Protein AF-W2XXT0-F1 (afdb_monomer_lite)

Foldseek 3Di:
DVVVVVVVVVLVVLLLVLPDDDPDDDDPDPPDDPDPPDPDDLVVLLVVLVVLLVVVVVVVVVVVVVVVVPDDDDDDDDDDDPDQDPVRVVVVVVVVVLVVVLVVLLVQLLVLVLVVCVVVLVVLLVVLVVLLVVLVVVLVVPQPDDDPVVNPVVSVVSNVVSLVVSLVVLLVVLLNPPPPSNSLSSSCVSQDLAQPDPLLNVLLVVLLVVVVPCDDPNVVCNLVSLLSSLCLQQAPDARDDPNDRSRPSNVRHSLNVSLVSLLVSLCSSQVVLLVQLPDPDDDPPPHDLSSLSSCSSVVSNSLVSVLSSSLSVVCSSPVVLVPDPSSSVSSSVSSSVSNCNSNVVRNVSSVCSNCVVVVVVVVVVVVCVVPDDVVVVVCDPLNDLPPPDPDDDPPDDDDDRVVVVVSVVVVVVVVD

Radius of gyration: 28.83 Å; chains: 1; bounding box: 89×53×83 Å

Structure (mmCIF, N/CA/C/O backbone):
data_AF-W2XXT0-F1
#
_entry.id   AF-W2XXT0-F1
#
loop_
_atom_site.group_PDB
_atom_site.id
_atom_site.type_symbol
_atom_site.label_atom_id
_atom_site.label_alt_id
_atom_site.label_comp_id
_atom_site.label_asym_id
_atom_site.label_entity_id
_atom_site.label_seq_id
_atom_site.pdbx_PDB_ins_code
_atom_site.Cartn_x
_atom_site.Cartn_y
_atom_site.Cartn_z
_atom_site.occupancy
_atom_site.B_iso_or_equiv
_atom_site.auth_seq_id
_atom_site.auth_comp_id
_atom_site.auth_asym_id
_atom_site.auth_atom_id
_atom_site.pdbx_PDB_model_num
ATOM 1 N N . MET A 1 1 ? -2.099 -16.844 42.425 1.00 42.94 1 MET A N 1
ATOM 2 C CA . MET A 1 1 ? -2.711 -15.685 41.752 1.00 42.94 1 MET A CA 1
ATOM 3 C C . MET A 1 1 ? -1.701 -14.577 41.453 1.00 42.94 1 MET A C 1
ATOM 5 O O . MET A 1 1 ? -1.966 -13.843 40.524 1.00 42.94 1 MET A O 1
ATOM 9 N N . ASP A 1 2 ? -0.540 -14.490 42.125 1.00 38.16 2 ASP A N 1
ATOM 10 C CA . ASP A 1 2 ? 0.468 -13.450 41.810 1.00 38.16 2 ASP A CA 1
ATOM 11 C C . ASP A 1 2 ? 1.480 -13.826 40.704 1.00 38.16 2 ASP A C 1
ATOM 13 O O . ASP A 1 2 ? 2.091 -12.941 40.118 1.00 38.16 2 ASP A O 1
ATOM 17 N N . LEU A 1 3 ? 1.636 -15.117 40.379 1.00 34.69 3 LEU A N 1
ATOM 18 C CA . LEU A 1 3 ? 2.583 -15.588 39.351 1.00 34.69 3 LEU A CA 1
ATOM 19 C C . LEU A 1 3 ? 2.128 -15.271 37.915 1.00 34.69 3 LEU A C 1
ATOM 21 O O . LEU A 1 3 ? 2.965 -14.923 37.089 1.00 34.69 3 LEU A O 1
ATOM 25 N N . ASP A 1 4 ? 0.820 -15.323 37.639 1.00 47.38 4 ASP A N 1
ATOM 26 C CA . ASP A 1 4 ? 0.278 -15.016 36.306 1.00 47.38 4 ASP A CA 1
ATOM 27 C C . ASP A 1 4 ? 0.438 -13.524 35.973 1.00 47.38 4 ASP A C 1
ATOM 29 O O . ASP A 1 4 ? 0.803 -13.170 34.859 1.00 47.38 4 ASP A O 1
ATOM 33 N N . LEU A 1 5 ? 0.266 -12.641 36.964 1.00 41.44 5 LEU A N 1
ATOM 34 C CA . LEU A 1 5 ? 0.430 -11.197 36.783 1.00 41.44 5 LEU A CA 1
ATOM 35 C C . LEU A 1 5 ? 1.900 -10.813 36.541 1.00 41.44 5 LEU A C 1
ATOM 37 O O . LEU A 1 5 ? 2.195 -9.892 35.783 1.00 41.44 5 LEU A O 1
ATOM 41 N N . GLU A 1 6 ? 2.833 -11.508 37.194 1.00 40.09 6 GLU A N 1
ATOM 42 C CA . GLU A 1 6 ? 4.270 -11.271 37.040 1.00 40.09 6 GLU A CA 1
ATOM 43 C C . GLU A 1 6 ? 4.763 -11.752 35.663 1.00 40.09 6 GLU A C 1
ATOM 45 O O . GLU A 1 6 ? 5.516 -11.039 34.997 1.00 40.09 6 GLU A O 1
ATOM 50 N N . GLU A 1 7 ? 4.265 -12.897 35.181 1.00 51.47 7 GLU A N 1
ATOM 51 C CA . GLU A 1 7 ? 4.517 -13.398 33.822 1.00 51.47 7 GLU A CA 1
ATOM 52 C C . GLU A 1 7 ? 3.890 -12.484 32.749 1.00 51.47 7 GLU A C 1
ATOM 54 O O . GLU A 1 7 ? 4.550 -12.131 31.768 1.00 51.47 7 GLU A O 1
ATOM 59 N N . GLU A 1 8 ? 2.670 -11.989 32.975 1.00 51.47 8 GLU A N 1
ATOM 60 C CA . GLU A 1 8 ? 1.986 -11.023 32.101 1.00 51.47 8 GLU A CA 1
ATOM 61 C C . GLU A 1 8 ? 2.710 -9.664 32.026 1.00 51.47 8 GLU A C 1
ATOM 63 O O . GLU A 1 8 ? 2.852 -9.078 30.945 1.00 51.47 8 GLU A O 1
ATOM 68 N N . LEU A 1 9 ? 3.228 -9.158 33.151 1.00 47.22 9 LEU A N 1
ATOM 69 C CA . LEU A 1 9 ? 4.030 -7.929 33.194 1.00 47.22 9 LEU A CA 1
ATOM 70 C C . LEU A 1 9 ? 5.396 -8.112 32.516 1.00 47.22 9 LEU A C 1
ATOM 72 O O . LEU A 1 9 ? 5.877 -7.193 31.841 1.00 47.22 9 LEU A O 1
ATOM 76 N N . MET A 1 10 ? 6.006 -9.294 32.645 1.00 52.62 10 MET A N 1
ATOM 77 C CA . MET A 1 10 ? 7.240 -9.644 31.939 1.00 52.62 10 MET A CA 1
ATOM 78 C C . MET A 1 10 ? 7.032 -9.759 30.426 1.00 52.62 10 MET A C 1
ATOM 80 O O . MET A 1 10 ? 7.900 -9.317 29.667 1.00 52.62 10 MET A O 1
ATOM 84 N N . ASP A 1 11 ? 5.883 -10.257 29.969 1.00 52.94 11 ASP A N 1
ATOM 85 C CA . ASP A 1 11 ? 5.516 -10.283 28.549 1.00 52.94 11 ASP A CA 1
ATOM 86 C C . ASP A 1 11 ? 5.326 -8.856 27.997 1.00 52.94 11 ASP A C 1
ATOM 88 O O . ASP A 1 11 ? 5.864 -8.516 26.938 1.00 52.94 11 ASP A O 1
ATOM 92 N N . LEU A 1 12 ? 4.655 -7.965 28.740 1.00 48.06 12 LEU A N 1
ATOM 93 C CA . LEU A 1 12 ? 4.500 -6.549 28.371 1.00 48.06 12 LEU A CA 1
ATOM 94 C C . LEU A 1 12 ? 5.838 -5.789 28.316 1.00 48.06 12 LEU A C 1
ATOM 96 O O . LEU A 1 12 ? 6.023 -4.940 27.437 1.00 48.06 12 LEU A O 1
ATOM 100 N N . ALA A 1 13 ? 6.775 -6.085 29.221 1.00 49.94 13 ALA A N 1
ATOM 101 C CA . ALA A 1 13 ? 8.122 -5.508 29.226 1.00 49.94 13 ALA A CA 1
ATOM 102 C C . ALA A 1 13 ? 9.028 -6.098 28.125 1.00 49.94 13 ALA A C 1
ATOM 104 O O . ALA A 1 13 ? 9.834 -5.381 27.525 1.00 49.94 13 ALA A O 1
ATOM 105 N N . SER A 1 14 ? 8.868 -7.384 27.803 1.00 49.94 14 SER A N 1
ATOM 106 C CA . SER A 1 14 ? 9.620 -8.070 26.744 1.00 49.94 14 SER A CA 1
ATOM 107 C C . SER A 1 14 ? 9.218 -7.596 25.346 1.00 49.94 14 SER A C 1
ATOM 109 O O . SER A 1 14 ? 10.095 -7.398 24.499 1.00 49.94 14 SER A O 1
ATOM 111 N N . ASN A 1 15 ? 7.929 -7.304 25.125 1.00 53.31 15 ASN A N 1
ATOM 112 C CA . ASN A 1 15 ? 7.430 -6.701 23.881 1.00 53.31 15 ASN A CA 1
ATOM 113 C C . ASN A 1 15 ? 8.151 -5.380 23.560 1.00 53.31 15 ASN A C 1
ATOM 115 O O . ASN A 1 15 ? 8.444 -5.081 22.407 1.00 53.31 15 ASN A O 1
ATOM 119 N N . GLU A 1 16 ? 8.474 -4.587 24.581 1.00 50.47 16 GLU A N 1
ATOM 120 C CA . GLU A 1 16 ? 9.133 -3.294 24.424 1.00 50.47 16 GLU A CA 1
ATOM 121 C C . GLU A 1 16 ? 10.589 -3.416 23.943 1.00 50.47 16 GLU A C 1
ATOM 123 O O . GLU A 1 16 ? 11.040 -2.601 23.133 1.00 50.47 16 GLU A O 1
ATOM 128 N N . LEU A 1 17 ? 11.316 -4.433 24.406 1.00 50.03 17 LEU A N 1
ATOM 129 C CA . LEU A 1 17 ? 12.705 -4.693 24.014 1.00 50.03 17 LEU A CA 1
ATOM 130 C C . LEU A 1 17 ? 12.814 -5.438 22.674 1.00 50.03 17 LEU A C 1
ATOM 132 O O . LEU A 1 17 ? 13.857 -5.375 22.027 1.00 50.03 17 LEU A O 1
ATOM 136 N N . ALA A 1 18 ? 11.749 -6.121 22.246 1.00 49.91 18 ALA A N 1
ATOM 137 C CA . ALA A 1 18 ? 11.693 -6.887 20.999 1.00 49.91 18 ALA A CA 1
ATOM 138 C C . ALA A 1 18 ? 11.733 -6.029 19.729 1.00 49.91 18 ALA A C 1
ATOM 140 O O . ALA A 1 18 ? 12.141 -6.502 18.671 1.00 49.91 18 ALA A O 1
ATOM 141 N N . TYR A 1 19 ? 11.270 -4.785 19.845 1.00 49.16 19 TYR A N 1
ATOM 142 C CA . TYR A 1 19 ? 11.119 -3.845 18.736 1.00 49.16 19 TYR A CA 1
ATOM 143 C C . TYR A 1 19 ? 12.135 -2.703 18.775 1.00 49.16 19 TYR A C 1
ATOM 145 O O . TYR A 1 19 ? 12.008 -1.740 18.020 1.00 49.16 19 TYR A O 1
ATOM 153 N N . LEU A 1 20 ? 13.138 -2.783 19.656 1.00 43.47 20 LEU A N 1
ATOM 154 C CA . LEU A 1 20 ? 14.269 -1.869 19.591 1.00 43.47 20 LEU A CA 1
ATOM 155 C C . LEU A 1 20 ? 15.123 -2.240 18.369 1.00 43.47 20 LEU A C 1
ATOM 157 O O . LEU A 1 20 ? 15.507 -3.408 18.244 1.00 43.47 20 LEU A O 1
ATOM 161 N N . PRO A 1 21 ? 15.460 -1.287 17.480 1.00 33.94 21 PRO A N 1
ATOM 162 C CA . PRO A 1 21 ? 16.507 -1.530 16.501 1.00 33.94 21 PRO A CA 1
ATOM 163 C C . PRO A 1 21 ? 17.775 -1.944 17.253 1.00 33.94 21 PRO A C 1
ATOM 165 O O . PRO A 1 21 ? 18.082 -1.410 18.323 1.00 33.94 21 PRO A O 1
ATOM 168 N N . SER A 1 22 ? 18.493 -2.934 16.719 1.00 33.16 22 SER A N 1
ATOM 169 C CA . SER A 1 22 ? 19.791 -3.325 17.267 1.00 33.16 22 SER A CA 1
ATOM 170 C C . SER A 1 22 ? 20.654 -2.072 17.379 1.00 33.16 22 SER A C 1
ATOM 172 O O . SER A 1 22 ? 20.795 -1.331 16.408 1.00 33.16 22 SER A O 1
ATOM 174 N N . SER A 1 23 ? 21.172 -1.803 18.577 1.00 34.31 23 SER A N 1
ATOM 175 C CA . SER A 1 23 ? 22.027 -0.650 18.844 1.00 34.31 23 SER A CA 1
ATOM 176 C C . SER A 1 23 ? 23.368 -0.851 18.131 1.00 34.31 23 SER A C 1
ATOM 178 O O . SER A 1 23 ? 24.344 -1.317 18.710 1.00 34.31 23 SER A O 1
ATOM 180 N N . THR A 1 24 ? 23.389 -0.574 16.831 1.00 33.53 24 THR A N 1
ATOM 181 C CA . THR A 1 24 ? 24.575 -0.539 15.980 1.00 33.53 24 THR A CA 1
ATOM 182 C C . THR A 1 24 ? 24.437 0.650 15.045 1.00 33.53 24 THR A C 1
ATOM 184 O O . THR A 1 24 ? 23.635 0.608 14.121 1.00 33.53 24 THR A O 1
ATOM 187 N N . ALA A 1 25 ? 25.237 1.682 15.327 1.00 30.08 25 ALA A N 1
ATOM 188 C CA . ALA A 1 25 ? 25.550 2.847 14.501 1.00 30.08 25 ALA A CA 1
ATOM 189 C C . ALA A 1 25 ? 24.358 3.659 13.954 1.00 30.08 25 ALA A C 1
ATOM 191 O O . ALA A 1 25 ? 23.595 3.218 13.099 1.00 30.08 25 ALA A O 1
ATOM 192 N N . SER A 1 26 ? 24.276 4.918 14.393 1.00 31.17 26 SER A N 1
ATOM 193 C CA . SER A 1 26 ? 23.416 5.945 13.809 1.00 31.17 26 SER A CA 1
ATOM 194 C C . SER A 1 26 ? 23.658 6.056 12.300 1.00 31.17 26 SER A C 1
ATOM 196 O O . SER A 1 26 ? 24.604 6.700 11.846 1.00 31.17 26 SER A O 1
ATOM 198 N N . SER A 1 27 ? 22.790 5.433 11.520 1.00 26.75 27 SER A N 1
ATOM 199 C CA . SER A 1 27 ? 22.566 5.783 10.127 1.00 26.75 27 SER A CA 1
ATOM 200 C C . SER A 1 27 ? 21.256 6.571 10.095 1.00 26.75 27 SER A C 1
ATOM 202 O O . SER A 1 27 ? 20.289 6.161 10.745 1.00 26.75 27 SER A O 1
ATOM 204 N N . PRO A 1 28 ? 21.205 7.744 9.437 1.00 29.50 28 PRO A N 1
ATOM 205 C CA . PRO A 1 28 ? 19.937 8.428 9.247 1.00 29.50 28 PRO A CA 1
ATOM 206 C C . PRO A 1 28 ? 18.998 7.486 8.475 1.00 29.50 28 PRO A C 1
ATOM 208 O O . PRO A 1 28 ? 19.472 6.751 7.601 1.00 29.50 28 PRO A O 1
ATOM 211 N N . PRO A 1 29 ? 17.689 7.477 8.781 1.00 33.81 29 PRO A N 1
ATOM 212 C CA . PRO A 1 29 ? 16.742 6.700 7.995 1.00 33.81 29 PRO A CA 1
ATOM 213 C C . PRO A 1 29 ? 16.852 7.135 6.525 1.00 33.81 29 PRO A C 1
ATOM 215 O O . PRO A 1 29 ? 17.145 8.311 6.268 1.00 33.81 29 PRO A O 1
ATOM 218 N N . PRO A 1 30 ? 16.638 6.231 5.551 1.00 30.58 30 PRO A N 1
ATOM 219 C CA . PRO A 1 30 ? 16.578 6.636 4.157 1.00 30.58 30 PRO A CA 1
ATOM 220 C C . PRO A 1 30 ? 15.559 7.770 4.043 1.00 30.58 30 PRO A C 1
ATOM 222 O O . PRO A 1 30 ? 14.435 7.663 4.539 1.00 30.58 30 PRO A O 1
ATOM 225 N N . ALA A 1 31 ? 15.988 8.886 3.455 1.00 27.94 31 ALA A N 1
ATOM 226 C CA . ALA A 1 31 ? 15.124 10.015 3.168 1.00 27.94 31 ALA A CA 1
ATOM 227 C C . ALA A 1 31 ? 14.065 9.542 2.168 1.00 27.94 31 ALA A C 1
ATOM 229 O O . ALA A 1 31 ? 14.278 9.561 0.957 1.00 27.94 31 ALA A O 1
ATOM 230 N N . PHE A 1 32 ? 12.939 9.053 2.683 1.00 33.66 32 PHE A N 1
ATOM 231 C CA . PHE A 1 32 ? 11.771 8.801 1.865 1.00 33.66 32 PHE A CA 1
ATOM 232 C C . PHE A 1 32 ? 11.338 10.138 1.279 1.00 33.66 32 PHE A C 1
ATOM 234 O O . PHE A 1 32 ? 11.158 11.122 2.000 1.00 33.66 32 PHE A O 1
ATOM 241 N N . LEU A 1 33 ? 11.241 10.157 -0.050 1.00 27.89 33 LEU A N 1
ATOM 242 C CA . LEU A 1 33 ? 10.739 11.274 -0.833 1.00 27.89 33 LEU A CA 1
ATOM 243 C C . LEU A 1 33 ? 9.481 11.819 -0.155 1.00 27.89 33 LEU A C 1
ATOM 245 O O . LEU A 1 33 ? 8.544 11.064 0.114 1.00 27.89 33 LEU A O 1
ATOM 249 N N . ASN A 1 34 ? 9.498 13.118 0.154 1.00 26.69 34 ASN A N 1
ATOM 250 C CA . ASN A 1 34 ? 8.347 13.833 0.686 1.00 26.69 34 ASN A CA 1
ATOM 251 C C . ASN A 1 34 ? 7.103 13.425 -0.107 1.00 26.69 34 ASN A C 1
ATOM 253 O O . ASN A 1 34 ? 7.082 13.555 -1.334 1.00 26.69 34 ASN A O 1
ATOM 257 N N . ALA A 1 35 ? 6.089 12.915 0.596 1.00 30.17 35 ALA A N 1
ATOM 258 C CA . ALA A 1 35 ? 4.802 12.626 -0.010 1.00 30.17 35 ALA A CA 1
ATOM 259 C C . ALA A 1 35 ? 4.316 13.896 -0.730 1.00 30.17 35 ALA A C 1
ATOM 261 O O . ALA A 1 35 ? 4.379 14.979 -0.136 1.00 30.17 35 ALA A O 1
ATOM 262 N N . PRO A 1 36 ? 3.863 13.809 -1.992 1.00 29.16 36 PRO A N 1
ATOM 263 C CA . PRO A 1 36 ? 3.314 14.969 -2.666 1.00 29.16 36 PRO A CA 1
ATOM 264 C C . PRO A 1 36 ? 2.124 15.481 -1.853 1.00 29.16 36 PRO A C 1
ATOM 266 O O . PRO A 1 36 ? 1.183 14.744 -1.550 1.00 29.16 36 PRO A O 1
ATOM 269 N N . SER A 1 37 ? 2.180 16.760 -1.492 1.00 32.00 37 SER A N 1
ATOM 270 C CA . SER A 1 37 ? 1.090 17.530 -0.905 1.00 32.00 37 SER A CA 1
ATOM 271 C C . SER A 1 37 ? -0.018 17.723 -1.947 1.00 32.00 37 SER A C 1
ATOM 273 O O . SER A 1 37 ? -0.200 18.795 -2.512 1.00 32.00 37 SER A O 1
ATOM 275 N N . SER A 1 38 ? -0.757 16.652 -2.233 1.00 31.48 38 SER A N 1
ATOM 276 C CA . SER A 1 38 ? -1.943 16.675 -3.088 1.00 31.48 38 SER A CA 1
ATOM 277 C C . SER A 1 38 ? -3.196 16.717 -2.218 1.00 31.48 38 SER A C 1
ATOM 279 O O . SER A 1 38 ? -3.691 15.698 -1.734 1.00 31.48 38 SER A O 1
ATOM 281 N N . SER A 1 39 ? -3.721 17.921 -2.008 1.00 40.00 39 SER A N 1
ATOM 282 C CA . SER A 1 39 ? -5.017 18.160 -1.376 1.00 40.00 39 SER A CA 1
ATOM 283 C C . SER A 1 39 ? -6.169 17.813 -2.334 1.00 40.00 39 SER A C 1
ATOM 285 O O . SER A 1 39 ? -6.608 18.686 -3.076 1.00 40.00 39 SER A O 1
ATOM 287 N N . ALA A 1 40 ? -6.618 16.549 -2.315 1.00 44.25 40 ALA A N 1
ATOM 288 C CA . ALA A 1 40 ? -7.930 15.994 -2.739 1.00 44.25 40 ALA A CA 1
ATOM 289 C C . ALA A 1 40 ? -7.701 14.583 -3.319 1.00 44.25 40 ALA A C 1
ATOM 291 O O . ALA A 1 40 ? -7.030 14.482 -4.345 1.00 44.25 40 ALA A O 1
ATOM 292 N N . PRO A 1 41 ? -8.137 13.489 -2.648 1.00 49.78 41 PRO A N 1
ATOM 293 C CA . PRO A 1 41 ? -9.529 13.170 -2.271 1.00 49.78 41 PRO A CA 1
ATOM 294 C C . PRO A 1 41 ? -9.698 12.686 -0.809 1.00 49.78 41 PRO A C 1
ATOM 296 O O . PRO A 1 41 ? -10.764 12.209 -0.409 1.00 49.78 41 PRO A O 1
ATOM 299 N N . THR A 1 42 ? -8.656 12.829 0.011 1.00 51.75 42 THR A N 1
ATOM 300 C CA . THR A 1 42 ? -8.581 12.340 1.398 1.00 51.75 42 THR A CA 1
ATOM 301 C C . THR A 1 42 ? -9.662 12.901 2.317 1.00 51.75 42 THR A C 1
ATOM 303 O O . THR A 1 42 ? -10.074 12.204 3.236 1.00 51.75 42 THR A O 1
ATOM 306 N N . SER A 1 43 ? -10.182 14.107 2.063 1.00 55.81 43 SER A N 1
ATOM 307 C CA . SER A 1 43 ? -11.258 14.703 2.869 1.00 55.81 43 SER A CA 1
ATOM 308 C C . SER A 1 43 ? -12.579 13.933 2.762 1.00 55.81 43 SER A C 1
ATOM 310 O O . SER A 1 43 ? -13.242 13.722 3.774 1.00 55.81 43 SER A O 1
ATOM 312 N N . THR A 1 44 ? -12.942 13.461 1.565 1.00 67.00 44 THR A N 1
ATOM 313 C CA . THR A 1 44 ? -14.178 12.686 1.346 1.00 67.00 44 THR A CA 1
ATOM 314 C C . THR A 1 44 ? -14.087 11.292 1.963 1.00 67.00 44 THR A C 1
ATOM 316 O O . THR A 1 44 ? -15.013 10.852 2.642 1.00 67.00 44 THR A O 1
ATOM 319 N N . LEU A 1 45 ? -12.935 10.634 1.813 1.00 69.12 45 LEU A N 1
ATOM 320 C CA . LEU A 1 45 ? -12.642 9.348 2.441 1.00 69.12 45 LEU A CA 1
ATOM 321 C C . LEU A 1 45 ? -12.614 9.472 3.972 1.00 69.12 45 LEU A C 1
ATOM 323 O O . LEU A 1 45 ? -13.229 8.669 4.666 1.00 69.12 45 LEU A O 1
ATOM 327 N N . ALA A 1 46 ? -11.956 10.502 4.510 1.00 70.38 46 ALA A N 1
ATOM 328 C CA . ALA A 1 46 ? -11.908 10.753 5.947 1.00 70.38 46 ALA A CA 1
ATOM 329 C C . ALA A 1 46 ? -13.307 11.004 6.527 1.00 70.38 46 ALA A C 1
ATOM 331 O O . ALA A 1 46 ? -13.631 10.467 7.585 1.00 70.38 46 ALA A O 1
ATOM 332 N N . GLN A 1 47 ? -14.167 11.746 5.821 1.00 73.38 47 GLN A N 1
ATOM 333 C CA . GLN A 1 47 ? -15.566 11.941 6.213 1.00 73.38 47 GLN A CA 1
ATOM 334 C C . GLN A 1 47 ? -16.360 10.628 6.207 1.00 73.38 47 GLN A C 1
ATOM 336 O O . GLN A 1 47 ? -17.113 10.376 7.146 1.00 73.38 47 GLN A O 1
ATOM 341 N N . GLN A 1 48 ? -16.174 9.774 5.196 1.00 77.00 48 GLN A N 1
ATOM 342 C CA . GLN A 1 48 ? -16.819 8.457 5.133 1.00 77.00 48 GLN A CA 1
ATOM 343 C C . GLN A 1 48 ? -16.371 7.545 6.280 1.00 77.00 48 GLN A C 1
ATOM 345 O O . GLN A 1 48 ? -17.215 6.958 6.955 1.00 77.00 48 GLN A O 1
ATOM 350 N N . VAL A 1 49 ? -15.060 7.468 6.534 1.00 79.06 49 VAL A N 1
ATOM 351 C CA . VAL A 1 49 ? -14.490 6.687 7.643 1.00 79.06 49 VAL A CA 1
ATOM 352 C C . VAL A 1 49 ? -15.020 7.199 8.980 1.00 79.06 49 VAL A C 1
ATOM 354 O O . VAL A 1 49 ? -15.528 6.416 9.777 1.00 79.06 49 VAL A O 1
ATOM 357 N N . THR A 1 50 ? -14.983 8.515 9.199 1.00 77.88 50 THR A N 1
ATOM 358 C CA . THR A 1 50 ? -15.486 9.137 10.432 1.00 77.88 50 THR A CA 1
ATOM 359 C C . THR A 1 50 ? -16.975 8.856 10.629 1.00 77.88 50 THR A C 1
ATOM 361 O O . THR A 1 50 ? -17.385 8.467 11.720 1.00 77.88 50 THR A O 1
ATOM 364 N N . GLY A 1 51 ? -17.789 9.004 9.578 1.00 77.31 51 GLY A N 1
ATOM 365 C CA . GLY A 1 51 ? -19.224 8.722 9.633 1.00 77.31 51 GLY A CA 1
ATOM 366 C C . GLY A 1 51 ? -19.527 7.259 9.958 1.00 77.31 51 GLY A C 1
ATOM 367 O O . GLY A 1 51 ? -20.399 6.985 10.780 1.00 77.31 51 GLY A O 1
ATOM 368 N N . GLN A 1 52 ? -18.781 6.321 9.371 1.00 81.75 52 GLN A N 1
ATOM 369 C CA . GLN A 1 52 ? -18.955 4.892 9.625 1.00 81.75 52 GLN A CA 1
ATOM 370 C C . GLN A 1 52 ? -18.554 4.506 11.054 1.00 81.75 52 GLN A C 1
ATOM 372 O O . GLN A 1 52 ? -19.328 3.838 11.742 1.00 81.75 52 GLN A O 1
ATOM 377 N N . LEU A 1 53 ? -17.395 4.972 11.527 1.00 80.75 53 LEU A N 1
ATOM 378 C CA . LEU A 1 53 ? -16.932 4.714 12.894 1.00 80.75 53 LEU A CA 1
ATOM 379 C C . LEU A 1 53 ? -17.875 5.340 13.935 1.00 80.75 53 LEU A C 1
ATOM 381 O O . LEU A 1 53 ? -18.171 4.722 14.958 1.00 80.75 53 LEU A O 1
ATOM 385 N N . LEU A 1 54 ? -18.419 6.530 13.661 1.00 82.12 54 LEU A N 1
ATOM 386 C CA . LEU A 1 54 ? -19.390 7.185 14.541 1.00 82.12 54 LEU A CA 1
ATOM 387 C C . LEU A 1 54 ? -20.739 6.448 14.577 1.00 82.12 54 LEU A C 1
ATOM 389 O O . LEU A 1 54 ? -21.338 6.302 15.647 1.00 82.12 54 LEU A O 1
ATOM 393 N N . ALA A 1 55 ? -21.219 5.959 13.430 1.00 81.38 55 ALA A N 1
ATOM 394 C CA . ALA A 1 55 ? -22.440 5.157 13.360 1.00 81.38 55 ALA A CA 1
ATOM 395 C C . ALA A 1 55 ? -22.298 3.862 14.176 1.00 81.38 55 ALA A C 1
ATOM 397 O O . ALA A 1 55 ? -23.179 3.536 14.973 1.00 81.38 55 ALA A O 1
ATOM 398 N N . GLN A 1 56 ? -21.153 3.184 14.059 1.00 78.94 56 GLN A N 1
ATOM 399 C CA . GLN A 1 56 ? -20.835 2.004 14.866 1.00 78.94 56 GLN A CA 1
ATOM 400 C C . GLN A 1 56 ? -20.748 2.323 16.358 1.00 78.94 56 GLN A C 1
ATOM 402 O O . GLN A 1 56 ? -21.302 1.583 17.172 1.00 78.94 56 GLN A O 1
ATOM 407 N N . ALA A 1 57 ? -20.103 3.435 16.725 1.00 77.06 57 ALA A N 1
ATOM 408 C CA . ALA A 1 57 ? -20.047 3.903 18.108 1.00 77.06 57 ALA A CA 1
ATOM 409 C C . ALA A 1 57 ? -21.446 4.105 18.702 1.00 77.06 57 ALA A C 1
ATOM 411 O O . ALA A 1 57 ? -21.735 3.637 19.803 1.00 77.06 57 ALA A O 1
ATOM 412 N N . THR A 1 58 ? -22.341 4.724 17.935 1.00 79.12 58 THR A N 1
ATOM 413 C CA . THR A 1 58 ? -23.721 5.004 18.352 1.00 79.12 58 THR A CA 1
ATOM 414 C C . THR A 1 58 ? -24.553 3.723 18.489 1.00 79.12 58 THR A C 1
ATOM 416 O O . THR A 1 58 ? -25.285 3.548 19.468 1.00 79.12 58 THR A O 1
ATOM 419 N N . GLN A 1 59 ? -24.419 2.790 17.543 1.00 76.62 59 GLN A N 1
ATOM 420 C CA . GLN A 1 59 ? -25.107 1.497 17.587 1.00 76.62 59 GLN A CA 1
ATOM 421 C C . GLN A 1 59 ? -24.630 0.629 18.762 1.00 76.62 59 GLN A C 1
ATOM 423 O O . GLN A 1 59 ? -25.424 -0.017 19.439 1.00 76.62 59 GLN A O 1
ATOM 428 N N . ASN A 1 60 ? -23.335 0.631 19.064 1.00 69.50 60 ASN A N 1
ATOM 429 C CA . ASN A 1 60 ? -22.821 -0.131 20.198 1.00 69.50 60 ASN A CA 1
ATOM 430 C C . ASN A 1 60 ? -23.170 0.515 21.545 1.00 69.50 60 ASN A C 1
ATOM 432 O O . ASN A 1 60 ? -23.471 -0.205 22.495 1.00 69.50 60 ASN A O 1
ATOM 436 N N . ALA A 1 61 ? -23.204 1.849 21.632 1.00 72.25 61 ALA A N 1
ATOM 437 C CA . ALA A 1 61 ? -23.668 2.548 22.831 1.00 72.25 61 ALA A CA 1
ATOM 438 C C . ALA A 1 61 ? -25.134 2.209 23.159 1.00 72.25 61 ALA A C 1
ATOM 440 O O . ALA A 1 61 ? -25.464 1.952 24.318 1.00 72.25 61 ALA A O 1
ATOM 441 N N . THR A 1 62 ? -25.997 2.134 22.141 1.00 73.62 62 THR A N 1
ATOM 442 C CA . THR A 1 62 ? -27.402 1.718 22.304 1.00 73.62 62 THR A CA 1
ATOM 443 C C . THR A 1 62 ? -27.516 0.257 22.748 1.00 73.62 62 THR A C 1
ATOM 445 O O . THR A 1 62 ? -28.186 -0.017 23.742 1.00 73.62 62 THR A O 1
ATOM 448 N N . LEU A 1 63 ? -26.766 -0.665 22.133 1.00 70.50 63 LEU A N 1
ATOM 449 C CA . LEU A 1 63 ? -26.719 -2.075 22.557 1.00 70.50 63 LEU A CA 1
ATOM 450 C C . LEU A 1 63 ? -26.185 -2.262 23.990 1.00 70.50 63 LEU A C 1
ATOM 452 O O . LEU A 1 63 ? -26.672 -3.116 24.735 1.00 70.50 63 LEU A O 1
ATOM 456 N N . GLN A 1 64 ? -25.191 -1.475 24.412 1.00 66.31 64 GLN A N 1
ATOM 457 C CA . GLN A 1 64 ? -24.695 -1.498 25.792 1.00 66.31 64 GLN A CA 1
ATOM 458 C C . GLN A 1 64 ? -25.732 -0.959 26.785 1.00 66.31 64 GLN A C 1
ATOM 460 O O . GLN A 1 64 ? -25.849 -1.485 27.894 1.00 66.31 64 GLN A O 1
ATOM 465 N N . GLN A 1 65 ? -26.488 0.072 26.404 1.00 68.25 65 GLN A N 1
ATOM 466 C CA . GLN A 1 65 ? -27.560 0.624 27.228 1.00 68.25 65 GLN A CA 1
ATOM 467 C C . GLN A 1 65 ? -28.711 -0.378 27.394 1.00 68.25 65 GLN A C 1
ATOM 469 O O . GLN A 1 65 ? -29.203 -0.546 28.509 1.00 68.25 65 GLN A O 1
ATOM 474 N N . GLU A 1 66 ? -29.070 -1.109 26.337 1.00 65.50 66 GLU A N 1
ATOM 475 C CA . GLU A 1 66 ? -30.038 -2.212 26.399 1.00 65.50 66 GLU A CA 1
ATOM 476 C C . GLU A 1 66 ? -29.528 -3.372 27.267 1.00 65.50 66 GLU A C 1
ATOM 478 O O . GLU A 1 66 ? -30.245 -3.845 28.147 1.00 65.50 66 GLU A O 1
ATOM 483 N N . ARG A 1 67 ? -28.260 -3.788 27.124 1.00 60.88 67 ARG A N 1
ATOM 484 C CA . ARG A 1 67 ? -27.663 -4.831 27.985 1.00 60.88 67 ARG A CA 1
ATOM 485 C C . ARG A 1 67 ? -27.648 -4.437 29.467 1.00 60.88 67 ARG A C 1
ATOM 487 O O . ARG A 1 67 ? -27.928 -5.278 30.318 1.00 60.88 67 ARG A O 1
ATOM 494 N N . LYS A 1 68 ? -27.386 -3.165 29.789 1.00 58.50 68 LYS A N 1
ATOM 495 C CA . LYS A 1 68 ? -27.451 -2.647 31.171 1.00 58.50 68 LYS A CA 1
ATOM 496 C C . LYS A 1 68 ? -28.870 -2.634 31.748 1.00 58.50 68 LYS A C 1
ATOM 498 O O . LYS A 1 68 ? -29.008 -2.647 32.965 1.00 58.50 68 LYS A O 1
ATOM 503 N N . GLN A 1 69 ? -29.905 -2.629 30.909 1.00 55.59 69 GLN A N 1
ATOM 504 C CA . GLN A 1 69 ? -31.299 -2.743 31.353 1.00 55.59 69 GLN A CA 1
ATOM 505 C C . GLN A 1 69 ? -31.752 -4.199 31.552 1.00 55.59 69 GLN A C 1
ATOM 507 O O . GLN A 1 69 ? -32.779 -4.422 32.188 1.00 55.59 69 GLN A O 1
ATOM 512 N N . ILE A 1 70 ? -31.003 -5.184 31.036 1.00 54.09 70 ILE A N 1
ATOM 513 C CA . ILE A 1 70 ? -31.433 -6.591 30.970 1.00 54.09 70 ILE A CA 1
ATOM 514 C C . ILE A 1 70 ? -30.662 -7.512 31.941 1.00 54.09 70 ILE A C 1
ATOM 516 O O . ILE A 1 70 ? -31.154 -8.597 32.240 1.00 54.09 70 ILE A O 1
ATOM 520 N N . SER A 1 71 ? -29.503 -7.121 32.488 1.00 35.91 71 SER A N 1
ATOM 521 C CA . SER A 1 71 ? -28.739 -8.008 33.389 1.00 35.91 71 SER A CA 1
ATOM 522 C C . SER A 1 71 ? -29.113 -7.876 34.877 1.00 35.91 71 SER A C 1
ATOM 524 O O . SER A 1 71 ? -28.896 -6.811 35.461 1.00 35.91 71 SER A O 1
ATOM 526 N N . PRO A 1 72 ? -29.576 -8.961 35.535 1.00 46.62 72 PRO A N 1
ATOM 527 C CA . PRO A 1 72 ? -29.577 -9.082 36.988 1.00 46.62 72 PRO A CA 1
ATOM 528 C C . PRO A 1 72 ? -28.173 -9.450 37.511 1.00 46.62 72 PRO A C 1
ATOM 530 O O . PRO A 1 72 ? -27.334 -9.989 36.791 1.00 46.62 72 PRO A O 1
ATOM 533 N N . SER A 1 73 ? -27.920 -9.125 38.778 1.00 36.22 73 SER A N 1
ATOM 534 C CA . SER A 1 73 ? -26.684 -9.381 39.534 1.00 36.22 73 SER A CA 1
ATOM 535 C C . SER A 1 73 ? -26.294 -10.869 39.585 1.00 36.22 73 SER A C 1
ATOM 537 O O . SER A 1 73 ? -27.185 -11.692 39.804 1.00 36.22 73 SER A O 1
ATOM 539 N N . PRO A 1 74 ? -25.002 -11.238 39.467 1.00 46.62 74 PRO A N 1
ATOM 540 C CA . PRO A 1 74 ? -24.599 -12.638 39.511 1.00 46.62 74 PRO A CA 1
ATOM 541 C C . PRO A 1 74 ? -24.490 -13.146 40.957 1.00 46.62 74 PRO A C 1
ATOM 543 O O . PRO A 1 74 ? -23.796 -12.560 41.790 1.00 46.62 74 PRO A O 1
ATOM 546 N N . GLU A 1 75 ? -25.173 -14.257 41.237 1.00 40.81 75 GLU A N 1
ATOM 547 C CA . GLU A 1 75 ? -24.957 -15.084 42.424 1.00 40.81 75 GLU A CA 1
ATOM 548 C C . GLU A 1 75 ? -23.693 -15.937 42.269 1.00 40.81 75 GLU A C 1
ATOM 550 O O . GLU A 1 75 ? -23.363 -16.439 41.192 1.00 40.81 75 GLU A O 1
ATOM 555 N N . SER A 1 76 ? -22.991 -16.114 43.384 1.00 44.53 76 SER A N 1
ATOM 556 C CA . SER A 1 76 ? -21.810 -16.954 43.518 1.00 44.53 76 SER A CA 1
ATOM 557 C C . SER A 1 76 ? -22.183 -18.438 43.535 1.00 44.53 76 SER A C 1
ATOM 559 O O . SER A 1 76 ? -22.983 -18.885 44.353 1.00 44.53 76 SER A O 1
ATOM 561 N N . SER A 1 77 ? -21.540 -19.250 42.696 1.00 40.59 77 SER A N 1
ATOM 562 C CA . SER A 1 77 ? -21.471 -20.694 42.942 1.00 40.59 77 SER A CA 1
ATOM 563 C C . SER A 1 77 ? -20.171 -21.299 42.422 1.00 40.59 77 SER A C 1
ATOM 565 O O . SER A 1 77 ? -19.569 -20.843 41.454 1.00 40.59 77 SER A O 1
ATOM 567 N N . SER A 1 78 ? -19.694 -22.273 43.190 1.00 47.38 78 SER A N 1
ATOM 568 C CA . SER A 1 78 ? -18.346 -22.818 43.208 1.00 47.38 78 SER A CA 1
ATOM 569 C C . SER A 1 78 ? -18.227 -24.164 42.480 1.00 47.38 78 SER A C 1
ATOM 571 O O . SER A 1 78 ? -19.206 -24.875 42.279 1.00 47.38 78 SER A O 1
ATOM 573 N N . SER A 1 79 ? -16.963 -24.538 42.235 1.00 45.19 79 SER A N 1
ATOM 574 C CA . SER A 1 79 ? -16.422 -25.889 41.995 1.00 45.19 79 SER A CA 1
ATOM 575 C C . SER A 1 79 ? -16.366 -26.438 40.559 1.00 45.19 79 SER A C 1
ATOM 577 O O . SER A 1 79 ? -17.276 -27.106 40.079 1.00 45.19 79 SER A O 1
ATOM 579 N N . ASN A 1 80 ? -15.167 -26.296 39.979 1.00 52.56 80 ASN A N 1
ATOM 580 C CA . ASN A 1 80 ? -14.344 -27.317 39.309 1.00 52.56 80 ASN A CA 1
ATOM 581 C C . ASN A 1 80 ? -15.044 -28.463 38.557 1.00 52.56 80 ASN A C 1
ATOM 583 O O . ASN A 1 80 ? -15.231 -29.558 39.090 1.00 52.56 80 ASN A O 1
ATOM 587 N N . LYS A 1 81 ? -15.211 -28.249 37.250 1.00 42.78 81 LYS A N 1
ATOM 588 C CA . LYS A 1 81 ? -14.628 -29.083 36.183 1.00 42.78 81 LYS A CA 1
ATOM 589 C C . LYS A 1 81 ? -14.103 -28.125 35.110 1.00 42.78 81 LYS A C 1
ATOM 591 O O . LYS A 1 81 ? -14.740 -27.105 34.881 1.00 42.78 81 LYS A O 1
ATOM 596 N N . GLU A 1 82 ? -12.973 -28.437 34.476 1.00 51.22 82 GLU A N 1
ATOM 597 C CA . GLU A 1 82 ? -12.448 -27.737 33.289 1.00 51.22 82 GLU A CA 1
ATOM 598 C C . GLU A 1 82 ? -13.412 -27.902 32.101 1.00 51.22 82 GLU A C 1
ATOM 600 O O . GLU A 1 82 ? -13.185 -28.652 31.156 1.00 51.22 82 GLU A O 1
ATOM 605 N N . GLN A 1 83 ? -14.559 -27.247 32.184 1.00 56.66 83 GLN A N 1
ATOM 606 C CA . GLN A 1 83 ? -15.489 -27.044 31.094 1.00 56.66 83 GLN A CA 1
ATOM 607 C C . GLN A 1 83 ? -15.659 -25.538 31.004 1.00 56.66 83 GLN A C 1
ATOM 609 O O . GLN A 1 83 ? -15.976 -24.895 32.006 1.00 56.66 83 GLN A O 1
ATOM 614 N N . LEU A 1 84 ? -15.379 -24.988 29.820 1.00 61.28 84 LEU A N 1
ATOM 615 C CA . LEU A 1 84 ? -15.596 -23.576 29.514 1.00 61.28 84 LEU A CA 1
ATOM 616 C C . LEU A 1 84 ? -16.964 -23.165 30.059 1.00 61.28 84 LEU A C 1
ATOM 618 O O . LEU A 1 84 ? -17.962 -23.857 29.825 1.00 61.28 84 LEU A O 1
ATOM 622 N N . THR A 1 85 ? -17.006 -22.067 30.810 1.00 79.50 85 THR A N 1
ATOM 623 C CA . THR A 1 85 ? -18.267 -21.578 31.362 1.00 79.50 85 THR A CA 1
ATOM 624 C C . THR A 1 85 ? -19.249 -21.315 30.211 1.00 79.50 85 THR A C 1
ATOM 626 O O . THR A 1 85 ? -18.830 -20.990 29.095 1.00 79.50 85 THR A O 1
ATOM 629 N N . PRO A 1 86 ? -20.570 -21.437 30.424 1.00 75.00 86 PRO A N 1
ATOM 630 C CA . PRO A 1 86 ? -21.555 -21.135 29.382 1.00 75.00 86 PRO A CA 1
ATOM 631 C C . PRO A 1 86 ? -21.391 -19.716 28.805 1.00 75.00 86 PRO A C 1
ATOM 633 O O . PRO A 1 86 ? -21.687 -19.485 27.633 1.00 75.00 86 PRO A O 1
ATOM 636 N N . GLU A 1 87 ? -20.855 -18.781 29.592 1.00 71.44 87 GLU A N 1
ATOM 637 C CA . GLU A 1 87 ? -20.482 -17.438 29.142 1.00 71.44 87 GLU A CA 1
ATOM 638 C C . GLU A 1 87 ? -19.257 -17.439 28.215 1.00 71.44 87 GLU A C 1
ATOM 640 O O . GLU A 1 87 ? -19.292 -16.791 27.171 1.00 71.44 87 GLU A O 1
ATOM 645 N N . GLN A 1 88 ? -18.211 -18.210 28.534 1.00 75.12 88 GLN A N 1
ATOM 646 C CA . GLN A 1 88 ? -17.040 -18.387 27.668 1.00 75.12 88 GLN A CA 1
ATOM 647 C C . GLN A 1 88 ? -17.406 -19.069 26.344 1.00 75.12 88 GLN A C 1
ATOM 649 O O . GLN A 1 88 ? -16.945 -18.646 25.288 1.00 75.12 88 GLN A O 1
ATOM 654 N N . LEU A 1 89 ? -18.279 -20.079 26.366 1.00 75.94 89 LEU A N 1
ATOM 655 C CA . LEU A 1 89 ? -18.768 -20.735 25.147 1.00 75.94 89 LEU A CA 1
ATOM 656 C C . LEU A 1 89 ? -19.580 -19.779 24.268 1.00 75.94 89 LEU A C 1
ATOM 658 O O . LEU A 1 89 ? -19.425 -19.774 23.047 1.00 75.94 89 LEU A O 1
ATOM 662 N N . LYS A 1 90 ? -20.422 -18.942 24.882 1.00 78.44 90 LYS A N 1
ATOM 663 C CA . LYS A 1 90 ? -21.176 -17.909 24.165 1.00 78.44 90 LYS A CA 1
ATOM 664 C C . LYS A 1 90 ? -20.250 -16.852 23.561 1.00 78.44 90 LYS A C 1
ATOM 666 O O . LYS A 1 90 ? -20.489 -16.422 22.437 1.00 78.44 90 LYS A O 1
ATOM 671 N N . PHE A 1 91 ? -19.199 -16.466 24.282 1.00 75.50 91 PHE A N 1
ATOM 672 C CA . PHE A 1 91 ? -18.182 -15.539 23.792 1.00 75.50 91 PHE A CA 1
ATOM 673 C C . PHE A 1 91 ? -17.421 -16.108 22.588 1.00 75.50 91 PHE A C 1
ATOM 675 O O . PHE A 1 91 ? -17.317 -15.435 21.567 1.00 75.50 91 PHE A O 1
ATOM 682 N N . LEU A 1 92 ? -16.962 -17.361 22.668 1.00 76.50 92 LEU A N 1
ATOM 683 C CA . LEU A 1 92 ? -16.277 -18.032 21.559 1.00 76.50 92 LEU A CA 1
ATOM 684 C C . LEU A 1 92 ? -17.177 -18.147 20.322 1.00 76.50 92 LEU A C 1
ATOM 686 O O . LEU A 1 92 ? -16.751 -17.802 19.226 1.00 76.50 92 LEU A O 1
ATOM 690 N N . ALA A 1 93 ? -18.443 -18.535 20.500 1.00 80.25 93 ALA A N 1
ATOM 691 C CA . ALA A 1 93 ? -19.401 -18.601 19.398 1.00 80.25 93 ALA A CA 1
ATOM 692 C C . ALA A 1 93 ? -19.670 -17.223 18.756 1.00 80.25 93 ALA A C 1
ATOM 694 O O . ALA A 1 93 ? -19.872 -17.132 17.544 1.00 80.25 93 ALA A O 1
ATOM 695 N N . GLU A 1 94 ? -19.676 -16.144 19.548 1.00 80.69 94 GLU A N 1
ATOM 696 C CA . GLU A 1 94 ? -19.802 -14.776 19.034 1.00 80.69 94 GLU A CA 1
ATOM 697 C C . GLU A 1 94 ? -18.550 -14.346 18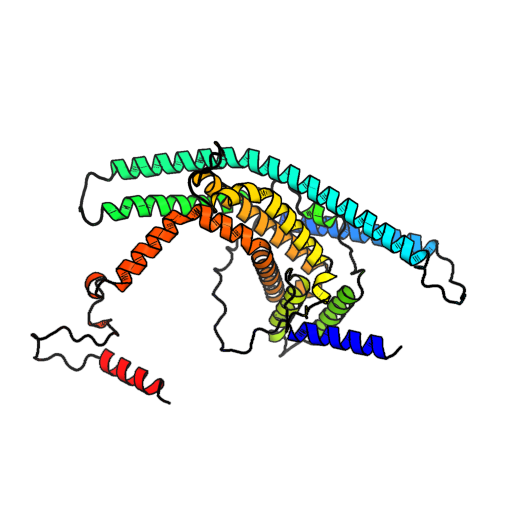.250 1.00 80.69 94 GLU A C 1
ATOM 699 O O . GLU A 1 94 ? -18.684 -13.735 17.187 1.00 80.69 94 GLU A O 1
ATOM 704 N N . GLU A 1 95 ? -17.349 -14.685 18.729 1.00 75.75 95 GLU A N 1
ATOM 705 C CA . GLU A 1 95 ? -16.093 -14.421 18.014 1.00 75.75 95 GLU A CA 1
ATOM 706 C C . GLU A 1 95 ? -15.993 -15.212 16.707 1.00 75.75 95 GLU A C 1
ATOM 708 O O . GLU A 1 95 ? -15.660 -14.629 15.675 1.00 75.75 95 GLU A O 1
ATOM 713 N N . ASP A 1 96 ? -16.368 -16.491 16.698 1.00 79.75 96 ASP A N 1
ATOM 714 C CA . ASP A 1 96 ? -16.400 -17.302 15.477 1.00 79.75 96 ASP A CA 1
ATOM 715 C C . ASP A 1 96 ? -17.388 -16.729 14.453 1.00 79.75 96 ASP A C 1
ATOM 717 O O . ASP A 1 96 ? -17.054 -16.557 13.278 1.00 79.75 96 ASP A O 1
ATOM 721 N N . ALA A 1 97 ? -18.591 -16.346 14.896 1.00 83.62 97 ALA A N 1
ATOM 722 C CA . ALA A 1 97 ? -19.574 -15.701 14.029 1.00 83.62 97 ALA A CA 1
ATOM 723 C C . ALA A 1 97 ? -19.055 -14.369 13.464 1.00 83.62 97 ALA A C 1
ATOM 725 O O . ALA A 1 97 ? -19.300 -14.047 12.300 1.00 83.62 97 ALA A O 1
ATOM 726 N N . ARG A 1 98 ? -18.316 -13.593 14.264 1.00 79.56 98 ARG A N 1
ATOM 727 C CA . ARG A 1 98 ? -17.687 -12.337 13.836 1.00 79.56 98 ARG A CA 1
ATOM 728 C C . ARG A 1 98 ? -16.584 -12.579 12.809 1.00 79.56 98 ARG A C 1
ATOM 730 O O . ARG A 1 98 ? -16.524 -11.880 11.796 1.00 79.56 98 ARG A O 1
ATOM 737 N N . LEU A 1 99 ? -15.725 -13.569 13.048 1.00 80.06 99 LEU A N 1
ATOM 738 C CA . LEU A 1 99 ? -14.680 -13.978 12.111 1.00 80.06 99 LEU A CA 1
ATOM 739 C C . LEU A 1 99 ? -15.285 -14.419 10.778 1.00 80.06 99 LEU A C 1
ATOM 741 O O . LEU A 1 99 ? -14.782 -14.013 9.730 1.00 80.06 99 LEU A O 1
ATOM 745 N N . GLU A 1 100 ? -16.386 -15.170 10.806 1.00 84.38 100 GLU A N 1
ATOM 746 C CA . GLU A 1 100 ? -17.087 -15.588 9.593 1.00 84.38 100 GLU A CA 1
ATOM 747 C C . GLU A 1 100 ? -17.674 -14.391 8.837 1.00 84.38 100 GLU A C 1
ATOM 749 O O . GLU A 1 100 ? -17.423 -14.247 7.639 1.00 84.38 100 GLU A O 1
ATOM 754 N N . ARG A 1 101 ? -18.356 -13.460 9.525 1.00 85.00 101 ARG A N 1
ATOM 755 C CA . ARG A 1 101 ? -18.848 -12.216 8.900 1.00 85.00 101 ARG A CA 1
ATOM 756 C C . ARG A 1 101 ? -17.713 -11.415 8.259 1.00 85.00 101 ARG A C 1
ATOM 758 O O . ARG A 1 101 ? -17.827 -10.991 7.110 1.00 85.00 101 ARG A O 1
ATOM 765 N N . ARG A 1 102 ? -16.575 -11.282 8.945 1.00 84.25 102 ARG A N 1
ATOM 766 C CA . ARG A 1 102 ? -15.381 -10.625 8.393 1.00 84.25 102 ARG A CA 1
ATOM 767 C C . ARG A 1 102 ? -14.846 -11.357 7.159 1.00 84.25 102 ARG A C 1
ATOM 769 O O . ARG A 1 102 ? -14.476 -10.709 6.183 1.00 84.25 102 ARG A O 1
ATOM 776 N N . ASN A 1 103 ? -14.802 -12.688 7.176 1.00 86.88 103 ASN A N 1
ATOM 777 C CA . ASN A 1 103 ? -14.345 -13.484 6.036 1.00 86.88 103 ASN A CA 1
ATOM 778 C C . ASN A 1 103 ? -15.270 -13.326 4.821 1.00 86.88 103 ASN A C 1
ATOM 780 O O . ASN A 1 103 ? -14.782 -13.297 3.690 1.00 86.88 103 ASN A O 1
ATOM 784 N N . VAL A 1 104 ? -16.582 -13.186 5.037 1.00 89.38 104 VAL A N 1
ATOM 785 C CA . VAL A 1 104 ? -17.548 -12.864 3.975 1.00 89.38 104 VAL A CA 1
ATOM 786 C C . VAL A 1 104 ? -17.231 -11.502 3.361 1.00 89.38 104 VAL A C 1
ATOM 788 O O . VAL A 1 104 ? -17.051 -11.422 2.147 1.00 89.38 104 VAL A O 1
ATOM 791 N N . VAL A 1 105 ? -17.047 -10.461 4.181 1.00 88.62 105 VAL A N 1
ATOM 792 C CA . VAL A 1 105 ? -16.664 -9.119 3.700 1.00 88.62 105 VAL A CA 1
ATOM 793 C C . VAL A 1 105 ? -15.350 -9.164 2.914 1.00 88.62 105 VAL A C 1
ATOM 795 O O . VAL A 1 105 ? -15.249 -8.575 1.840 1.00 88.62 105 VAL A O 1
ATOM 798 N N . VAL A 1 106 ? -14.351 -9.907 3.400 1.00 89.38 106 VAL A N 1
ATOM 799 C CA . VAL A 1 106 ? -13.065 -10.097 2.708 1.00 89.38 106 VAL A CA 1
ATOM 800 C C . VAL A 1 106 ? -13.256 -10.746 1.335 1.00 89.38 106 VAL A C 1
ATOM 802 O O . VAL A 1 106 ? -12.682 -10.269 0.355 1.00 89.38 106 VAL A O 1
ATOM 805 N N . LYS A 1 107 ? -14.074 -11.800 1.232 1.00 89.31 107 LYS A N 1
ATOM 806 C CA . LYS A 1 107 ? -14.373 -12.469 -0.045 1.00 89.31 107 LYS A CA 1
ATOM 807 C C . LYS A 1 107 ? -15.111 -11.542 -1.013 1.00 89.31 107 LYS A C 1
ATOM 809 O O . LYS A 1 107 ? -14.712 -11.448 -2.171 1.00 89.31 107 LYS A O 1
ATOM 814 N N . GLU A 1 108 ? -16.135 -10.830 -0.541 1.00 90.19 108 GLU A N 1
ATOM 815 C CA . GLU A 1 108 ? -16.897 -9.871 -1.351 1.00 90.19 108 GLU A CA 1
ATOM 816 C C . GLU A 1 108 ? -16.011 -8.744 -1.892 1.00 90.19 108 GLU A C 1
ATOM 818 O O . GLU A 1 108 ? -16.059 -8.434 -3.084 1.00 90.19 108 GLU A O 1
ATOM 823 N N . LEU A 1 109 ? -15.179 -8.146 -1.033 1.00 89.94 109 LEU A N 1
ATOM 824 C CA . LEU A 1 109 ? -14.252 -7.087 -1.429 1.00 89.94 109 LEU A CA 1
ATOM 825 C C . LEU A 1 109 ? -13.198 -7.598 -2.408 1.00 89.94 109 LEU A C 1
ATOM 827 O O . LEU A 1 109 ? -12.883 -6.896 -3.365 1.00 89.94 109 LEU A O 1
ATOM 831 N N . THR A 1 110 ? -12.694 -8.819 -2.206 1.00 90.81 110 THR A N 1
ATOM 832 C CA . THR A 1 110 ? -11.744 -9.446 -3.136 1.00 90.81 110 THR A CA 1
ATOM 833 C C . THR A 1 110 ? -12.366 -9.600 -4.520 1.00 90.81 110 THR A C 1
ATOM 835 O O . THR A 1 110 ? -11.791 -9.119 -5.491 1.00 90.81 110 THR A O 1
ATOM 838 N N . ALA A 1 111 ? -13.564 -10.187 -4.614 1.00 88.69 111 ALA A N 1
ATOM 839 C CA . ALA A 1 111 ? -14.253 -10.378 -5.891 1.00 88.69 111 ALA A CA 1
ATOM 840 C C . ALA A 1 111 ? -14.573 -9.038 -6.575 1.00 88.69 111 ALA A C 1
ATOM 842 O O . ALA A 1 111 ? -14.219 -8.817 -7.731 1.00 88.69 111 ALA A O 1
ATOM 843 N N . THR A 1 112 ? -15.152 -8.093 -5.826 1.00 89.94 112 THR A N 1
ATOM 844 C CA . THR A 1 112 ? -15.492 -6.756 -6.339 1.00 89.94 112 THR A CA 1
ATOM 845 C C . THR A 1 112 ? -14.254 -6.028 -6.860 1.00 89.94 112 THR A C 1
ATOM 847 O O . THR A 1 112 ? -14.303 -5.374 -7.905 1.00 89.94 112 THR A O 1
ATOM 850 N N . ARG A 1 113 ? -13.125 -6.139 -6.144 1.00 89.81 113 ARG A N 1
ATOM 851 C CA . ARG A 1 113 ? -11.878 -5.495 -6.551 1.00 89.81 113 ARG A CA 1
ATOM 852 C C . ARG A 1 113 ? -11.253 -6.180 -7.760 1.00 89.81 113 ARG A C 1
ATOM 854 O O . ARG A 1 113 ? -10.806 -5.470 -8.653 1.00 89.81 113 ARG A O 1
ATOM 861 N N . GLN A 1 114 ? -11.257 -7.509 -7.831 1.00 89.50 114 GLN A N 1
ATOM 862 C CA . GLN A 1 114 ? -10.793 -8.244 -9.013 1.00 89.50 114 GLN A CA 1
ATOM 863 C C . GLN A 1 114 ? -11.570 -7.822 -10.271 1.00 89.50 114 GLN A C 1
ATOM 865 O O . GLN A 1 114 ? -10.954 -7.507 -11.290 1.00 89.50 114 GLN A O 1
ATOM 870 N N . ASP A 1 115 ? -12.895 -7.689 -10.179 1.00 87.06 115 ASP A N 1
ATOM 871 C CA . ASP A 1 115 ? -13.737 -7.222 -11.289 1.00 87.06 115 ASP A CA 1
ATOM 872 C C . ASP A 1 115 ? -13.463 -5.760 -11.677 1.00 87.06 115 ASP A C 1
ATOM 874 O O . ASP A 1 115 ? -13.537 -5.383 -12.851 1.00 87.06 115 ASP A O 1
ATOM 878 N N . ALA A 1 116 ? -13.179 -4.897 -10.698 1.00 87.44 116 ALA A N 1
ATOM 879 C CA . ALA A 1 116 ? -12.802 -3.506 -10.946 1.00 87.44 116 ALA A CA 1
ATOM 880 C C . ALA A 1 116 ? -11.428 -3.405 -11.628 1.00 87.44 116 ALA A C 1
ATOM 882 O O . ALA A 1 116 ? -11.286 -2.678 -12.614 1.00 87.44 116 ALA A O 1
ATOM 883 N N . ILE A 1 117 ? -10.444 -4.178 -11.153 1.00 88.50 117 ILE A N 1
ATOM 884 C CA . ILE A 1 117 ? -9.114 -4.279 -11.762 1.00 88.50 117 ILE A CA 1
ATOM 885 C C . ILE A 1 117 ? -9.253 -4.751 -13.206 1.00 88.50 117 ILE A C 1
ATOM 887 O O . ILE A 1 117 ? -8.737 -4.082 -14.092 1.00 88.50 117 ILE A O 1
ATOM 891 N N . ALA A 1 118 ? -9.991 -5.833 -13.468 1.00 85.94 118 ALA A N 1
ATOM 892 C CA . ALA A 1 118 ? -10.172 -6.359 -14.820 1.00 85.94 118 ALA A CA 1
ATOM 893 C C . ALA A 1 118 ? -10.735 -5.299 -15.784 1.00 85.94 118 ALA A C 1
ATOM 895 O O . ALA A 1 118 ? -10.162 -5.062 -16.845 1.00 85.94 118 ALA A O 1
ATOM 896 N N . ARG A 1 119 ? -11.798 -4.586 -15.379 1.00 85.56 119 ARG A N 1
ATOM 897 C CA . ARG A 1 119 ? -12.420 -3.525 -16.193 1.00 85.56 119 ARG A CA 1
ATOM 898 C C . ARG A 1 119 ? -11.493 -2.342 -16.464 1.00 85.56 119 ARG A C 1
ATOM 900 O O . ARG A 1 119 ? -11.566 -1.742 -17.537 1.00 85.56 119 ARG A O 1
ATOM 907 N N . ARG A 1 120 ? -10.662 -1.960 -15.490 1.00 88.75 120 ARG A N 1
ATOM 908 C CA . ARG A 1 120 ? -9.773 -0.797 -15.616 1.00 88.75 120 ARG A CA 1
ATOM 909 C C . ARG A 1 120 ? -8.469 -1.133 -16.336 1.00 88.75 120 ARG A C 1
ATOM 911 O O . ARG A 1 120 ? -7.959 -0.301 -17.084 1.00 88.75 120 ARG A O 1
ATOM 918 N N . LEU A 1 121 ? -7.961 -2.346 -16.145 1.00 88.50 121 LEU A N 1
ATOM 919 C CA . LEU A 1 121 ? -6.675 -2.795 -16.661 1.00 88.50 121 LEU A CA 1
ATOM 920 C C . LEU A 1 121 ? -6.629 -2.784 -18.188 1.00 88.50 121 LEU A C 1
ATOM 922 O O . LEU A 1 121 ? -5.656 -2.291 -18.744 1.00 88.50 121 LEU A O 1
ATOM 926 N N . ASP A 1 122 ? -7.682 -3.247 -18.864 1.00 86.25 122 ASP A N 1
ATOM 927 C CA . ASP A 1 122 ? -7.717 -3.260 -20.334 1.00 86.25 122 ASP A CA 1
ATOM 928 C C . ASP A 1 122 ? -7.617 -1.839 -20.924 1.00 86.25 122 ASP A C 1
ATOM 930 O O . ASP A 1 122 ? -6.972 -1.621 -21.950 1.00 86.25 122 ASP A O 1
ATOM 934 N N . ASN A 1 123 ? -8.192 -0.843 -20.241 1.00 90.44 123 ASN A N 1
ATOM 935 C CA . ASN A 1 123 ? -8.069 0.560 -20.634 1.00 90.44 123 ASN A CA 1
ATOM 936 C C . ASN A 1 123 ? -6.635 1.076 -20.433 1.00 90.44 123 ASN A C 1
ATOM 938 O O . ASN A 1 123 ? -6.080 1.703 -21.333 1.00 90.44 123 ASN A O 1
ATOM 942 N N . LEU A 1 124 ? -6.020 0.778 -19.284 1.00 91.12 124 LEU A N 1
ATOM 943 C CA . LEU A 1 124 ? -4.636 1.169 -19.001 1.00 91.12 124 LEU A CA 1
ATOM 944 C C . LEU A 1 124 ? -3.653 0.538 -19.993 1.00 91.12 124 LEU A C 1
ATOM 946 O O . LEU A 1 124 ? -2.768 1.233 -20.483 1.00 91.12 124 LEU A O 1
ATOM 950 N N . VAL A 1 125 ? -3.851 -0.734 -20.347 1.00 89.56 125 VAL A N 1
ATOM 951 C CA . VAL A 1 125 ? -3.049 -1.424 -21.368 1.00 89.56 125 VAL A CA 1
ATOM 952 C C . VAL A 1 125 ? -3.163 -0.711 -22.712 1.00 89.56 125 VAL A C 1
ATOM 954 O O . VAL A 1 125 ? -2.144 -0.377 -23.307 1.00 89.56 125 VAL A O 1
ATOM 957 N N . LEU A 1 126 ? -4.378 -0.381 -23.154 1.00 90.25 126 LEU A N 1
ATOM 958 C CA . LEU A 1 126 ? -4.583 0.332 -24.416 1.00 90.25 126 LEU A CA 1
ATOM 959 C C . LEU A 1 126 ? -3.934 1.729 -24.416 1.00 90.25 126 LEU A C 1
ATOM 961 O O . LEU A 1 126 ? -3.332 2.131 -25.411 1.00 90.25 126 LEU A O 1
ATOM 965 N N . GLN A 1 127 ? -4.015 2.470 -23.306 1.00 92.81 127 GLN A N 1
ATOM 966 C CA . GLN A 1 127 ? -3.325 3.760 -23.171 1.00 92.81 127 GLN A CA 1
ATOM 967 C C . GLN A 1 127 ? -1.802 3.601 -23.220 1.00 92.81 127 GLN A C 1
ATOM 969 O O . GLN A 1 127 ? -1.110 4.401 -23.855 1.00 92.81 127 GLN A O 1
ATOM 974 N N . PHE A 1 128 ? -1.279 2.564 -22.568 1.00 92.19 128 PHE A N 1
ATOM 975 C CA . PHE A 1 128 ? 0.147 2.285 -22.534 1.00 92.19 128 PHE A CA 1
ATOM 976 C C . PHE A 1 128 ? 0.683 1.871 -23.908 1.00 92.19 128 PHE A C 1
ATOM 978 O O . PHE A 1 128 ? 1.700 2.400 -24.352 1.00 92.19 128 PHE A O 1
ATOM 985 N N . GLU A 1 129 ? -0.036 1.014 -24.634 1.00 90.06 129 GLU A N 1
ATOM 986 C CA . GLU A 1 129 ? 0.298 0.627 -26.008 1.00 90.06 129 GLU A CA 1
ATOM 987 C C . GLU A 1 129 ? 0.322 1.841 -26.949 1.00 90.06 129 GLU A C 1
ATOM 989 O O . GLU A 1 129 ? 1.254 2.006 -27.739 1.00 90.06 129 GLU A O 1
ATOM 994 N N . GLN A 1 130 ? -0.660 2.742 -26.837 1.00 91.44 130 GLN A N 1
ATOM 995 C CA . GLN A 1 130 ? -0.684 3.988 -27.611 1.00 91.44 130 GLN A CA 1
ATOM 996 C C . GLN A 1 130 ? 0.513 4.893 -27.289 1.00 91.44 130 GLN A C 1
ATOM 998 O O . GLN A 1 130 ? 1.099 5.497 -28.194 1.00 91.44 130 GLN A O 1
ATOM 1003 N N . LEU A 1 131 ? 0.898 4.985 -26.013 1.00 91.38 131 LEU A N 1
ATOM 1004 C CA . LEU A 1 131 ? 2.073 5.742 -25.591 1.00 91.38 131 LEU A CA 1
ATOM 1005 C C . LEU A 1 131 ? 3.366 5.133 -26.144 1.00 91.38 131 LEU A C 1
ATOM 1007 O O . LEU A 1 131 ? 4.222 5.872 -26.640 1.00 91.38 131 LEU A O 1
ATOM 1011 N N . GLN A 1 132 ? 3.504 3.807 -26.088 1.00 88.44 132 GLN A N 1
ATOM 1012 C CA . GLN A 1 132 ? 4.649 3.100 -26.656 1.00 88.44 132 GLN A CA 1
ATOM 1013 C C . GLN A 1 132 ? 4.748 3.369 -28.161 1.00 88.44 132 GLN A C 1
ATOM 1015 O O . GLN A 1 132 ? 5.788 3.832 -28.623 1.00 88.44 132 GLN A O 1
ATOM 1020 N N . GLN A 1 133 ? 3.653 3.205 -28.913 1.00 88.62 133 GLN A N 1
ATOM 1021 C CA . GLN A 1 133 ? 3.618 3.476 -30.356 1.00 88.62 133 GLN A CA 1
ATOM 1022 C C . GLN A 1 133 ? 4.000 4.923 -30.689 1.00 88.62 133 GLN A C 1
ATOM 1024 O O . GLN A 1 133 ? 4.801 5.159 -31.597 1.00 88.62 133 GLN A O 1
ATOM 1029 N N . ARG A 1 134 ? 3.466 5.902 -29.943 1.00 89.81 134 ARG A N 1
ATOM 1030 C CA . ARG A 1 134 ? 3.796 7.321 -30.136 1.00 89.81 134 ARG A CA 1
ATOM 1031 C C . ARG A 1 134 ? 5.278 7.590 -29.873 1.00 89.81 134 ARG A C 1
ATOM 1033 O O . ARG A 1 134 ? 5.916 8.257 -30.683 1.00 89.81 134 ARG A O 1
ATOM 1040 N N . THR A 1 135 ? 5.818 7.068 -28.775 1.00 86.62 135 THR A N 1
ATOM 1041 C CA . THR A 1 135 ? 7.230 7.252 -28.405 1.00 86.62 135 THR A CA 1
ATOM 1042 C C . THR A 1 135 ? 8.150 6.603 -29.441 1.00 86.62 135 THR A C 1
ATOM 1044 O O . THR A 1 135 ? 9.090 7.237 -29.913 1.00 86.62 135 THR A O 1
ATOM 1047 N N . THR A 1 136 ? 7.846 5.382 -29.890 1.00 86.50 136 THR A N 1
ATOM 1048 C CA . THR A 1 136 ? 8.619 4.700 -30.940 1.00 86.50 136 THR A CA 1
ATOM 1049 C C . THR A 1 136 ? 8.569 5.449 -32.274 1.00 86.50 136 THR A C 1
ATOM 1051 O O . THR A 1 136 ? 9.596 5.575 -32.940 1.00 86.50 136 THR A O 1
ATOM 1054 N N . ALA A 1 137 ? 7.413 5.999 -32.660 1.00 85.44 137 ALA A N 1
ATOM 1055 C CA . ALA A 1 137 ? 7.289 6.806 -33.874 1.00 85.44 137 ALA A CA 1
ATOM 1056 C C . ALA A 1 137 ? 8.104 8.111 -33.798 1.00 85.44 137 ALA A C 1
ATOM 1058 O O . ALA A 1 137 ? 8.739 8.496 -34.778 1.00 85.44 137 ALA A O 1
ATOM 1059 N N . GLN A 1 138 ? 8.131 8.771 -32.635 1.00 82.69 138 GLN A N 1
ATOM 1060 C CA . GLN A 1 138 ? 8.942 9.974 -32.405 1.00 82.69 138 GLN A CA 1
ATOM 1061 C C . GLN A 1 138 ? 10.444 9.674 -32.472 1.00 82.69 138 GLN A C 1
ATOM 1063 O O . GLN A 1 138 ? 11.182 10.393 -33.143 1.00 82.69 138 GLN A O 1
ATOM 1068 N N . ILE A 1 139 ? 10.883 8.577 -31.850 1.00 81.44 139 ILE A N 1
ATOM 1069 C CA . ILE A 1 139 ? 12.267 8.090 -31.937 1.00 81.44 139 ILE A CA 1
ATOM 1070 C C . ILE A 1 139 ? 12.651 7.829 -33.401 1.00 81.44 139 ILE A C 1
ATOM 1072 O O . ILE A 1 139 ? 13.699 8.287 -33.857 1.00 81.44 139 ILE A O 1
ATOM 1076 N N . GLY A 1 140 ? 11.790 7.136 -34.156 1.00 75.38 140 GLY A N 1
ATOM 1077 C CA . GLY A 1 140 ? 12.021 6.830 -35.570 1.00 75.38 140 GLY A CA 1
ATOM 1078 C C . GLY A 1 140 ? 12.083 8.068 -36.474 1.00 75.38 140 GLY A C 1
ATOM 1079 O O . GLY A 1 140 ? 12.807 8.057 -37.465 1.00 75.38 140 GLY A O 1
ATOM 1080 N N . ALA A 1 141 ? 11.374 9.146 -36.125 1.00 71.75 141 ALA A N 1
ATOM 1081 C CA . ALA A 1 141 ? 11.388 10.407 -36.867 1.00 71.75 141 ALA A CA 1
ATOM 1082 C C . ALA A 1 141 ? 12.620 11.288 -36.566 1.00 71.75 141 ALA A C 1
ATOM 1084 O O . ALA A 1 141 ? 13.068 12.027 -37.442 1.00 71.75 141 ALA A O 1
ATOM 1085 N N . CYS A 1 142 ? 13.186 11.207 -35.355 1.00 61.75 142 CYS A N 1
ATOM 1086 C CA . CYS A 1 142 ? 14.354 11.996 -34.939 1.00 61.75 142 CYS A CA 1
ATOM 1087 C C . CYS A 1 142 ? 15.710 11.404 -35.373 1.00 61.75 142 CYS A C 1
ATOM 1089 O O . CYS A 1 142 ? 16.713 12.114 -35.357 1.00 61.75 142 CYS A O 1
ATOM 1091 N N . GLY A 1 143 ? 15.764 10.137 -35.798 1.00 56.06 143 GLY A N 1
ATOM 1092 C CA . GLY A 1 143 ? 17.002 9.403 -36.111 1.00 56.06 143 GLY A CA 1
ATOM 1093 C C . GLY A 1 143 ? 17.786 9.825 -37.366 1.00 56.06 143 GLY A C 1
ATOM 1094 O O . GLY A 1 143 ? 18.683 9.091 -37.764 1.00 56.06 143 GLY A O 1
ATOM 1095 N N . ASN A 1 144 ? 17.476 10.965 -37.999 1.00 53.34 144 ASN A N 1
ATOM 1096 C CA . ASN A 1 144 ? 18.127 11.408 -39.246 1.00 53.34 144 ASN A CA 1
ATOM 1097 C C . ASN A 1 144 ? 19.129 12.567 -39.094 1.00 53.34 144 ASN A C 1
ATOM 1099 O O . ASN A 1 144 ? 19.797 12.894 -40.070 1.00 53.34 144 ASN A O 1
ATOM 1103 N N . ASN A 1 145 ? 19.270 13.178 -37.911 1.00 52.81 145 ASN A N 1
ATOM 1104 C CA . ASN A 1 145 ? 20.143 14.343 -37.719 1.00 52.81 145 ASN A CA 1
ATOM 1105 C C . ASN A 1 145 ? 21.021 14.212 -36.454 1.00 52.81 145 ASN A C 1
ATOM 1107 O O . ASN A 1 145 ? 20.618 14.670 -35.390 1.00 52.81 145 ASN A O 1
ATOM 1111 N N . GLY A 1 146 ? 22.238 13.670 -36.594 1.00 48.41 146 GLY A N 1
ATOM 1112 C CA . GLY A 1 146 ? 23.375 13.969 -35.700 1.00 48.41 146 GLY A CA 1
ATOM 1113 C C . GLY A 1 146 ? 23.821 12.882 -34.704 1.00 48.41 146 GLY A C 1
ATOM 1114 O O . GLY A 1 146 ? 23.024 12.375 -33.926 1.00 48.41 146 GLY A O 1
ATOM 1115 N N . ASP A 1 147 ? 25.129 12.597 -34.747 1.00 48.34 147 ASP A N 1
ATOM 1116 C CA . ASP A 1 147 ? 26.010 11.843 -33.833 1.00 48.34 147 ASP A CA 1
ATOM 1117 C C . ASP A 1 147 ? 25.686 10.382 -33.440 1.00 48.34 147 ASP A C 1
ATOM 1119 O O . ASP A 1 147 ? 24.875 10.055 -32.570 1.00 48.34 147 ASP A O 1
ATOM 1123 N N . GLU A 1 148 ? 26.476 9.468 -34.021 1.00 51.78 148 GLU A N 1
ATOM 1124 C CA . GLU A 1 148 ? 26.383 8.005 -33.889 1.00 51.78 148 GLU A CA 1
ATOM 1125 C C . GLU A 1 148 ? 26.647 7.466 -32.465 1.00 51.78 148 GLU A C 1
ATOM 1127 O O . GLU A 1 148 ? 26.243 6.342 -32.154 1.00 51.78 148 GLU A O 1
ATOM 1132 N N . ASN A 1 149 ? 27.273 8.257 -31.580 1.00 47.44 149 ASN A N 1
ATOM 1133 C CA . ASN A 1 149 ? 27.589 7.859 -30.200 1.00 47.44 149 ASN A CA 1
ATOM 1134 C C . ASN A 1 149 ? 26.518 8.263 -29.164 1.00 47.44 149 ASN A C 1
ATOM 1136 O O . ASN A 1 149 ? 26.352 7.554 -28.170 1.00 47.44 149 ASN A O 1
ATOM 1140 N N . GLU A 1 150 ? 25.740 9.326 -29.396 1.00 47.12 150 GLU A N 1
ATOM 1141 C CA . GLU A 1 150 ? 24.589 9.693 -28.545 1.00 47.12 150 GLU A CA 1
ATOM 1142 C C . GLU A 1 150 ? 23.298 8.966 -28.973 1.00 47.12 150 GLU A C 1
ATOM 1144 O O . GLU A 1 150 ? 22.440 8.639 -28.144 1.00 47.12 150 GLU A O 1
ATOM 1149 N N . GLY A 1 151 ? 23.185 8.623 -30.261 1.00 47.28 151 GLY A N 1
ATOM 1150 C CA . GLY A 1 151 ? 21.970 8.077 -30.872 1.00 47.28 151 GLY A CA 1
ATOM 1151 C C . GLY A 1 151 ? 21.546 6.668 -30.436 1.00 47.28 151 GLY A C 1
ATOM 1152 O O . GLY A 1 151 ? 20.388 6.308 -30.631 1.00 47.28 151 GLY A O 1
ATOM 1153 N N . ARG A 1 152 ? 22.421 5.853 -29.821 1.00 47.72 152 ARG A N 1
ATOM 1154 C CA . ARG A 1 152 ? 22.058 4.488 -29.363 1.00 47.72 152 ARG A CA 1
ATOM 1155 C C . ARG A 1 152 ? 21.576 4.407 -27.913 1.00 47.72 152 ARG A C 1
ATOM 1157 O O . ARG A 1 152 ? 20.790 3.515 -27.605 1.00 47.72 152 ARG A O 1
ATOM 1164 N N . ARG A 1 153 ? 21.997 5.322 -27.026 1.00 52.81 153 ARG A N 1
ATOM 1165 C CA . ARG A 1 153 ? 21.497 5.383 -25.632 1.00 52.81 153 ARG A CA 1
ATOM 1166 C C . ARG A 1 153 ? 20.181 6.159 -25.512 1.00 52.81 153 ARG A C 1
ATOM 1168 O O . ARG A 1 153 ? 19.416 5.906 -24.582 1.00 52.81 153 ARG A O 1
ATOM 1175 N N . SER A 1 154 ? 19.885 7.061 -26.450 1.00 65.44 154 SER A N 1
ATOM 1176 C CA . SER A 1 154 ? 18.688 7.912 -26.395 1.00 65.44 154 SER A CA 1
ATOM 1177 C C . SER A 1 154 ? 17.350 7.153 -26.536 1.00 65.44 154 SER A C 1
ATOM 1179 O O . SER A 1 154 ? 16.456 7.428 -25.737 1.00 65.44 154 SER A O 1
ATOM 1181 N N . PRO A 1 155 ? 17.187 6.144 -27.421 1.00 71.88 155 PRO A N 1
ATOM 1182 C CA . PRO A 1 155 ? 15.891 5.494 -27.643 1.00 71.88 155 PRO A CA 1
ATOM 1183 C C . PRO A 1 155 ? 15.426 4.646 -26.459 1.00 71.88 155 PRO A C 1
ATOM 1185 O O . PRO A 1 155 ? 14.271 4.725 -26.041 1.00 71.88 155 PRO A O 1
ATOM 1188 N N . GLY A 1 156 ? 16.343 3.847 -25.898 1.00 74.00 156 GLY A N 1
ATOM 1189 C CA . GLY A 1 156 ? 16.069 3.011 -24.730 1.00 74.00 156 GLY A CA 1
ATOM 1190 C C . GLY A 1 156 ? 15.721 3.865 -23.517 1.00 74.00 156 GLY A C 1
ATOM 1191 O O . GLY A 1 156 ? 14.677 3.665 -22.906 1.00 74.00 156 GLY A O 1
ATOM 1192 N N . THR A 1 157 ? 16.529 4.890 -23.241 1.00 79.56 157 THR A N 1
ATOM 1193 C CA . THR A 1 157 ? 16.297 5.815 -22.122 1.00 79.56 157 THR A CA 1
ATOM 1194 C C . THR A 1 157 ? 14.971 6.570 -22.272 1.00 79.56 157 THR A C 1
ATOM 1196 O O . THR A 1 157 ? 14.245 6.734 -21.292 1.00 79.56 157 THR A O 1
ATOM 1199 N N . GLN A 1 158 ? 14.600 6.978 -23.492 1.00 82.12 158 GLN A N 1
ATOM 1200 C CA . GLN A 1 158 ? 13.318 7.639 -23.762 1.00 82.12 158 GLN A CA 1
ATOM 1201 C C . GLN A 1 158 ? 12.124 6.708 -23.519 1.00 82.12 158 GLN A C 1
ATOM 1203 O O . GLN A 1 158 ? 11.158 7.126 -22.885 1.00 82.12 158 GLN A O 1
ATOM 1208 N N . LEU A 1 159 ? 12.198 5.443 -23.949 1.00 84.44 159 LEU A N 1
ATOM 1209 C CA . LEU A 1 159 ? 11.151 4.447 -23.680 1.00 84.44 159 LEU A CA 1
ATOM 1210 C C . LEU A 1 159 ? 11.015 4.140 -22.182 1.00 84.44 159 LEU A C 1
ATOM 1212 O O . LEU A 1 159 ? 9.895 4.076 -21.675 1.00 84.44 159 LEU A O 1
ATOM 1216 N N . MET A 1 160 ? 12.133 4.014 -21.461 1.00 86.62 160 MET A N 1
ATOM 1217 C CA . MET A 1 160 ? 12.129 3.836 -20.002 1.00 86.62 160 MET A CA 1
ATOM 1218 C C . MET A 1 160 ? 11.495 5.022 -19.286 1.00 86.62 160 MET A C 1
ATOM 1220 O O . MET A 1 160 ? 10.631 4.850 -18.429 1.00 86.62 160 MET A O 1
ATOM 1224 N N . THR A 1 161 ? 11.895 6.234 -19.674 1.00 87.94 161 THR A N 1
ATOM 1225 C CA . THR A 1 161 ? 11.360 7.473 -19.105 1.00 87.94 161 THR A CA 1
ATOM 1226 C C . THR A 1 161 ? 9.863 7.587 -19.375 1.00 87.94 161 THR A C 1
ATOM 1228 O O . THR A 1 161 ? 9.098 7.887 -18.465 1.00 87.94 161 THR A O 1
ATOM 1231 N N . ALA A 1 162 ? 9.420 7.282 -20.598 1.00 89.69 162 ALA A N 1
ATOM 1232 C CA . ALA A 1 162 ? 8.005 7.294 -20.959 1.00 89.69 162 ALA A CA 1
ATOM 1233 C C . ALA A 1 162 ? 7.191 6.284 -20.136 1.00 89.69 162 ALA A C 1
ATOM 1235 O O . ALA A 1 162 ? 6.107 6.614 -19.658 1.00 89.69 162 ALA A O 1
ATOM 1236 N N . LYS A 1 163 ? 7.7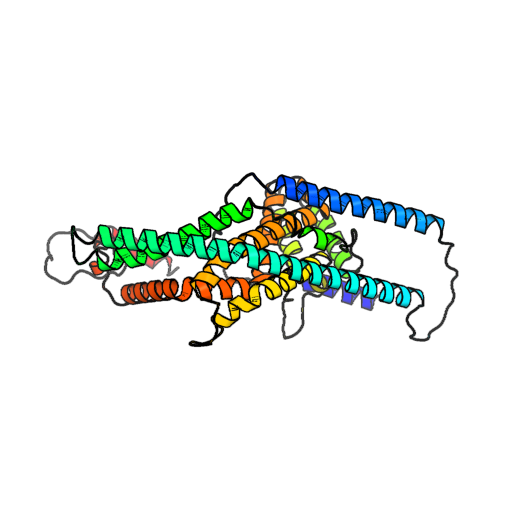25 5.077 -19.914 1.00 92.25 163 LYS A N 1
ATOM 1237 C CA . LYS A 1 163 ? 7.088 4.064 -19.067 1.00 92.25 163 LYS A CA 1
ATOM 1238 C C . LYS A 1 163 ? 6.985 4.502 -17.609 1.00 92.25 163 LYS A C 1
ATOM 1240 O O . LYS A 1 163 ? 5.926 4.346 -17.007 1.00 92.25 163 LYS A O 1
ATOM 1245 N N . LEU A 1 164 ? 8.052 5.068 -17.048 1.00 91.12 164 LEU A N 1
ATOM 1246 C CA . LEU A 1 164 ? 8.044 5.573 -15.675 1.00 91.12 164 LEU A CA 1
ATOM 1247 C C . LEU A 1 164 ? 7.043 6.724 -15.521 1.00 91.12 164 LEU A C 1
ATOM 1249 O O . LEU A 1 164 ? 6.224 6.698 -14.605 1.00 91.12 164 LEU A O 1
ATOM 1253 N N . ASN A 1 165 ? 7.047 7.680 -16.454 1.00 92.00 165 ASN A N 1
ATOM 1254 C CA . ASN A 1 165 ? 6.097 8.791 -16.462 1.00 92.00 165 ASN A CA 1
ATOM 1255 C C . ASN A 1 165 ? 4.654 8.296 -16.563 1.00 92.00 165 ASN A C 1
ATOM 1257 O O . ASN A 1 165 ? 3.813 8.758 -15.801 1.00 92.00 165 ASN A O 1
ATOM 1261 N N . PHE A 1 166 ? 4.375 7.305 -17.416 1.00 93.88 166 PHE A N 1
ATOM 1262 C CA . PHE A 1 166 ? 3.054 6.683 -17.488 1.00 93.88 166 PHE A CA 1
ATOM 1263 C C . PHE A 1 166 ? 2.610 6.132 -16.134 1.00 93.88 166 PHE A C 1
ATOM 1265 O O . PHE A 1 166 ? 1.507 6.433 -15.687 1.00 93.88 166 PHE A O 1
ATOM 1272 N N . VAL A 1 167 ? 3.463 5.356 -15.457 1.00 93.50 167 VAL A N 1
ATOM 1273 C CA . VAL A 1 167 ? 3.121 4.789 -14.146 1.00 93.50 167 VAL A CA 1
ATOM 1274 C C . VAL A 1 167 ? 2.862 5.899 -13.130 1.00 93.50 167 VAL A C 1
ATOM 1276 O O . VAL A 1 167 ? 1.868 5.828 -12.411 1.00 93.50 167 VAL A O 1
ATOM 1279 N N . VAL A 1 168 ? 3.699 6.937 -13.081 1.00 92.31 168 VAL A N 1
ATOM 1280 C CA . VAL A 1 168 ? 3.547 8.061 -12.141 1.00 92.31 168 VAL A CA 1
ATOM 1281 C C . VAL A 1 168 ? 2.268 8.859 -12.414 1.00 92.31 168 VAL A C 1
ATOM 1283 O O . VAL A 1 168 ? 1.478 9.085 -11.497 1.00 92.31 168 VAL A O 1
ATOM 1286 N N . GLU A 1 169 ? 2.034 9.254 -13.665 1.00 92.44 169 GLU A N 1
ATOM 1287 C CA . GLU A 1 169 ? 0.869 10.044 -14.073 1.00 92.44 169 GLU A CA 1
ATOM 1288 C C . GLU A 1 169 ? -0.432 9.268 -13.859 1.00 92.44 169 GLU A C 1
ATOM 1290 O O . GLU A 1 169 ? -1.371 9.787 -13.255 1.00 92.44 169 GLU A O 1
ATOM 1295 N N . GLN A 1 170 ? -0.480 8.001 -14.280 1.00 92.38 170 GLN A N 1
ATOM 1296 C CA . GLN A 1 170 ? -1.659 7.167 -14.066 1.00 92.38 170 GLN A CA 1
ATOM 1297 C C . GLN A 1 170 ? -1.881 6.882 -12.585 1.00 92.38 170 GLN A C 1
ATOM 1299 O O . GLN A 1 170 ? -3.020 6.926 -12.142 1.00 92.38 170 GLN A O 1
ATOM 1304 N N . SER A 1 171 ? -0.830 6.669 -11.785 1.00 90.44 171 SER A N 1
ATOM 1305 C CA . SER A 1 171 ? -0.987 6.515 -10.330 1.00 90.44 171 SER A CA 1
ATOM 1306 C C . SER A 1 171 ? -1.651 7.749 -9.717 1.00 90.44 171 SER A C 1
ATOM 1308 O O . SER A 1 171 ? -2.572 7.619 -8.914 1.00 90.44 171 SER A O 1
ATOM 1310 N N . ALA A 1 172 ? -1.239 8.954 -10.126 1.00 87.75 172 ALA A N 1
ATOM 1311 C CA . ALA A 1 172 ? -1.858 10.195 -9.666 1.00 87.75 172 ALA A CA 1
ATOM 1312 C C . ALA A 1 172 ? -3.334 10.310 -10.090 1.00 87.75 172 ALA A C 1
ATOM 1314 O O . ALA A 1 172 ? -4.164 10.766 -9.301 1.00 87.75 172 ALA A O 1
ATOM 1315 N N . LEU A 1 173 ? -3.681 9.865 -11.302 1.00 88.69 173 LEU A N 1
ATOM 1316 C CA . LEU A 1 173 ? -5.064 9.846 -11.788 1.00 88.69 173 LEU A CA 1
ATOM 1317 C C . LEU A 1 173 ? -5.929 8.811 -11.058 1.00 88.69 173 LEU A C 1
ATOM 1319 O O . LEU A 1 173 ? -7.051 9.130 -10.665 1.00 88.69 173 LEU A O 1
ATOM 1323 N N . GLU A 1 174 ? -5.425 7.597 -10.841 1.00 86.69 174 GLU A N 1
ATOM 1324 C CA . GLU A 1 174 ? -6.138 6.540 -10.111 1.00 86.69 174 GLU A CA 1
ATOM 1325 C C . GLU A 1 174 ? -6.357 6.916 -8.640 1.00 86.69 174 GLU A C 1
ATOM 1327 O O . GLU A 1 174 ? -7.387 6.584 -8.060 1.00 86.69 174 GLU A O 1
ATOM 1332 N N . LEU A 1 175 ? -5.447 7.688 -8.038 1.00 80.88 175 LEU A N 1
ATOM 1333 C CA . LEU A 1 175 ? -5.650 8.236 -6.694 1.00 80.88 175 LEU A CA 1
ATOM 1334 C C . LEU A 1 175 ? -6.842 9.195 -6.619 1.00 80.88 175 LEU A C 1
ATOM 1336 O O . LEU A 1 175 ? -7.530 9.226 -5.599 1.00 80.88 175 LEU A O 1
ATOM 1340 N N . GLN A 1 176 ? -7.092 9.966 -7.680 1.00 76.94 176 GLN A N 1
ATOM 1341 C CA . GLN A 1 176 ? -8.242 10.871 -7.768 1.00 76.94 176 GLN A CA 1
ATOM 1342 C C . GLN A 1 176 ? -9.549 10.118 -8.041 1.00 76.94 176 GLN A C 1
ATOM 1344 O O . GLN A 1 176 ? -10.614 10.536 -7.582 1.00 76.94 176 GLN A O 1
ATOM 1349 N N . HIS A 1 177 ? -9.474 8.992 -8.750 1.00 69.88 177 HIS A N 1
ATOM 1350 C CA . HIS A 1 177 ? -10.609 8.118 -9.017 1.00 69.88 177 HIS A CA 1
ATOM 1351 C C . HIS A 1 177 ? -10.851 7.180 -7.828 1.00 69.88 177 HIS A C 1
ATOM 1353 O O . HIS A 1 177 ? -10.450 6.020 -7.817 1.00 69.88 177 HIS A O 1
ATOM 1359 N N . VAL A 1 178 ? -11.558 7.671 -6.808 1.00 59.59 178 VAL A N 1
ATOM 1360 C CA . VAL A 1 178 ? -12.086 6.790 -5.758 1.00 59.59 178 VAL A CA 1
ATOM 1361 C C . VAL A 1 178 ? -13.207 5.949 -6.372 1.00 59.59 178 VAL A C 1
ATOM 1363 O O . VAL A 1 178 ? -14.315 6.446 -6.584 1.00 59.59 178 VAL A O 1
ATOM 1366 N N . ASP A 1 179 ? -12.928 4.681 -6.688 1.00 57.97 179 ASP A N 1
ATOM 1367 C CA . ASP A 1 179 ? -13.962 3.742 -7.127 1.00 57.97 179 ASP A CA 1
ATOM 1368 C C . ASP A 1 179 ? -14.964 3.550 -5.983 1.00 57.97 179 ASP A C 1
ATOM 1370 O O . ASP A 1 179 ? -14.705 2.843 -5.009 1.00 57.97 179 ASP A O 1
ATOM 1374 N N . GLY A 1 180 ? -16.129 4.192 -6.100 1.00 55.59 180 GLY A N 1
ATOM 1375 C CA . GLY A 1 180 ? -17.187 4.134 -5.092 1.00 55.59 180 GLY A CA 1
ATOM 1376 C C . GLY A 1 180 ? -17.710 2.719 -4.816 1.00 55.59 180 GLY A C 1
ATOM 1377 O O . GLY A 1 180 ? -18.422 2.529 -3.827 1.00 55.59 180 GLY A O 1
ATOM 1378 N N . ASN A 1 181 ? -17.363 1.735 -5.656 1.00 57.72 181 ASN A N 1
ATOM 1379 C CA . ASN A 1 181 ? -17.704 0.328 -5.459 1.00 57.72 181 ASN A CA 1
ATOM 1380 C C . ASN A 1 181 ? -16.711 -0.397 -4.538 1.00 57.72 181 ASN A C 1
ATOM 1382 O O . ASN A 1 181 ? -17.119 -1.266 -3.767 1.00 57.72 181 ASN A O 1
ATOM 1386 N N . VAL A 1 182 ? -15.424 -0.030 -4.566 1.00 63.06 182 VAL A N 1
ATOM 1387 C CA . VAL A 1 182 ? -14.389 -0.618 -3.701 1.00 63.06 182 VAL A CA 1
ATOM 1388 C C . VAL A 1 182 ? -14.285 0.217 -2.432 1.00 63.06 182 VAL A C 1
ATOM 1390 O O . VAL A 1 182 ? -13.415 1.064 -2.248 1.00 63.06 182 VAL A O 1
ATOM 1393 N N . LYS A 1 183 ? -15.223 -0.022 -1.520 1.00 78.19 183 LYS A N 1
ATOM 1394 C CA . LYS A 1 183 ? -15.252 0.653 -0.225 1.00 78.19 183 LYS A CA 1
ATOM 1395 C C . LYS A 1 183 ? -14.344 -0.080 0.753 1.00 78.19 183 LYS A C 1
ATOM 1397 O O . LYS A 1 183 ? -14.814 -0.931 1.504 1.00 78.19 183 LYS A O 1
ATOM 1402 N N . TRP A 1 184 ? -13.060 0.281 0.791 1.00 82.38 184 TRP A N 1
ATOM 1403 C CA . TRP A 1 184 ? -12.119 -0.210 1.814 1.00 82.38 184 TRP A CA 1
ATOM 1404 C C . TRP A 1 184 ? -12.643 -0.008 3.241 1.00 82.38 184 TRP A C 1
ATOM 1406 O O . TRP A 1 184 ? -12.343 -0.793 4.138 1.00 82.38 184 TRP A O 1
ATOM 1416 N N . THR A 1 185 ? -13.504 0.991 3.434 1.00 81.06 185 THR A N 1
ATOM 1417 C CA . THR A 1 185 ? -14.194 1.254 4.696 1.00 81.06 185 THR A CA 1
ATOM 1418 C C . THR A 1 185 ? -15.131 0.116 5.129 1.00 81.06 185 THR A C 1
ATOM 1420 O O . THR A 1 185 ? -15.401 -0.017 6.316 1.00 81.06 185 THR A O 1
ATOM 1423 N N . ARG A 1 186 ? -15.574 -0.789 4.240 1.00 82.75 186 ARG A N 1
ATOM 1424 C CA . ARG A 1 186 ? -16.340 -1.991 4.640 1.00 82.75 186 ARG A CA 1
ATOM 1425 C C . ARG A 1 186 ? -15.550 -2.921 5.557 1.00 82.75 186 ARG A C 1
ATOM 1427 O O . ARG A 1 186 ? -16.144 -3.583 6.396 1.00 82.75 186 ARG A O 1
ATOM 1434 N N . LEU A 1 187 ? -14.216 -2.916 5.488 1.00 83.25 187 LEU A N 1
ATOM 1435 C CA . LEU A 1 187 ? -13.387 -3.663 6.443 1.00 83.25 187 LEU A CA 1
ATOM 1436 C C . LEU A 1 187 ? -13.543 -3.171 7.889 1.00 83.25 187 LEU A C 1
ATOM 1438 O O . LEU A 1 187 ? -13.170 -3.881 8.820 1.00 83.25 187 LEU A O 1
ATOM 1442 N N . LEU A 1 188 ? -14.108 -1.977 8.080 1.00 84.06 188 LEU A N 1
ATOM 1443 C CA . LEU A 1 188 ? -14.391 -1.418 9.394 1.00 84.06 188 LEU A CA 1
ATOM 1444 C C . LEU A 1 188 ? -15.672 -1.993 10.009 1.00 84.06 188 LEU A C 1
ATOM 1446 O O . LEU A 1 188 ? -15.824 -1.868 11.215 1.00 84.06 188 LEU A O 1
ATOM 1450 N N . GLU A 1 189 ? -16.568 -2.635 9.236 1.00 80.44 189 GLU A N 1
ATOM 1451 C CA . GLU A 1 189 ? -17.905 -3.094 9.681 1.00 80.44 189 GLU A CA 1
ATOM 1452 C C . GLU A 1 189 ? -17.874 -3.940 10.972 1.00 80.44 189 GLU A C 1
ATOM 1454 O O . GLU A 1 189 ? -18.763 -3.803 11.809 1.00 80.44 189 GLU A O 1
ATOM 1459 N N . GLU A 1 190 ? -16.816 -4.729 11.180 1.00 73.94 190 GLU A N 1
ATOM 1460 C CA . GLU A 1 190 ? -16.631 -5.605 12.352 1.00 73.94 190 GLU A CA 1
ATOM 1461 C C . GLU A 1 190 ? -15.434 -5.190 13.233 1.00 73.94 190 GLU A C 1
ATOM 1463 O O . GLU A 1 190 ? -14.919 -5.996 14.024 1.00 73.94 190 GLU A O 1
ATOM 1468 N N . LEU A 1 191 ? -14.949 -3.951 13.080 1.00 79.31 191 LEU A N 1
ATOM 1469 C CA . LEU A 1 191 ? -13.895 -3.408 13.929 1.00 79.31 191 LEU A CA 1
ATOM 1470 C C . LEU A 1 191 ? -14.481 -3.087 15.316 1.00 79.31 191 LEU A C 1
ATOM 1472 O O . LEU A 1 191 ? -15.444 -2.321 15.416 1.00 79.31 191 LEU A O 1
ATOM 1476 N N . PRO A 1 192 ? -13.938 -3.662 16.401 1.00 72.62 192 PRO A N 1
ATOM 1477 C CA . PRO A 1 192 ? -14.402 -3.344 17.738 1.00 72.62 192 PRO A CA 1
ATOM 1478 C C . PRO A 1 192 ? -13.977 -1.915 18.117 1.00 72.62 192 PRO A C 1
ATOM 1480 O O . PRO A 1 192 ? -12.867 -1.488 17.814 1.00 72.62 192 PRO A O 1
ATOM 1483 N N . ILE A 1 193 ? -14.865 -1.176 18.789 1.00 67.06 193 ILE A N 1
ATOM 1484 C CA . ILE A 1 193 ? -14.578 0.195 19.261 1.00 67.06 193 ILE A CA 1
ATOM 1485 C C . ILE A 1 193 ? -13.557 0.177 20.403 1.00 67.06 193 ILE A C 1
ATOM 1487 O O . ILE A 1 193 ? -12.699 1.049 20.487 1.00 67.06 193 ILE A O 1
ATOM 1491 N N . GLU A 1 194 ? -13.654 -0.831 21.268 1.00 72.12 194 GLU A N 1
ATOM 1492 C CA . GLU A 1 194 ? -12.724 -1.095 22.363 1.00 72.12 194 GLU A CA 1
ATOM 1493 C C . GLU A 1 194 ? -12.069 -2.455 22.135 1.00 72.12 194 GLU A C 1
ATOM 1495 O O . GLU A 1 194 ? -12.739 -3.407 21.724 1.00 72.12 194 GLU A O 1
ATOM 1500 N N . GLU A 1 195 ? -10.772 -2.572 22.427 1.00 82.75 195 GLU A N 1
ATOM 1501 C CA . GLU A 1 195 ? -10.083 -3.856 22.312 1.00 82.75 195 GLU A CA 1
ATOM 1502 C C . GLU A 1 195 ? -10.714 -4.882 23.261 1.00 82.75 195 GLU A C 1
ATOM 1504 O O . GLU A 1 195 ? -10.841 -4.672 24.475 1.00 82.75 195 GLU A O 1
ATOM 1509 N N . ARG A 1 196 ? -11.145 -6.004 22.677 1.00 73.94 196 ARG A N 1
ATOM 1510 C CA . ARG A 1 196 ? -11.745 -7.126 23.410 1.00 73.94 196 ARG A CA 1
ATOM 1511 C C . ARG A 1 196 ? -10.672 -7.953 24.108 1.00 73.94 196 ARG A C 1
ATOM 1513 O O . ARG A 1 196 ? -10.879 -8.359 25.247 1.00 73.94 196 ARG A O 1
ATOM 1520 N N . ASP A 1 197 ? -9.537 -8.139 23.441 1.00 80.94 197 ASP A N 1
ATOM 1521 C CA . ASP A 1 197 ? -8.387 -8.845 23.985 1.00 80.94 197 ASP A CA 1
ATOM 1522 C C . ASP A 1 197 ? -7.672 -8.018 25.053 1.00 80.94 197 ASP A C 1
ATOM 1524 O O . ASP A 1 197 ? -7.353 -6.841 24.859 1.00 80.94 197 ASP A O 1
ATOM 1528 N N . TYR A 1 198 ? -7.370 -8.671 26.174 1.00 79.19 198 TYR A N 1
ATOM 1529 C CA . TYR A 1 198 ? -6.714 -8.049 27.322 1.00 79.19 198 TYR A CA 1
ATOM 1530 C C . TYR A 1 198 ? -5.359 -7.429 26.952 1.00 79.19 198 TYR A C 1
ATOM 1532 O O . TYR A 1 198 ? -5.100 -6.277 27.287 1.00 79.19 198 TYR A O 1
ATOM 1540 N N . LEU A 1 199 ? -4.526 -8.149 26.190 1.00 79.88 199 LEU A N 1
ATOM 1541 C CA . LEU A 1 199 ? -3.204 -7.665 25.772 1.00 79.88 199 LEU A CA 1
ATOM 1542 C C . LEU A 1 199 ? -3.285 -6.450 24.836 1.00 79.88 199 LEU A C 1
ATOM 1544 O O . LEU A 1 199 ? -2.458 -5.543 24.939 1.00 79.88 199 LEU A O 1
ATOM 1548 N N . GLY A 1 200 ? -4.280 -6.416 23.942 1.00 82.19 200 GLY A N 1
ATOM 1549 C CA . GLY A 1 200 ? -4.531 -5.263 23.075 1.00 82.19 200 GLY A CA 1
ATOM 1550 C C . GLY A 1 200 ? -4.965 -4.042 23.885 1.00 82.19 200 GLY A C 1
ATOM 1551 O O . GLY A 1 200 ? -4.420 -2.954 23.708 1.00 82.19 200 GLY A O 1
ATOM 1552 N N . ARG A 1 201 ? -5.874 -4.245 24.846 1.00 85.12 201 ARG A N 1
ATOM 1553 C CA . ARG A 1 201 ? -6.361 -3.185 25.737 1.00 85.12 201 ARG A CA 1
ATOM 1554 C C . ARG A 1 201 ? -5.264 -2.629 26.645 1.00 85.12 201 ARG A C 1
ATOM 1556 O O . ARG A 1 201 ? -5.111 -1.417 26.731 1.00 85.12 201 ARG A O 1
ATOM 1563 N N . ALA A 1 202 ? -4.464 -3.493 27.266 1.00 84.00 202 ALA A N 1
ATOM 1564 C CA . ALA A 1 202 ? -3.355 -3.076 28.121 1.00 84.00 202 ALA A CA 1
ATOM 1565 C C . ALA A 1 202 ? -2.314 -2.247 27.344 1.00 84.00 202 ALA A C 1
ATOM 1567 O O . ALA A 1 202 ? -1.777 -1.270 27.867 1.00 84.00 202 ALA A O 1
ATOM 1568 N N . ALA A 1 203 ? -2.052 -2.599 26.079 1.00 84.81 203 ALA A N 1
ATOM 1569 C CA . ALA A 1 203 ? -1.177 -1.815 25.210 1.00 84.81 203 ALA A CA 1
ATOM 1570 C C . ALA A 1 203 ? -1.751 -0.415 24.924 1.00 84.81 203 ALA A C 1
ATOM 1572 O O . ALA A 1 203 ? -1.013 0.569 24.988 1.00 84.81 203 ALA A O 1
ATOM 1573 N N . ASP A 1 204 ? -3.056 -0.309 24.657 1.00 89.00 204 ASP A N 1
ATOM 1574 C CA . ASP A 1 204 ? -3.732 0.977 24.448 1.00 89.00 204 ASP A CA 1
ATOM 1575 C C . ASP A 1 204 ? -3.723 1.863 25.694 1.00 89.00 204 ASP A C 1
ATOM 1577 O O . ASP A 1 204 ? -3.414 3.053 25.605 1.00 89.00 204 ASP A O 1
ATOM 1581 N N . GLU A 1 205 ? -4.060 1.290 26.850 1.00 88.50 205 GLU A N 1
ATOM 1582 C CA . GLU A 1 205 ? -4.101 1.999 28.129 1.00 88.50 205 GLU A CA 1
ATOM 1583 C C . GLU A 1 205 ? -2.718 2.546 28.478 1.00 88.50 205 GLU A C 1
ATOM 1585 O O . GLU A 1 205 ? -2.565 3.745 28.723 1.00 88.50 205 GLU A O 1
ATOM 1590 N N . LYS A 1 206 ? -1.686 1.701 28.379 1.00 86.75 206 LYS A N 1
ATOM 1591 C CA . LYS A 1 206 ?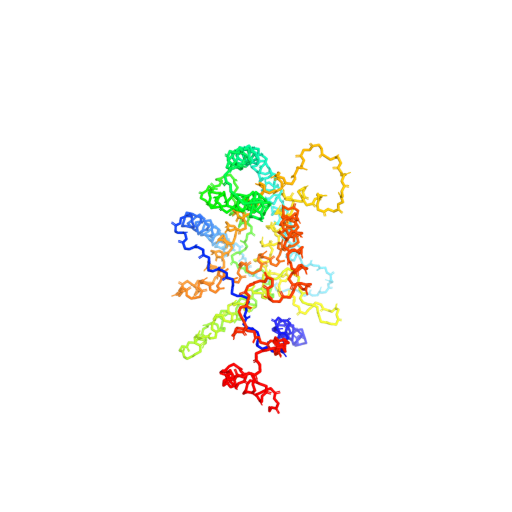 -0.296 2.096 28.611 1.00 86.75 206 LYS A CA 1
ATOM 1592 C C . LYS A 1 206 ? 0.158 3.196 27.653 1.00 86.75 206 LYS A C 1
ATOM 1594 O O . LYS A 1 206 ? 0.798 4.156 28.084 1.00 86.75 206 LYS A O 1
ATOM 1599 N N . PHE A 1 207 ? -0.181 3.096 26.369 1.00 90.06 207 PHE A N 1
ATOM 1600 C CA . PHE A 1 207 ? 0.144 4.133 25.390 1.00 90.06 207 PHE A CA 1
ATOM 1601 C C . PHE A 1 207 ? -0.542 5.465 25.720 1.00 90.06 207 PHE A C 1
ATOM 1603 O O . PHE A 1 207 ? 0.104 6.518 25.737 1.00 90.06 207 PHE A O 1
ATOM 1610 N N . ALA A 1 208 ? -1.837 5.427 26.045 1.00 89.62 208 ALA A N 1
ATOM 1611 C CA . ALA A 1 208 ? -2.596 6.606 26.441 1.00 89.62 208 ALA A CA 1
ATOM 1612 C C . ALA A 1 208 ? -2.041 7.240 27.727 1.00 89.62 208 ALA A C 1
ATOM 1614 O O . ALA A 1 208 ? -2.009 8.466 27.846 1.00 89.62 208 ALA A O 1
ATOM 1615 N N . GLU A 1 209 ? -1.579 6.434 28.683 1.00 88.44 209 GLU A N 1
ATOM 1616 C CA . GLU A 1 209 ? -0.906 6.910 29.891 1.00 88.44 209 GLU A CA 1
ATOM 1617 C C . GLU A 1 209 ? 0.438 7.567 29.581 1.00 88.44 209 GLU A C 1
ATOM 1619 O O . GLU A 1 209 ? 0.648 8.720 29.961 1.00 88.44 209 GLU A O 1
ATOM 1624 N N . GLN A 1 210 ? 1.318 6.905 28.827 1.00 87.56 210 GLN A N 1
ATOM 1625 C CA . GLN A 1 210 ? 2.624 7.451 28.438 1.00 87.56 210 GLN A CA 1
ATOM 1626 C C . GLN A 1 210 ? 2.482 8.802 27.717 1.00 87.56 210 GLN A C 1
ATOM 1628 O O . GLN A 1 210 ? 3.192 9.761 28.031 1.00 87.56 210 GLN A O 1
ATOM 1633 N N . MET A 1 211 ? 1.494 8.931 26.827 1.00 87.25 211 MET A N 1
ATOM 1634 C CA . MET A 1 211 ? 1.223 10.172 26.097 1.00 87.25 211 MET A CA 1
ATOM 1635 C C . MET A 1 211 ? 0.756 11.338 26.981 1.00 87.25 211 MET A C 1
ATOM 1637 O O . MET A 1 211 ? 0.946 12.499 26.595 1.00 87.25 211 MET A O 1
ATOM 1641 N N . LYS A 1 212 ? 0.181 11.078 28.167 1.00 87.12 212 LYS A N 1
ATOM 1642 C CA . LYS A 1 212 ? -0.208 12.132 29.124 1.00 87.12 212 LYS A CA 1
ATOM 1643 C C . LYS A 1 212 ? 1.006 12.806 29.763 1.00 87.12 212 LYS A C 1
ATOM 1645 O O . LYS A 1 212 ? 0.947 14.017 29.991 1.00 87.12 212 LYS A O 1
ATOM 1650 N N . TYR A 1 213 ? 2.070 12.042 30.029 1.00 84.00 213 TYR A N 1
ATOM 1651 C CA . TYR A 1 213 ? 3.269 12.497 30.747 1.00 84.00 213 TYR A CA 1
ATOM 1652 C C . TYR A 1 213 ? 4.322 13.159 29.848 1.00 84.00 213 TYR A C 1
ATOM 1654 O O . TYR A 1 213 ? 5.151 13.923 30.340 1.00 84.00 213 TYR A O 1
ATOM 1662 N N . LEU A 1 214 ? 4.285 12.917 28.536 1.00 81.44 214 LEU A N 1
ATOM 1663 C CA . LEU A 1 214 ? 5.170 13.571 27.568 1.00 81.44 214 LEU A CA 1
ATOM 1664 C C . LEU A 1 214 ? 4.651 14.977 27.217 1.00 81.44 214 LEU A C 1
ATOM 1666 O O . LEU A 1 214 ? 3.943 15.158 26.227 1.00 81.44 214 LEU A O 1
ATOM 1670 N N . ARG A 1 215 ? 4.961 15.976 28.053 1.00 78.25 215 ARG A N 1
ATOM 1671 C CA . ARG A 1 215 ? 4.629 17.400 27.833 1.00 78.25 215 ARG A CA 1
ATOM 1672 C C . ARG A 1 215 ? 5.858 18.291 28.043 1.00 78.25 215 ARG A C 1
ATOM 1674 O O . ARG A 1 215 ? 6.758 17.924 28.795 1.00 78.25 215 ARG A O 1
ATOM 1681 N N . GLY A 1 216 ? 5.871 19.476 27.430 1.00 79.06 216 GLY A N 1
ATOM 1682 C CA . GLY A 1 216 ? 6.955 20.453 27.591 1.00 79.06 216 GLY A CA 1
ATOM 1683 C C . GLY A 1 216 ? 8.246 19.994 26.910 1.00 79.06 216 GLY A C 1
ATOM 1684 O O . GLY A 1 216 ? 8.227 19.627 25.743 1.00 79.06 216 GLY A O 1
ATOM 1685 N N . GLU A 1 217 ? 9.363 19.968 27.638 1.00 71.75 217 GLU A N 1
ATOM 1686 C CA . GLU A 1 217 ? 10.689 19.613 27.093 1.00 71.75 217 GLU A CA 1
ATOM 1687 C C . GLU A 1 217 ? 10.758 18.200 26.486 1.00 71.75 217 GLU A C 1
ATOM 1689 O O . GLU A 1 217 ? 11.554 17.951 25.584 1.00 71.75 217 GLU A O 1
ATOM 1694 N N . ARG A 1 218 ? 9.885 17.286 26.931 1.00 78.88 218 ARG A N 1
ATOM 1695 C CA . ARG A 1 218 ? 9.802 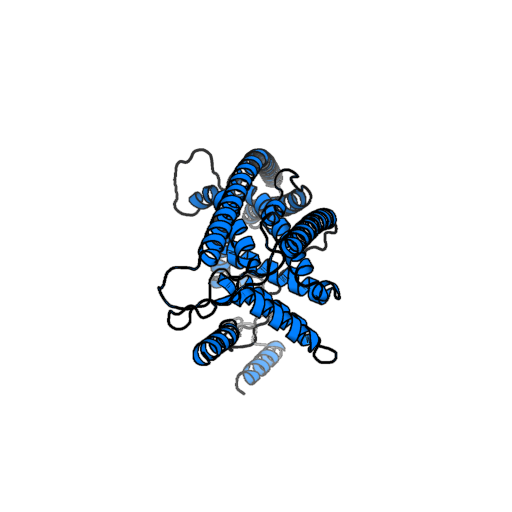15.895 26.447 1.00 78.88 218 ARG A CA 1
ATOM 1696 C C . ARG A 1 218 ? 8.835 15.701 25.280 1.00 78.88 218 ARG A C 1
ATOM 1698 O O . ARG A 1 218 ? 8.516 14.574 24.911 1.00 78.88 218 ARG A O 1
ATOM 1705 N N . GLU A 1 219 ? 8.323 16.783 24.703 1.00 77.31 219 GLU A N 1
ATOM 1706 C CA . GLU A 1 219 ? 7.414 16.711 23.559 1.00 77.31 219 GLU A CA 1
ATOM 1707 C C . GLU A 1 219 ? 8.085 16.113 22.312 1.00 77.31 219 GLU A C 1
ATOM 1709 O O . GLU A 1 219 ? 7.429 15.406 21.547 1.00 77.31 219 GLU A O 1
ATOM 1714 N N . SER A 1 220 ? 9.402 16.288 22.170 1.00 78.19 220 SER A N 1
ATOM 1715 C CA . SER A 1 220 ? 10.210 15.676 21.106 1.00 78.19 220 SER A CA 1
ATOM 1716 C C . SER A 1 220 ? 10.205 14.140 21.136 1.00 78.19 220 SER A C 1
ATOM 1718 O O . SER A 1 220 ? 10.350 13.505 20.095 1.00 78.19 220 SER A O 1
ATOM 1720 N N . GLU A 1 221 ? 9.973 13.520 22.299 1.00 85.38 221 GLU A N 1
ATOM 1721 C CA . GLU A 1 221 ? 9.914 12.059 22.453 1.00 85.38 221 GLU A CA 1
ATOM 1722 C C . GLU A 1 221 ? 8.578 11.463 21.970 1.00 85.38 221 GLU A C 1
ATOM 1724 O O . GLU A 1 221 ? 8.471 10.249 21.774 1.00 85.38 221 GLU A O 1
ATOM 1729 N N . ARG A 1 222 ? 7.541 12.290 21.761 1.00 86.19 222 ARG A N 1
ATOM 1730 C CA . ARG A 1 222 ? 6.191 11.812 21.408 1.00 86.19 222 ARG A CA 1
ATOM 1731 C C . ARG A 1 222 ? 6.151 11.125 20.053 1.00 86.19 222 ARG A C 1
ATOM 1733 O O . ARG A 1 222 ? 5.487 10.103 19.922 1.00 86.19 222 ARG A O 1
ATOM 1740 N N . GLU A 1 223 ? 6.867 11.650 19.060 1.00 86.88 223 GLU A N 1
ATOM 1741 C CA . GLU A 1 223 ? 6.914 11.038 17.726 1.00 86.88 223 GLU A CA 1
ATOM 1742 C C . GLU A 1 223 ? 7.505 9.626 17.777 1.00 86.88 223 GLU A C 1
ATOM 1744 O O . GLU A 1 223 ? 6.940 8.698 17.198 1.00 86.88 223 GLU A O 1
ATOM 1749 N N . ALA A 1 224 ? 8.597 9.448 18.527 1.00 87.00 224 ALA A N 1
ATOM 1750 C CA . ALA A 1 224 ? 9.237 8.150 18.707 1.00 87.00 224 ALA A CA 1
ATOM 1751 C C . ALA A 1 224 ? 8.323 7.164 19.453 1.00 87.00 224 ALA A C 1
ATOM 1753 O O . ALA A 1 224 ? 8.250 5.990 19.087 1.00 87.00 224 ALA A O 1
ATOM 1754 N N . LEU A 1 225 ? 7.582 7.636 20.464 1.00 88.31 225 LEU A N 1
ATOM 1755 C CA . LEU A 1 225 ? 6.612 6.808 21.181 1.00 88.31 225 LEU A CA 1
ATOM 1756 C C . LEU A 1 225 ? 5.459 6.358 20.270 1.00 88.31 225 LEU A C 1
ATOM 1758 O O . LEU A 1 225 ? 5.102 5.181 20.281 1.00 88.31 225 LEU A O 1
ATOM 1762 N N . ILE A 1 226 ? 4.906 7.272 19.463 1.00 89.19 226 ILE A N 1
ATOM 1763 C CA . ILE A 1 226 ? 3.849 6.969 18.484 1.00 89.19 226 ILE A CA 1
ATOM 1764 C C . ILE A 1 226 ? 4.336 5.891 17.515 1.00 89.19 226 ILE A C 1
ATOM 1766 O O . ILE A 1 226 ? 3.659 4.881 17.335 1.00 89.19 226 ILE A O 1
ATOM 1770 N N . GLN A 1 227 ? 5.523 6.076 16.936 1.00 88.12 227 GLN A N 1
ATOM 1771 C CA . GLN A 1 227 ? 6.110 5.109 16.008 1.00 88.12 227 GLN A CA 1
ATOM 1772 C C . GLN A 1 227 ? 6.298 3.741 16.663 1.00 88.12 227 GLN A C 1
ATOM 1774 O O . GLN A 1 227 ? 5.904 2.728 16.090 1.00 88.12 227 GLN A O 1
ATOM 1779 N N . ARG A 1 228 ? 6.837 3.702 17.886 1.00 85.94 228 ARG A N 1
ATOM 1780 C CA . ARG A 1 228 ? 7.072 2.456 18.624 1.00 85.94 228 ARG A CA 1
ATOM 1781 C C . ARG A 1 228 ? 5.775 1.716 18.943 1.00 85.94 228 ARG A C 1
ATOM 1783 O O . ARG A 1 228 ? 5.714 0.504 18.750 1.00 85.94 228 ARG A O 1
ATOM 1790 N N . HIS A 1 229 ? 4.751 2.429 19.412 1.00 89.44 229 HIS A N 1
ATOM 1791 C CA . HIS A 1 229 ? 3.445 1.841 19.720 1.00 89.44 229 HIS A CA 1
ATOM 1792 C C . HIS A 1 229 ? 2.772 1.291 18.462 1.00 89.44 229 HIS A C 1
ATOM 1794 O O . HIS A 1 229 ? 2.390 0.123 18.423 1.00 89.44 229 HIS A O 1
ATOM 1800 N N . LEU A 1 230 ? 2.696 2.103 17.402 1.00 90.06 230 LEU A N 1
ATOM 1801 C CA . LEU A 1 230 ? 2.060 1.701 16.148 1.00 90.06 230 LEU A CA 1
ATOM 1802 C C . LEU A 1 230 ? 2.798 0.548 15.467 1.00 90.06 230 LEU A C 1
ATOM 1804 O O . LEU A 1 230 ? 2.153 -0.379 14.987 1.00 90.06 230 LEU A O 1
ATOM 1808 N N . HIS A 1 231 ? 4.130 0.548 15.483 1.00 85.38 231 HIS A N 1
ATOM 1809 C CA . HIS A 1 231 ? 4.916 -0.595 15.028 1.00 85.38 231 HIS A CA 1
ATOM 1810 C C . HIS A 1 231 ? 4.612 -1.844 15.871 1.00 85.38 231 HIS A C 1
ATOM 1812 O O . HIS A 1 231 ? 4.339 -2.912 15.330 1.00 85.38 231 HIS A O 1
ATOM 1818 N N . GLY A 1 232 ? 4.554 -1.705 17.199 1.00 82.31 232 GLY A N 1
ATOM 1819 C CA . GLY A 1 232 ? 4.250 -2.806 18.112 1.00 82.31 232 GLY A CA 1
ATOM 1820 C C . GLY A 1 232 ? 2.890 -3.475 17.878 1.00 82.31 232 GLY A C 1
ATOM 1821 O O . GLY A 1 232 ? 2.774 -4.677 18.116 1.00 82.31 232 GLY A O 1
ATOM 1822 N N . ILE A 1 233 ? 1.885 -2.737 17.391 1.00 89.00 233 ILE A N 1
ATOM 1823 C CA . ILE A 1 233 ? 0.535 -3.269 17.132 1.00 89.00 233 ILE A CA 1
ATOM 1824 C C . ILE A 1 233 ? 0.270 -3.605 15.659 1.00 89.00 233 ILE A C 1
ATOM 1826 O O . ILE A 1 233 ? -0.560 -4.467 15.395 1.00 89.00 233 ILE A O 1
ATOM 1830 N N . LEU A 1 234 ? 0.930 -2.955 14.693 1.00 88.19 234 LEU A N 1
ATOM 1831 C CA . LEU A 1 234 ? 0.668 -3.162 13.260 1.00 88.19 234 LEU A CA 1
ATOM 1832 C C . LEU A 1 234 ? 1.605 -4.186 12.606 1.00 88.19 234 LEU A C 1
ATOM 1834 O O . LEU A 1 234 ? 1.289 -4.682 11.528 1.00 88.19 234 LEU A O 1
ATOM 1838 N N . VAL A 1 235 ? 2.728 -4.550 13.226 1.00 84.12 235 VAL A N 1
ATOM 1839 C CA . VAL A 1 235 ? 3.630 -5.567 12.666 1.00 84.12 235 VAL A CA 1
ATOM 1840 C C . VAL A 1 235 ? 2.906 -6.908 12.496 1.00 84.12 235 VAL A C 1
ATOM 1842 O O . VAL A 1 235 ? 2.299 -7.422 13.438 1.00 84.12 235 VAL A O 1
ATOM 1845 N N . LEU A 1 236 ? 2.999 -7.499 11.296 1.00 78.81 236 LEU A N 1
ATOM 1846 C CA . LEU A 1 236 ? 2.427 -8.817 10.984 1.00 78.81 236 LEU A CA 1
ATOM 1847 C C . LEU A 1 236 ? 3.385 -9.972 11.322 1.00 78.81 236 LEU A C 1
ATOM 1849 O O . LEU A 1 236 ? 2.953 -11.035 11.772 1.00 78.81 236 LEU A O 1
ATOM 1853 N N . THR A 1 237 ? 4.692 -9.772 11.166 1.00 71.38 237 THR A N 1
ATOM 1854 C CA . THR A 1 237 ? 5.724 -10.754 11.522 1.00 71.38 237 THR A CA 1
ATOM 1855 C C . THR A 1 237 ? 6.301 -10.432 12.891 1.00 71.38 237 THR A C 1
ATOM 1857 O O . THR A 1 237 ? 7.155 -9.558 13.014 1.00 71.38 237 THR A O 1
ATOM 1860 N N . ALA A 1 238 ? 5.841 -11.133 13.930 1.00 66.94 238 ALA A N 1
ATOM 1861 C CA . ALA A 1 238 ? 6.369 -10.922 15.273 1.00 66.94 238 ALA A CA 1
ATOM 1862 C C . ALA A 1 238 ? 7.897 -11.163 15.287 1.00 66.94 238 ALA A C 1
ATOM 1864 O O . ALA A 1 238 ? 8.352 -12.172 14.736 1.00 66.94 238 ALA A O 1
ATOM 1865 N N . PRO A 1 239 ? 8.705 -10.272 15.889 1.00 66.88 239 PRO A N 1
ATOM 1866 C CA . PRO A 1 239 ? 10.131 -10.499 16.063 1.00 66.88 239 PRO A CA 1
ATOM 1867 C C . PRO A 1 239 ? 10.366 -11.787 16.852 1.00 66.88 239 PRO A C 1
ATOM 1869 O O . PRO A 1 239 ? 9.705 -12.062 17.860 1.00 66.88 239 PRO A O 1
ATOM 1872 N N . HIS A 1 240 ? 11.325 -12.575 16.373 1.00 66.75 240 HIS A N 1
ATOM 1873 C CA . HIS A 1 240 ? 11.758 -13.799 17.027 1.00 66.75 240 HIS A CA 1
ATOM 1874 C C . HIS A 1 240 ? 13.105 -13.548 17.701 1.00 66.75 240 HIS A C 1
ATOM 1876 O O . HIS A 1 240 ? 14.040 -13.062 17.066 1.00 66.75 240 HIS A O 1
ATOM 1882 N N . ARG A 1 241 ? 13.233 -13.925 18.971 1.00 67.06 241 ARG A N 1
ATOM 1883 C CA . ARG A 1 241 ? 14.517 -13.980 19.678 1.00 67.06 241 ARG A CA 1
ATOM 1884 C C . ARG A 1 241 ? 14.710 -15.412 20.140 1.00 67.06 241 ARG A C 1
ATOM 1886 O O . ARG A 1 241 ? 13.851 -15.961 20.819 1.00 67.06 241 ARG A O 1
ATOM 1893 N N . ASN A 1 242 ? 15.811 -16.036 19.726 1.00 65.38 242 ASN A N 1
ATOM 1894 C CA . ASN A 1 242 ? 16.114 -17.442 20.027 1.00 65.38 242 ASN A CA 1
ATOM 1895 C C . ASN A 1 242 ? 14.986 -18.422 19.628 1.00 65.38 242 ASN A C 1
ATOM 1897 O O . ASN A 1 242 ? 14.724 -19.390 20.333 1.00 65.38 242 ASN A O 1
ATOM 1901 N N . GLY A 1 243 ? 14.288 -18.157 18.516 1.00 65.50 243 GLY A N 1
ATOM 1902 C CA . GLY A 1 243 ? 13.183 -18.997 18.033 1.00 65.50 243 GLY A CA 1
ATOM 1903 C C . GLY A 1 243 ? 11.845 -18.805 18.759 1.00 65.50 243 GLY A C 1
ATOM 1904 O O . GLY A 1 243 ? 10.860 -19.411 18.352 1.00 65.50 243 GLY A O 1
ATOM 1905 N N . GLN A 1 244 ? 11.774 -17.946 19.781 1.00 66.75 244 GLN A N 1
ATOM 1906 C CA . GLN A 1 244 ? 10.526 -17.584 20.458 1.00 66.75 244 GLN A CA 1
ATOM 1907 C C . GLN A 1 244 ? 10.000 -16.243 19.942 1.00 66.75 244 GLN A C 1
ATOM 1909 O O . GLN A 1 244 ? 10.760 -15.284 19.785 1.00 66.75 244 GLN A O 1
ATOM 1914 N N . THR A 1 245 ? 8.693 -16.167 19.687 1.00 64.00 245 THR A N 1
ATOM 1915 C CA . THR A 1 245 ? 7.994 -14.918 19.363 1.00 64.00 245 THR A CA 1
ATOM 1916 C C . THR A 1 245 ? 7.965 -14.019 20.591 1.00 64.00 245 THR A C 1
ATOM 1918 O O . THR A 1 245 ? 7.300 -14.335 21.574 1.00 64.00 245 THR A O 1
ATOM 1921 N N . VAL A 1 246 ? 8.677 -12.897 20.524 1.00 63.25 246 VAL A N 1
ATOM 1922 C CA . VAL A 1 246 ? 8.845 -11.977 21.663 1.00 63.25 246 VAL A CA 1
ATOM 1923 C C . VAL A 1 246 ? 7.692 -10.981 21.760 1.00 63.25 246 VAL A C 1
ATOM 1925 O O . VAL A 1 246 ? 7.520 -10.352 22.792 1.00 63.25 246 VAL A O 1
ATOM 1928 N N . ALA A 1 247 ? 6.907 -10.832 20.688 1.00 63.06 247 ALA A N 1
ATOM 1929 C CA . ALA A 1 247 ? 5.872 -9.817 20.598 1.00 63.06 247 ALA A CA 1
ATOM 1930 C C . ALA A 1 247 ? 4.448 -10.377 20.477 1.00 63.06 247 ALA A C 1
ATOM 1932 O O . ALA A 1 247 ? 3.894 -10.455 19.373 1.00 63.06 247 ALA A O 1
ATOM 1933 N N . LYS A 1 248 ? 3.840 -10.745 21.609 1.00 65.62 248 LYS A N 1
ATOM 1934 C CA . LYS A 1 248 ? 2.487 -11.332 21.635 1.00 65.62 248 LYS A CA 1
ATOM 1935 C C . LYS A 1 248 ? 1.378 -10.286 21.488 1.00 65.62 248 LYS A C 1
ATOM 1937 O O . LYS A 1 248 ? 0.365 -10.577 20.865 1.00 65.62 248 LYS A O 1
ATOM 1942 N N . THR A 1 249 ? 1.578 -9.055 21.970 1.00 62.62 249 THR A N 1
ATOM 1943 C CA . THR A 1 249 ? 0.563 -7.975 21.916 1.00 62.62 249 THR A CA 1
ATOM 1944 C C . THR A 1 249 ? 0.082 -7.669 20.507 1.00 62.62 249 THR A C 1
ATOM 1946 O O . THR A 1 249 ? -1.110 -7.461 20.298 1.00 62.62 249 THR A O 1
ATOM 1949 N N . SER A 1 250 ? 0.995 -7.702 19.533 1.00 62.84 250 SER A N 1
ATOM 1950 C CA . SER A 1 250 ? 0.660 -7.503 18.125 1.00 62.84 250 SER A CA 1
ATOM 1951 C C . SER A 1 250 ? -0.449 -8.459 17.675 1.00 62.84 250 SER A C 1
ATOM 1953 O O . SER A 1 250 ? -1.422 -8.017 17.074 1.00 62.84 250 SER A O 1
ATOM 1955 N N . MET A 1 251 ? -0.362 -9.748 18.027 1.00 69.75 251 MET A N 1
ATOM 1956 C CA . MET A 1 251 ? -1.237 -10.810 17.515 1.00 69.75 251 MET A CA 1
ATOM 1957 C C . MET A 1 251 ? -2.713 -10.648 17.886 1.00 69.75 251 MET A C 1
ATOM 1959 O O . MET A 1 251 ? -3.556 -11.207 17.190 1.00 69.75 251 MET A O 1
ATOM 1963 N N . HIS A 1 252 ? -3.007 -9.880 18.934 1.00 74.50 252 HIS A N 1
ATOM 1964 C CA . HIS A 1 252 ? -4.341 -9.739 19.517 1.00 74.50 252 HIS A CA 1
ATOM 1965 C C . HIS A 1 252 ? -4.998 -8.384 19.228 1.00 74.50 252 HIS A C 1
ATOM 1967 O O . HIS A 1 252 ? -6.082 -8.096 19.722 1.00 74.50 252 HIS A O 1
ATOM 1973 N N . HIS A 1 253 ? -4.340 -7.509 18.465 1.00 86.25 253 HIS A N 1
ATOM 1974 C CA . HIS A 1 253 ? -4.821 -6.146 18.282 1.00 86.25 253 HIS A CA 1
ATOM 1975 C C . HIS A 1 253 ? -5.731 -6.015 17.052 1.00 86.25 253 HIS A C 1
ATOM 1977 O O . HIS A 1 253 ? -5.364 -6.408 15.939 1.00 86.25 253 HIS A O 1
ATOM 1983 N N . SER A 1 254 ? -6.898 -5.379 17.200 1.00 87.06 254 SER A N 1
ATOM 1984 C CA . SER A 1 254 ? -7.880 -5.247 16.110 1.00 87.06 254 SER A CA 1
ATOM 1985 C C . SER A 1 254 ? -7.325 -4.572 14.843 1.00 87.06 254 SER A C 1
ATOM 1987 O O . SER A 1 254 ? -7.586 -5.030 13.727 1.00 87.06 254 SER A O 1
ATOM 1989 N N . LEU A 1 255 ? -6.485 -3.540 14.997 1.00 90.00 255 LEU A N 1
ATOM 1990 C CA . LEU A 1 255 ? -5.826 -2.854 13.873 1.00 90.00 255 LEU A CA 1
ATOM 1991 C C . LEU A 1 255 ? -4.866 -3.762 13.093 1.00 90.00 255 LEU A C 1
ATOM 1993 O O . LEU A 1 255 ? -4.769 -3.636 11.871 1.00 90.00 255 LEU A O 1
ATOM 1997 N N . ARG A 1 256 ? -4.205 -4.717 13.762 1.00 89.12 256 ARG A N 1
ATOM 1998 C CA . ARG A 1 256 ? -3.399 -5.734 13.076 1.00 89.12 256 ARG A CA 1
ATOM 1999 C C . ARG A 1 256 ? -4.280 -6.598 12.196 1.00 89.12 256 ARG A C 1
ATOM 2001 O O . ARG A 1 256 ? -3.946 -6.862 11.047 1.00 89.12 256 ARG A O 1
ATOM 2008 N N . HIS A 1 257 ? -5.404 -7.060 12.737 1.00 87.81 257 HIS A N 1
ATOM 2009 C CA . HIS A 1 257 ? -6.333 -7.903 11.995 1.00 87.81 257 HIS A CA 1
ATOM 2010 C C . HIS A 1 257 ? -6.920 -7.181 10.781 1.00 87.81 257 HIS A C 1
ATOM 2012 O O . HIS A 1 257 ? -7.103 -7.808 9.738 1.00 87.81 257 HIS A O 1
ATOM 2018 N N . LEU A 1 258 ? -7.168 -5.874 10.898 1.00 90.44 258 LEU A N 1
ATOM 2019 C CA . LEU A 1 258 ? -7.582 -5.020 9.789 1.00 90.44 258 LEU A CA 1
ATOM 2020 C C . LEU A 1 258 ? -6.502 -4.954 8.696 1.00 90.44 258 LEU A C 1
ATOM 2022 O O . LEU A 1 258 ? -6.799 -5.199 7.526 1.00 90.44 258 LEU A O 1
ATOM 2026 N N . LEU A 1 259 ? -5.244 -4.701 9.076 1.00 92.19 259 LEU A N 1
ATOM 2027 C CA . LEU A 1 259 ? -4.110 -4.706 8.148 1.00 92.19 259 LEU A CA 1
ATOM 2028 C C . LEU A 1 259 ? -3.914 -6.079 7.486 1.00 92.19 259 LEU A C 1
ATOM 2030 O O . LEU A 1 259 ? -3.731 -6.161 6.274 1.00 92.19 259 LEU A O 1
ATOM 2034 N N . GLN A 1 260 ? -4.010 -7.164 8.255 1.00 91.19 260 GLN A N 1
ATOM 2035 C CA . GLN A 1 260 ? -3.905 -8.531 7.744 1.00 91.19 260 GLN A CA 1
ATOM 2036 C C . GLN A 1 260 ? -5.022 -8.852 6.743 1.00 91.19 260 GLN A C 1
ATOM 2038 O O . GLN A 1 260 ? -4.764 -9.485 5.720 1.00 91.19 260 GLN A O 1
ATOM 2043 N N . ALA A 1 261 ? -6.259 -8.427 7.020 1.00 90.56 261 ALA A N 1
ATOM 2044 C CA . ALA A 1 261 ? -7.384 -8.620 6.110 1.00 90.56 261 ALA A CA 1
ATOM 2045 C C . ALA A 1 261 ? -7.136 -7.906 4.775 1.00 90.56 261 ALA A C 1
ATOM 2047 O O . ALA A 1 261 ? -7.286 -8.522 3.720 1.00 90.56 261 ALA A O 1
ATOM 2048 N N . PHE A 1 262 ? -6.677 -6.653 4.818 1.00 93.75 262 PHE A N 1
ATOM 2049 C CA . PHE A 1 262 ? -6.290 -5.923 3.614 1.00 93.75 262 PHE A CA 1
ATOM 2050 C C . PHE A 1 262 ? -5.135 -6.600 2.870 1.00 93.75 262 PHE A C 1
ATOM 2052 O O . PHE A 1 262 ? -5.249 -6.825 1.670 1.00 93.75 262 PHE A O 1
ATOM 2059 N N . ALA A 1 263 ? -4.067 -7.001 3.565 1.00 92.69 263 ALA A N 1
ATOM 2060 C CA . ALA A 1 263 ? -2.931 -7.688 2.951 1.00 92.69 263 ALA A CA 1
ATOM 2061 C C . ALA A 1 263 ? -3.345 -8.992 2.247 1.00 92.69 263 ALA A C 1
ATOM 2063 O O . ALA A 1 263 ? -2.852 -9.297 1.160 1.00 92.69 263 ALA A O 1
ATOM 2064 N N . ASN A 1 264 ? -4.298 -9.735 2.819 1.00 91.81 264 ASN A N 1
ATOM 2065 C CA . ASN A 1 264 ? -4.846 -10.946 2.210 1.00 91.81 264 ASN A CA 1
ATOM 2066 C C . ASN A 1 264 ? -5.664 -10.645 0.944 1.00 91.81 264 ASN A C 1
ATOM 2068 O O . ASN A 1 264 ? -5.498 -11.343 -0.059 1.00 91.81 264 ASN A O 1
ATOM 2072 N N . ILE A 1 265 ? -6.513 -9.611 0.972 1.00 92.31 265 ILE A N 1
ATOM 2073 C CA . ILE A 1 265 ? -7.261 -9.152 -0.212 1.00 92.31 265 ILE A CA 1
ATOM 2074 C C . ILE A 1 265 ? -6.277 -8.712 -1.292 1.00 92.31 265 ILE A C 1
ATOM 2076 O O . ILE A 1 265 ? -6.328 -9.207 -2.412 1.00 92.31 265 ILE A O 1
ATOM 2080 N N . PHE A 1 266 ? -5.335 -7.839 -0.937 1.00 93.25 266 PHE A N 1
ATOM 2081 C CA . PHE A 1 266 ? -4.328 -7.295 -1.838 1.00 93.25 266 PHE A CA 1
ATOM 2082 C C . PHE A 1 266 ? -3.526 -8.411 -2.513 1.00 93.25 266 PHE A C 1
ATOM 2084 O O . PHE A 1 266 ? -3.449 -8.475 -3.740 1.00 93.25 266 PHE A O 1
ATOM 2091 N N . ARG A 1 267 ? -3.008 -9.365 -1.731 1.00 91.19 267 ARG A N 1
ATOM 2092 C CA . ARG A 1 267 ? -2.326 -10.543 -2.273 1.00 91.19 267 ARG A CA 1
ATOM 2093 C C . ARG A 1 267 ? -3.229 -11.325 -3.224 1.00 91.19 267 ARG A C 1
ATOM 2095 O O . ARG A 1 267 ? -2.764 -11.715 -4.284 1.00 91.19 267 ARG A O 1
ATOM 2102 N N . SER A 1 268 ? -4.494 -11.548 -2.877 1.00 90.00 268 SER A N 1
ATOM 2103 C CA . SER A 1 268 ? -5.431 -12.315 -3.712 1.00 90.00 268 SER A CA 1
ATOM 2104 C C . SER A 1 268 ? -5.784 -11.600 -5.021 1.00 90.00 268 SER A C 1
ATOM 2106 O O . SER A 1 268 ? -5.955 -12.249 -6.048 1.00 90.00 268 SER A O 1
ATOM 2108 N N . CYS A 1 269 ? -5.857 -10.269 -5.008 1.00 90.69 269 CYS A N 1
ATOM 2109 C CA . CYS A 1 269 ? -6.124 -9.461 -6.196 1.00 90.69 269 CYS A CA 1
ATOM 2110 C C . CYS A 1 269 ? -4.934 -9.419 -7.162 1.00 90.69 269 CYS A C 1
ATOM 2112 O O . CYS A 1 269 ? -5.139 -9.393 -8.373 1.00 90.69 269 CYS A O 1
ATOM 2114 N N . TYR A 1 270 ? -3.703 -9.413 -6.640 1.00 90.12 270 TYR A N 1
ATOM 2115 C CA . TYR A 1 270 ? -2.501 -9.195 -7.450 1.00 90.12 270 TYR A CA 1
ATOM 2116 C C . TYR A 1 270 ? -1.613 -10.438 -7.648 1.00 90.12 270 TYR A C 1
ATOM 2118 O O . TYR A 1 270 ? -0.665 -10.394 -8.432 1.00 90.12 270 TYR A O 1
ATOM 2126 N N . ALA A 1 271 ? -1.909 -11.565 -6.989 1.00 83.38 271 ALA A N 1
ATOM 2127 C CA . ALA A 1 271 ? -1.103 -12.790 -7.063 1.00 83.38 271 ALA A CA 1
ATOM 2128 C C . ALA A 1 271 ? -0.940 -13.337 -8.487 1.00 83.38 271 ALA A C 1
ATOM 2130 O O . ALA A 1 271 ? 0.120 -13.872 -8.814 1.00 83.38 271 ALA A O 1
ATOM 2131 N N . ASP A 1 272 ? -1.957 -13.200 -9.335 1.00 80.12 272 ASP A N 1
ATOM 2132 C CA . ASP A 1 272 ? -1.912 -13.717 -10.705 1.00 80.12 272 ASP A CA 1
ATOM 2133 C C . ASP A 1 272 ? -0.874 -12.995 -11.577 1.00 80.12 272 ASP A C 1
ATOM 2135 O O . ASP A 1 272 ? -0.307 -13.601 -12.485 1.00 80.12 272 ASP A O 1
ATOM 2139 N N . PHE A 1 273 ? -0.541 -11.740 -11.258 1.00 82.12 273 PHE A N 1
ATOM 2140 C CA . PHE A 1 273 ? 0.496 -10.976 -11.958 1.00 82.12 273 PHE A CA 1
ATOM 2141 C C . PHE A 1 273 ? 1.916 -11.330 -11.488 1.00 82.12 273 PHE A C 1
ATOM 2143 O O . PHE A 1 273 ? 2.873 -11.183 -12.245 1.00 82.12 273 PHE A O 1
ATOM 2150 N N . LEU A 1 274 ? 2.064 -11.853 -10.265 1.00 75.50 274 LEU A N 1
ATOM 2151 C CA . LEU A 1 274 ? 3.355 -12.275 -9.706 1.00 75.50 274 LEU A CA 1
ATOM 2152 C C . LEU A 1 274 ? 3.869 -13.595 -10.287 1.00 75.50 274 LEU A C 1
ATOM 2154 O O . LEU A 1 274 ? 5.073 -13.839 -10.285 1.00 75.50 274 LEU A O 1
ATOM 2158 N N . GLN A 1 275 ? 2.977 -14.449 -10.795 1.00 65.31 275 GLN A N 1
ATOM 2159 C CA . GLN A 1 275 ? 3.343 -15.751 -11.372 1.00 65.31 275 GLN A CA 1
ATOM 2160 C C . GLN A 1 275 ? 4.259 -15.617 -12.605 1.00 65.31 275 GLN A C 1
ATOM 2162 O O . GLN A 1 275 ? 4.917 -16.582 -12.985 1.00 65.31 275 GLN A O 1
ATOM 2167 N N . TYR A 1 276 ? 4.355 -14.418 -13.191 1.00 55.22 276 TYR A N 1
ATOM 2168 C CA . TYR A 1 276 ? 5.250 -14.097 -14.304 1.00 55.22 276 TYR A CA 1
ATOM 2169 C C . TYR A 1 276 ? 6.713 -13.858 -13.873 1.00 55.22 276 TYR A C 1
ATOM 2171 O O . TYR A 1 276 ? 7.625 -14.037 -14.675 1.00 55.22 276 TYR A O 1
ATOM 2179 N N . ALA A 1 277 ? 6.969 -13.509 -12.605 1.00 48.59 277 ALA A N 1
ATOM 2180 C CA . ALA A 1 277 ? 8.310 -13.170 -12.111 1.00 48.59 277 ALA A CA 1
ATOM 2181 C C . ALA A 1 277 ? 9.244 -14.389 -11.934 1.00 48.59 277 ALA A C 1
ATOM 2183 O O . ALA A 1 277 ? 10.429 -14.223 -11.653 1.00 48.59 277 ALA A O 1
ATOM 2184 N N . GLY A 1 278 ? 8.717 -15.615 -12.051 1.00 43.22 278 GLY A N 1
ATOM 2185 C CA . GLY A 1 278 ? 9.403 -16.828 -11.604 1.00 43.22 278 GLY A CA 1
ATOM 2186 C C . GLY A 1 278 ? 10.169 -17.624 -12.660 1.00 43.22 278 GLY A C 1
ATOM 2187 O O . GLY A 1 278 ? 11.145 -18.271 -12.301 1.00 43.22 278 GLY A O 1
ATOM 2188 N N . GLN A 1 279 ? 9.764 -17.636 -13.932 1.00 36.75 279 GLN A N 1
ATOM 2189 C CA . GLN A 1 279 ? 10.378 -18.514 -14.939 1.00 36.75 279 GLN A CA 1
ATOM 2190 C C . GLN A 1 279 ? 9.987 -18.084 -16.356 1.00 36.75 279 GLN A C 1
ATOM 2192 O O . GLN A 1 279 ? 8.815 -17.850 -16.649 1.00 36.75 279 GLN A O 1
ATOM 2197 N N . GLY A 1 280 ? 10.982 -18.002 -17.243 1.00 43.84 280 GLY A N 1
ATOM 2198 C CA . GLY A 1 280 ? 10.777 -17.748 -18.665 1.00 43.84 280 GLY A CA 1
ATOM 2199 C C . GLY A 1 280 ? 9.793 -18.732 -19.306 1.00 43.84 280 GLY A C 1
ATOM 2200 O O . GLY A 1 280 ? 9.696 -19.887 -18.907 1.00 43.84 280 GLY A O 1
ATOM 2201 N N . PHE A 1 281 ? 9.088 -18.258 -20.335 1.00 37.69 281 PHE A N 1
ATOM 2202 C CA . PHE A 1 281 ? 8.243 -19.068 -21.222 1.00 37.69 281 PHE A CA 1
ATOM 2203 C C . PHE A 1 281 ? 7.165 -19.918 -20.515 1.00 37.69 281 PHE A C 1
ATOM 2205 O O . PHE A 1 281 ? 7.057 -21.122 -20.730 1.00 37.69 281 PHE A O 1
ATOM 2212 N N . GLY A 1 282 ? 6.300 -19.278 -19.724 1.00 36.53 282 GLY A N 1
ATOM 2213 C CA . GLY A 1 282 ? 5.042 -19.864 -19.252 1.00 36.53 282 GLY A CA 1
ATOM 2214 C C . GLY A 1 282 ? 3.843 -19.348 -20.050 1.00 36.53 282 GLY A C 1
ATOM 2215 O O . GLY A 1 282 ? 3.457 -18.191 -19.923 1.00 36.53 282 GLY A O 1
ATOM 2216 N N . VAL A 1 283 ? 3.231 -20.205 -20.869 1.00 39.25 283 VAL A N 1
ATOM 2217 C CA . VAL A 1 283 ? 2.044 -19.897 -21.685 1.00 39.25 283 VAL A CA 1
ATOM 2218 C C . VAL A 1 283 ? 0.791 -19.792 -20.798 1.00 39.25 283 VAL A C 1
ATOM 2220 O O . VAL A 1 283 ? -0.001 -20.726 -20.707 1.00 39.25 283 VAL A O 1
ATOM 2223 N N . ARG A 1 284 ? 0.560 -18.635 -20.171 1.00 44.72 284 ARG A N 1
ATOM 2224 C CA . ARG A 1 284 ? -0.805 -18.099 -20.035 1.00 44.72 284 ARG A CA 1
ATOM 2225 C C . ARG A 1 284 ? -0.915 -16.962 -21.043 1.00 44.72 284 ARG A C 1
ATOM 2227 O O . ARG A 1 284 ? -0.140 -16.018 -20.986 1.00 44.72 284 ARG A O 1
ATOM 2234 N N . ARG A 1 285 ? -1.823 -17.104 -22.012 1.00 43.44 285 ARG A N 1
ATOM 2235 C CA . ARG A 1 285 ? -1.875 -16.314 -23.257 1.00 43.44 285 ARG A CA 1
ATOM 2236 C C . ARG A 1 285 ? -2.073 -14.796 -23.079 1.00 43.44 285 ARG A C 1
ATOM 2238 O O . ARG A 1 285 ? -1.922 -14.090 -24.067 1.00 43.44 285 ARG A O 1
ATOM 2245 N N . ASP A 1 286 ? -2.312 -14.296 -21.861 1.00 51.84 286 ASP A N 1
ATOM 2246 C CA . ASP A 1 286 ? -2.892 -12.959 -21.658 1.00 51.84 286 ASP A CA 1
ATOM 2247 C C . ASP A 1 286 ? -2.159 -12.042 -20.648 1.00 51.84 286 ASP A C 1
ATOM 2249 O O . ASP A 1 286 ? -2.651 -10.942 -20.384 1.00 51.84 286 ASP A O 1
ATOM 2253 N N . VAL A 1 287 ? -1.008 -12.439 -20.072 1.00 57.88 287 VAL A N 1
ATOM 2254 C CA . VAL A 1 287 ? -0.248 -11.613 -19.098 1.00 57.88 287 VAL A CA 1
ATOM 2255 C C . VAL A 1 287 ? 1.140 -11.263 -19.645 1.00 57.88 287 VAL A C 1
ATOM 2257 O O . VAL A 1 287 ? 2.047 -12.091 -19.635 1.00 57.88 287 VAL A O 1
ATOM 2260 N N . SER A 1 288 ? 1.298 -10.032 -20.138 1.00 71.88 288 SER A N 1
ATOM 2261 C CA . SER A 1 288 ? 2.567 -9.459 -20.612 1.00 71.88 288 SER A CA 1
ATOM 2262 C C . SER A 1 288 ? 3.222 -8.572 -19.543 1.00 71.88 288 SER A C 1
ATOM 2264 O O . SER A 1 288 ? 2.546 -8.089 -18.634 1.00 71.88 288 SER A O 1
ATOM 2266 N N . VAL A 1 289 ? 4.527 -8.292 -19.675 1.00 77.44 289 VAL A N 1
ATOM 2267 C CA . VAL A 1 289 ? 5.241 -7.298 -18.835 1.00 77.44 289 VAL A CA 1
ATOM 2268 C C . VAL A 1 289 ? 4.540 -5.935 -18.872 1.00 77.44 289 VAL A C 1
ATOM 2270 O O . VAL A 1 289 ? 4.425 -5.259 -17.850 1.00 77.44 289 VAL A O 1
ATOM 2273 N N . ASP A 1 290 ? 4.011 -5.556 -20.035 1.00 81.00 290 ASP A N 1
ATOM 2274 C CA . ASP A 1 290 ? 3.246 -4.322 -20.218 1.00 81.00 290 ASP A CA 1
ATOM 2275 C C . ASP A 1 290 ? 1.949 -4.346 -19.398 1.00 81.00 290 ASP A C 1
ATOM 2277 O O . ASP A 1 290 ? 1.617 -3.375 -18.719 1.00 81.00 290 ASP A O 1
ATOM 2281 N N . ARG A 1 291 ? 1.258 -5.493 -19.364 1.00 84.38 291 ARG A N 1
ATOM 2282 C CA . ARG A 1 291 ? 0.063 -5.684 -18.536 1.00 84.38 291 ARG A CA 1
ATOM 2283 C C . ARG A 1 291 ? 0.384 -5.614 -17.045 1.00 84.38 291 ARG A C 1
ATOM 2285 O O . ARG A 1 291 ? -0.362 -4.970 -16.318 1.00 84.38 291 ARG A O 1
ATOM 2292 N N . VAL A 1 292 ? 1.491 -6.213 -16.594 1.00 87.50 292 VAL A N 1
ATOM 2293 C CA . VAL A 1 292 ? 1.942 -6.103 -15.192 1.00 87.50 292 VAL A CA 1
ATOM 2294 C C . VAL A 1 292 ? 2.289 -4.650 -14.852 1.00 87.50 292 VAL A C 1
ATOM 2296 O O . VAL A 1 292 ? 1.831 -4.143 -13.831 1.00 87.50 292 VAL A O 1
ATOM 2299 N N . THR A 1 293 ? 2.974 -3.934 -15.748 1.00 89.88 293 THR A N 1
ATOM 2300 C CA . THR A 1 293 ? 3.279 -2.500 -15.585 1.00 89.88 293 THR A CA 1
ATOM 2301 C C . THR A 1 293 ? 1.999 -1.676 -15.399 1.00 89.88 293 THR A C 1
ATOM 2303 O O . THR A 1 293 ? 1.932 -0.811 -14.526 1.00 89.88 293 THR A O 1
ATOM 2306 N N . CYS A 1 294 ? 0.943 -1.991 -16.154 1.00 90.94 294 CYS A N 1
ATOM 2307 C CA . CYS A 1 294 ? -0.358 -1.324 -16.051 1.00 90.94 294 CYS A CA 1
ATOM 2308 C C . CYS A 1 294 ? -1.116 -1.619 -14.744 1.00 90.94 294 CYS A C 1
ATOM 2310 O O . CYS A 1 294 ? -2.101 -0.943 -14.457 1.00 90.94 294 CYS A O 1
ATOM 2312 N N . THR A 1 295 ? -0.679 -2.586 -13.929 1.00 91.31 295 THR A N 1
ATOM 2313 C CA . THR A 1 295 ? -1.261 -2.816 -12.592 1.00 91.31 295 THR A CA 1
ATOM 2314 C C . THR A 1 295 ? -0.700 -1.878 -11.525 1.00 91.31 295 THR A C 1
ATOM 2316 O O . THR A 1 295 ? -1.382 -1.617 -10.535 1.00 91.31 295 THR A O 1
ATOM 2319 N N . LEU A 1 296 ? 0.503 -1.324 -11.723 1.00 93.12 296 LEU A N 1
ATOM 2320 C CA . LEU A 1 296 ? 1.174 -0.476 -10.731 1.00 93.12 296 LEU A CA 1
ATOM 2321 C C . LEU A 1 296 ? 0.362 0.772 -10.331 1.00 93.12 296 LEU A C 1
ATOM 2323 O O . LEU A 1 296 ? 0.296 1.049 -9.132 1.00 93.12 296 LEU A O 1
ATOM 2327 N N . PRO A 1 297 ? -0.322 1.483 -11.253 1.00 92.31 297 PRO A N 1
ATOM 2328 C CA . PRO A 1 297 ? -1.218 2.580 -10.881 1.00 92.31 297 PRO A CA 1
ATOM 2329 C C . PRO A 1 297 ? -2.355 2.164 -9.940 1.00 92.31 297 PRO A C 1
ATOM 2331 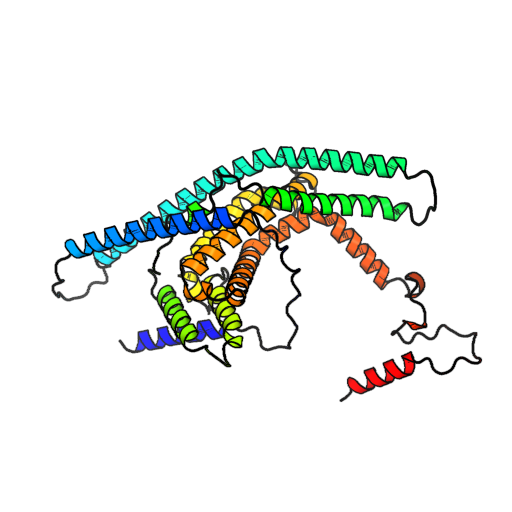O O . PRO A 1 297 ? -2.670 2.873 -8.986 1.00 92.31 297 PRO A O 1
ATOM 2334 N N . LEU A 1 298 ? -2.940 0.984 -10.171 1.00 91.56 298 LEU A N 1
ATOM 2335 C CA . LEU A 1 298 ? -4.036 0.444 -9.361 1.00 91.56 298 LEU A CA 1
ATOM 2336 C C . LEU A 1 298 ? -3.550 0.032 -7.968 1.00 91.56 298 LEU A C 1
ATOM 2338 O O . LEU A 1 298 ? -4.221 0.292 -6.969 1.00 91.56 298 LEU A O 1
ATOM 2342 N N . VAL A 1 299 ? -2.353 -0.553 -7.908 1.00 92.94 299 VAL A N 1
ATOM 2343 C CA . VAL A 1 299 ? -1.656 -0.893 -6.664 1.00 92.94 299 VAL A CA 1
ATOM 2344 C C . VAL A 1 299 ? -1.365 0.356 -5.840 1.00 92.94 299 VAL A C 1
ATOM 2346 O O . VAL A 1 299 ? -1.675 0.387 -4.649 1.00 92.94 299 VAL A O 1
ATOM 2349 N N . ALA A 1 300 ? -0.798 1.392 -6.465 1.00 91.44 300 ALA A N 1
ATOM 2350 C CA . ALA A 1 300 ? -0.487 2.649 -5.796 1.00 91.44 300 ALA A CA 1
ATOM 2351 C C . ALA A 1 300 ? -1.751 3.297 -5.213 1.00 91.44 300 ALA A C 1
ATOM 2353 O O . ALA A 1 300 ? -1.731 3.766 -4.070 1.00 91.44 300 ALA A O 1
ATOM 2354 N N . ALA A 1 301 ? -2.863 3.259 -5.955 1.00 89.38 301 ALA A N 1
ATOM 2355 C CA . ALA A 1 301 ? -4.149 3.749 -5.481 1.00 89.38 301 ALA A CA 1
ATOM 2356 C C . ALA A 1 301 ? -4.656 2.958 -4.264 1.00 89.38 301 ALA A C 1
ATOM 2358 O O . ALA A 1 301 ? -4.966 3.568 -3.241 1.00 89.38 301 ALA A O 1
ATOM 2359 N N . ASP A 1 302 ? -4.668 1.623 -4.325 1.00 91.00 302 ASP A N 1
ATOM 2360 C CA . ASP A 1 302 ? -5.160 0.769 -3.233 1.00 91.00 302 ASP A CA 1
ATOM 2361 C C . ASP A 1 302 ? -4.362 0.956 -1.937 1.00 91.00 302 ASP A C 1
ATOM 2363 O O . ASP A 1 302 ? -4.945 1.155 -0.869 1.00 91.00 302 ASP A O 1
ATOM 2367 N N . VAL A 1 303 ? -3.027 0.938 -2.027 1.00 92.19 303 VAL A N 1
ATOM 2368 C CA . VAL A 1 303 ? -2.140 1.122 -0.867 1.00 92.19 303 VAL A CA 1
ATOM 2369 C C . VAL A 1 303 ? -2.346 2.499 -0.244 1.00 92.19 303 VAL A C 1
ATOM 2371 O O . VAL A 1 303 ? -2.476 2.612 0.973 1.00 92.19 303 VAL A O 1
ATOM 2374 N N . THR A 1 304 ? -2.422 3.549 -1.062 1.00 90.00 304 THR A N 1
ATOM 2375 C CA . THR A 1 304 ? -2.570 4.922 -0.562 1.00 90.00 304 THR A CA 1
ATOM 2376 C C . THR A 1 304 ? -3.951 5.164 0.042 1.00 90.00 304 THR A C 1
ATOM 2378 O O . THR A 1 304 ? -4.062 5.767 1.111 1.00 90.00 304 THR A O 1
ATOM 2381 N N . GLN A 1 305 ? -5.013 4.673 -0.605 1.00 87.50 305 GLN A N 1
ATOM 2382 C CA . GLN A 1 305 ? -6.379 4.788 -0.096 1.00 87.50 305 GLN A CA 1
ATOM 2383 C C . GLN A 1 305 ? -6.526 4.044 1.231 1.00 87.50 305 GLN A C 1
ATOM 2385 O O . GLN A 1 305 ? -7.044 4.608 2.195 1.00 87.50 305 GLN A O 1
ATOM 2390 N N . PHE A 1 306 ? -6.022 2.811 1.322 1.00 90.94 306 PHE A N 1
ATOM 2391 C CA . PHE A 1 306 ? -6.081 2.054 2.567 1.00 90.94 306 PHE A CA 1
ATOM 2392 C C . PHE A 1 306 ? -5.197 2.662 3.665 1.00 90.94 306 PHE A C 1
ATOM 2394 O O . PHE A 1 306 ? -5.635 2.736 4.812 1.00 90.94 306 PHE A O 1
ATOM 2401 N N . ALA A 1 307 ? -4.008 3.183 3.338 1.00 91.06 307 ALA A N 1
ATOM 2402 C CA . ALA A 1 307 ? -3.178 3.927 4.291 1.00 91.06 307 ALA A CA 1
ATOM 2403 C C . ALA A 1 307 ? -3.924 5.133 4.874 1.00 91.06 307 ALA A C 1
ATOM 2405 O O . ALA A 1 307 ? -3.863 5.374 6.082 1.00 91.06 307 ALA A O 1
ATOM 2406 N N . ALA A 1 308 ? -4.670 5.863 4.040 1.00 87.75 308 ALA A N 1
ATOM 2407 C CA . ALA A 1 308 ? -5.508 6.963 4.494 1.00 87.75 308 ALA A CA 1
ATOM 2408 C C . ALA A 1 308 ? -6.648 6.472 5.404 1.00 87.75 308 ALA A C 1
ATOM 2410 O O . ALA A 1 308 ? -6.840 7.050 6.473 1.00 87.75 308 ALA A O 1
ATOM 2411 N N . VAL A 1 309 ? -7.350 5.383 5.050 1.00 89.06 309 VAL A N 1
ATOM 2412 C CA . VAL A 1 309 ? -8.376 4.773 5.921 1.00 89.06 309 VAL A CA 1
ATOM 2413 C C . VAL A 1 309 ? -7.779 4.382 7.273 1.00 89.06 309 VAL A C 1
ATOM 2415 O O . VAL A 1 309 ? -8.289 4.801 8.309 1.00 89.06 309 VAL A O 1
ATOM 2418 N N . LEU A 1 310 ? -6.684 3.621 7.282 1.00 91.56 310 LEU A N 1
ATOM 2419 C CA . LEU A 1 310 ? -6.073 3.113 8.508 1.00 91.56 310 LEU A CA 1
ATOM 2420 C C . LEU A 1 310 ? -5.521 4.247 9.385 1.00 91.56 310 LEU A C 1
ATOM 2422 O O . LEU A 1 310 ? -5.690 4.209 10.600 1.00 91.56 310 LEU A O 1
ATOM 2426 N N . THR A 1 311 ? -4.951 5.296 8.783 1.00 91.25 311 THR A N 1
ATOM 2427 C CA . THR A 1 311 ? -4.538 6.513 9.505 1.00 91.25 311 THR A CA 1
ATOM 2428 C C . THR A 1 311 ? -5.730 7.156 10.214 1.00 91.25 311 THR A C 1
ATOM 2430 O O . THR A 1 311 ? -5.645 7.450 11.403 1.00 91.25 311 THR A O 1
ATOM 2433 N N . GLN A 1 312 ? -6.866 7.312 9.528 1.00 87.88 312 GLN A N 1
ATOM 2434 C CA . GLN A 1 312 ? -8.079 7.874 10.131 1.00 87.88 312 GLN A CA 1
ATOM 2435 C C . GLN A 1 312 ? -8.635 6.989 11.253 1.00 87.88 312 GLN A C 1
ATOM 2437 O O . GLN A 1 312 ? -9.054 7.505 12.285 1.00 87.88 312 GLN A O 1
ATOM 2442 N N . VAL A 1 313 ? -8.576 5.662 11.107 1.00 89.69 313 VAL A N 1
ATOM 2443 C CA . VAL A 1 313 ? -8.978 4.718 12.165 1.00 89.69 313 VAL A CA 1
ATOM 2444 C C . VAL A 1 313 ? -8.084 4.857 13.402 1.00 89.69 313 VAL A C 1
ATOM 2446 O O . VAL A 1 313 ? -8.595 4.921 14.518 1.00 89.69 313 VAL A O 1
ATOM 2449 N N . VAL A 1 314 ? -6.761 4.953 13.227 1.00 90.69 314 VAL A N 1
ATOM 2450 C CA . VAL A 1 314 ? -5.812 5.169 14.336 1.00 90.69 314 VAL A CA 1
ATOM 2451 C C . VAL A 1 314 ? -6.101 6.495 15.042 1.00 90.69 314 VAL A C 1
ATOM 2453 O O . VAL A 1 314 ? -6.153 6.555 16.268 1.00 90.69 314 VAL A O 1
ATOM 2456 N N . VAL A 1 315 ? -6.329 7.555 14.271 1.00 89.44 315 VAL A N 1
ATOM 2457 C CA . VAL A 1 315 ? -6.619 8.900 14.778 1.00 89.44 315 VAL A CA 1
ATOM 2458 C C . VAL A 1 315 ? -7.984 8.973 15.479 1.00 89.44 315 VAL A C 1
ATOM 2460 O O . VAL A 1 315 ? -8.147 9.735 16.433 1.00 89.44 315 VAL A O 1
ATOM 2463 N N . PHE A 1 316 ? -8.960 8.173 15.047 1.00 86.31 316 PHE A N 1
ATOM 2464 C CA . PHE A 1 316 ? -10.238 8.004 15.738 1.00 86.31 316 PHE A CA 1
ATOM 2465 C C . PHE A 1 316 ? -10.064 7.249 17.060 1.00 86.31 316 PHE A C 1
ATOM 2467 O O . PHE A 1 316 ? -10.593 7.674 18.085 1.00 86.31 316 PHE A O 1
ATOM 2474 N N . LYS A 1 317 ? -9.286 6.159 17.053 1.00 87.38 317 LYS A N 1
ATOM 2475 C CA . LYS A 1 317 ? -9.011 5.346 18.244 1.00 87.38 317 LYS A CA 1
ATOM 2476 C C . LYS A 1 317 ? -8.213 6.112 19.305 1.00 87.38 317 LYS A C 1
ATOM 2478 O O . LYS A 1 317 ? -8.454 5.943 20.498 1.00 87.38 317 LYS A O 1
ATOM 2483 N N . TYR A 1 318 ? -7.302 6.989 18.882 1.00 88.88 318 TYR A N 1
ATOM 2484 C CA . TYR A 1 318 ? -6.488 7.828 19.764 1.00 88.88 318 TYR A CA 1
ATOM 2485 C C . TYR A 1 318 ? -6.719 9.326 19.481 1.00 88.88 318 TYR A C 1
ATOM 2487 O O . TYR A 1 318 ? -5.878 9.978 18.854 1.00 88.88 318 TYR A O 1
ATOM 2495 N N . PRO A 1 319 ? -7.817 9.926 19.985 1.00 85.56 319 PRO A N 1
ATOM 2496 C CA . PRO A 1 319 ? -8.188 11.309 19.664 1.00 85.56 319 PRO A CA 1
ATOM 2497 C C . PRO A 1 319 ? -7.126 12.352 20.029 1.00 85.56 319 PRO A C 1
ATOM 2499 O O . PRO A 1 319 ? -7.034 13.402 19.399 1.00 85.56 319 PRO A O 1
ATOM 2502 N N . PHE A 1 320 ? -6.280 12.069 21.025 1.00 85.81 320 PHE A N 1
ATOM 2503 C CA . PHE A 1 320 ? -5.194 12.967 21.428 1.00 85.81 320 PHE A CA 1
ATOM 2504 C C . PHE A 1 320 ? -4.135 13.177 20.329 1.00 85.81 320 PHE A C 1
ATOM 2506 O O . PHE A 1 320 ? -3.431 14.186 20.371 1.00 85.81 320 PHE A O 1
ATOM 2513 N N . LEU A 1 321 ? -4.062 12.291 19.327 1.00 85.56 321 LEU A N 1
ATOM 2514 C CA . LEU A 1 321 ? -3.169 12.417 18.167 1.00 85.56 321 LEU A CA 1
ATOM 2515 C C . LEU A 1 321 ? -3.665 13.432 17.121 1.00 85.56 321 LEU A C 1
ATOM 2517 O O . LEU A 1 321 ? -2.900 13.815 16.242 1.00 85.56 321 LEU A O 1
ATOM 2521 N N . GLN A 1 322 ? -4.914 13.909 17.223 1.00 81.62 322 GLN A N 1
ATOM 2522 C CA . GLN A 1 322 ? -5.471 14.955 16.344 1.00 81.62 322 GLN A CA 1
ATOM 2523 C C . GLN A 1 322 ? -4.929 16.354 16.658 1.00 81.62 322 GLN A C 1
ATOM 2525 O O . GLN A 1 322 ? -5.130 17.290 15.889 1.00 81.62 322 GLN A O 1
ATOM 2530 N N . SER A 1 323 ? -4.282 16.516 17.812 1.00 76.06 323 SER A N 1
ATOM 2531 C CA . SER A 1 323 ? -3.951 17.827 18.370 1.00 76.06 323 SER A CA 1
ATOM 2532 C C . SER A 1 323 ? -2.805 18.552 17.656 1.00 76.06 323 SER A C 1
ATOM 2534 O O . SER A 1 323 ? -2.702 19.772 17.772 1.00 76.06 323 SER A O 1
ATOM 2536 N N . SER A 1 324 ? -1.951 17.833 16.922 1.00 82.62 324 SER A N 1
ATOM 2537 C CA . SER A 1 324 ? -0.766 18.389 16.264 1.00 82.62 324 SER A CA 1
ATOM 2538 C C . SER A 1 324 ? -0.510 17.736 14.907 1.00 82.62 324 SER A C 1
ATOM 2540 O O . SER A 1 324 ? -0.575 16.514 14.766 1.00 82.62 324 SER A O 1
ATOM 2542 N N . GLU A 1 325 ? -0.140 18.551 13.916 1.00 83.94 325 GLU A N 1
ATOM 2543 C CA . GLU A 1 325 ? 0.233 18.090 12.574 1.00 83.94 325 GLU A CA 1
ATOM 2544 C C . GLU A 1 325 ? 1.453 17.157 12.608 1.00 83.94 325 GLU A C 1
ATOM 2546 O O . GLU A 1 325 ? 1.497 16.160 11.891 1.00 83.94 325 GLU A O 1
ATOM 2551 N N . ALA A 1 326 ? 2.417 17.417 13.496 1.00 84.69 326 ALA A N 1
ATOM 2552 C CA . ALA A 1 326 ? 3.594 16.567 13.666 1.00 84.69 326 ALA A CA 1
ATOM 2553 C C . ALA A 1 326 ? 3.214 15.145 14.119 1.00 84.69 326 ALA A C 1
ATOM 2555 O O . ALA A 1 326 ? 3.722 14.156 13.588 1.00 84.69 326 ALA A O 1
ATOM 2556 N N . GLN A 1 327 ? 2.249 15.032 15.038 1.00 86.00 327 GLN A N 1
ATOM 2557 C CA . GLN A 1 327 ? 1.741 13.743 15.514 1.00 86.00 327 GLN A CA 1
ATOM 2558 C C . GLN A 1 327 ? 0.951 13.023 14.425 1.00 86.00 327 GLN A C 1
ATOM 2560 O O . GLN A 1 327 ? 1.171 11.835 14.202 1.00 86.00 327 GLN A O 1
ATOM 2565 N N . HIS A 1 328 ? 0.095 13.742 13.698 1.00 86.94 328 HIS A N 1
ATOM 2566 C CA . HIS A 1 328 ? -0.619 13.185 12.552 1.00 86.94 328 HIS A CA 1
ATOM 2567 C C . HIS A 1 328 ? 0.354 12.651 11.485 1.00 86.94 328 HIS A C 1
ATOM 2569 O O . HIS A 1 328 ? 0.200 11.528 11.004 1.00 86.94 328 HIS A O 1
ATOM 2575 N N . ASN A 1 329 ? 1.413 13.404 11.173 1.00 88.38 329 ASN A N 1
ATOM 2576 C CA . ASN A 1 329 ? 2.465 12.979 10.251 1.00 88.38 329 ASN A CA 1
ATOM 2577 C C . ASN A 1 329 ? 3.226 11.750 10.771 1.00 88.38 329 ASN A C 1
ATOM 2579 O O . ASN A 1 329 ? 3.526 10.843 9.995 1.00 88.38 329 ASN A O 1
ATOM 2583 N N . ALA A 1 330 ? 3.511 11.674 12.075 1.00 88.25 330 ALA A N 1
ATOM 2584 C CA . ALA A 1 330 ? 4.131 10.497 12.683 1.00 88.25 330 ALA A CA 1
ATOM 2585 C C . ALA A 1 330 ? 3.235 9.251 12.573 1.00 88.25 330 ALA A C 1
ATOM 2587 O O . ALA A 1 330 ? 3.731 8.173 12.233 1.00 88.25 330 ALA A O 1
ATOM 2588 N N . VAL A 1 331 ? 1.920 9.394 12.783 1.00 91.44 331 VAL A N 1
ATOM 2589 C CA . VAL A 1 331 ? 0.945 8.310 12.578 1.00 91.44 331 VAL A CA 1
ATOM 2590 C C . VAL A 1 331 ? 0.943 7.860 11.123 1.00 91.44 331 VAL A C 1
ATOM 2592 O O . VAL A 1 331 ? 1.121 6.673 10.858 1.00 91.44 331 VAL A O 1
ATOM 2595 N N . GLN A 1 332 ? 0.806 8.796 10.180 1.00 90.62 332 GLN A N 1
ATOM 2596 C CA . GLN A 1 332 ? 0.777 8.485 8.753 1.00 90.62 332 GLN A CA 1
ATOM 2597 C C . GLN A 1 332 ? 2.047 7.745 8.314 1.00 90.62 332 GLN A C 1
ATOM 2599 O O . GLN A 1 332 ? 1.954 6.712 7.654 1.00 90.62 332 GLN A O 1
ATOM 2604 N N . ARG A 1 333 ? 3.235 8.218 8.721 1.00 89.81 333 ARG A N 1
ATOM 2605 C CA . ARG A 1 333 ? 4.509 7.535 8.427 1.00 89.81 333 ARG A CA 1
ATOM 2606 C C . ARG A 1 333 ? 4.542 6.118 8.995 1.00 89.81 333 ARG A C 1
ATOM 2608 O O . ARG A 1 333 ? 4.973 5.205 8.300 1.00 89.81 333 ARG A O 1
ATOM 2615 N N . SER A 1 334 ? 4.064 5.929 10.224 1.00 90.56 334 SER A N 1
ATOM 2616 C CA . SER A 1 334 ? 4.048 4.616 10.886 1.00 90.56 334 SER A CA 1
ATOM 2617 C C . SER A 1 334 ? 3.097 3.636 10.196 1.00 90.56 334 SER A C 1
ATOM 2619 O O . SER A 1 334 ? 3.441 2.475 9.993 1.00 90.56 334 SER A O 1
ATOM 2621 N N . VAL A 1 335 ? 1.913 4.110 9.796 1.00 92.75 335 VAL A N 1
ATOM 2622 C CA . VAL A 1 335 ? 0.921 3.321 9.053 1.00 92.75 335 VAL A CA 1
ATOM 2623 C C . VAL A 1 335 ? 1.462 2.917 7.685 1.00 92.75 335 VAL A C 1
ATOM 2625 O O . VAL A 1 335 ? 1.345 1.756 7.302 1.00 92.75 335 VAL A O 1
ATOM 2628 N N . VAL A 1 336 ? 2.081 3.856 6.963 1.00 91.88 336 VAL A N 1
ATOM 2629 C CA . VAL A 1 336 ? 2.705 3.577 5.665 1.00 91.88 336 VAL A CA 1
ATOM 2630 C C . VAL A 1 336 ? 3.836 2.562 5.825 1.00 91.88 336 VAL A C 1
ATOM 2632 O O . VAL A 1 336 ? 3.852 1.584 5.089 1.00 91.88 336 VAL A O 1
ATOM 2635 N N . ALA A 1 337 ? 4.725 2.729 6.806 1.00 90.50 337 ALA A N 1
ATOM 2636 C CA . ALA A 1 337 ? 5.807 1.776 7.059 1.00 90.50 337 ALA A CA 1
ATOM 2637 C C . ALA A 1 337 ? 5.274 0.354 7.310 1.00 90.50 337 ALA A C 1
ATOM 2639 O O . ALA A 1 337 ? 5.669 -0.579 6.616 1.00 90.50 337 ALA A O 1
ATOM 2640 N N . ALA A 1 338 ? 4.292 0.202 8.206 1.00 90.75 338 ALA A N 1
ATOM 2641 C CA . ALA A 1 338 ? 3.690 -1.100 8.493 1.00 90.75 338 ALA A CA 1
ATOM 2642 C C . ALA A 1 338 ? 2.983 -1.720 7.272 1.00 90.75 338 ALA A C 1
ATOM 2644 O O . ALA A 1 338 ? 3.012 -2.937 7.085 1.00 90.75 338 ALA A O 1
ATOM 2645 N N . LEU A 1 339 ? 2.357 -0.894 6.426 1.00 92.56 339 LEU A N 1
ATOM 2646 C CA . LEU A 1 339 ? 1.768 -1.343 5.164 1.00 92.56 339 LEU A CA 1
ATOM 2647 C C . LEU A 1 339 ? 2.824 -1.840 4.182 1.00 92.56 339 LEU A C 1
ATOM 2649 O O . LEU A 1 339 ? 2.641 -2.902 3.594 1.00 92.56 339 LEU A O 1
ATOM 2653 N N . PHE A 1 340 ? 3.921 -1.105 4.010 1.00 91.19 340 PHE A N 1
ATOM 2654 C CA . PHE A 1 340 ? 5.010 -1.537 3.140 1.00 91.19 340 PHE A CA 1
ATOM 2655 C C . PHE A 1 340 ? 5.611 -2.853 3.628 1.00 91.19 340 PHE A C 1
ATOM 2657 O O . PHE A 1 340 ? 5.720 -3.773 2.827 1.00 91.19 340 PHE A O 1
ATOM 2664 N N . ASP A 1 341 ? 5.867 -3.006 4.928 1.00 90.25 341 ASP A N 1
ATOM 2665 C CA . ASP A 1 341 ? 6.373 -4.262 5.495 1.00 90.25 341 ASP A CA 1
ATOM 2666 C C . ASP A 1 341 ? 5.410 -5.437 5.252 1.00 90.25 341 ASP A C 1
ATOM 2668 O O . ASP A 1 341 ? 5.824 -6.526 4.847 1.00 90.25 341 ASP A O 1
ATOM 2672 N N . ALA A 1 342 ? 4.106 -5.215 5.445 1.00 90.19 342 ALA A N 1
ATOM 2673 C CA . ALA A 1 342 ? 3.070 -6.225 5.234 1.00 90.19 342 ALA A CA 1
ATOM 2674 C C . ALA A 1 342 ? 2.923 -6.649 3.762 1.00 90.19 342 ALA A C 1
ATOM 2676 O O . ALA A 1 342 ? 2.644 -7.814 3.467 1.00 90.19 342 ALA A O 1
ATOM 2677 N N . LEU A 1 343 ? 3.075 -5.702 2.836 1.00 92.44 343 LEU A N 1
ATOM 2678 C CA . LEU A 1 343 ? 2.820 -5.895 1.407 1.00 92.44 343 LEU A CA 1
ATOM 2679 C C . LEU A 1 343 ? 4.102 -6.126 0.597 1.00 92.44 343 LEU A C 1
ATOM 2681 O O . LEU A 1 343 ? 4.010 -6.449 -0.591 1.00 92.44 343 LEU A O 1
ATOM 2685 N N . GLN A 1 344 ? 5.275 -6.010 1.230 1.00 90.06 344 GLN A N 1
ATOM 2686 C CA . GLN A 1 344 ? 6.598 -6.057 0.607 1.00 90.06 344 GLN A CA 1
ATOM 2687 C C . GLN A 1 344 ? 6.755 -7.197 -0.409 1.00 90.06 344 GLN A C 1
ATOM 2689 O O . GLN A 1 344 ? 7.209 -6.917 -1.519 1.00 90.06 344 GLN A O 1
ATOM 2694 N N . PRO A 1 345 ? 6.346 -8.457 -0.128 1.00 86.94 345 PRO A N 1
ATOM 2695 C CA . PRO A 1 345 ? 6.530 -9.545 -1.089 1.00 86.94 345 PRO A CA 1
ATOM 2696 C C . PRO A 1 345 ? 5.777 -9.326 -2.407 1.00 86.94 345 PRO A C 1
ATOM 2698 O O . PRO A 1 345 ? 6.266 -9.703 -3.469 1.00 86.94 345 PRO A O 1
ATOM 2701 N N . VAL A 1 346 ? 4.590 -8.715 -2.348 1.00 89.62 346 VAL A N 1
ATOM 2702 C CA . VAL A 1 346 ? 3.763 -8.453 -3.531 1.00 89.62 346 VAL A CA 1
ATOM 2703 C C . VAL A 1 346 ? 4.233 -7.184 -4.233 1.00 89.62 346 VAL A C 1
ATOM 2705 O O . VAL A 1 346 ? 4.436 -7.208 -5.441 1.00 89.62 346 VAL A O 1
ATOM 2708 N N . LEU A 1 347 ? 4.463 -6.097 -3.490 1.00 91.56 347 LEU A N 1
ATOM 2709 C CA . LEU A 1 347 ? 4.922 -4.826 -4.061 1.00 91.56 347 LEU A CA 1
ATOM 2710 C C . LEU A 1 347 ? 6.263 -4.981 -4.777 1.00 91.56 347 LEU A C 1
ATOM 2712 O O . LEU A 1 347 ? 6.399 -4.578 -5.931 1.00 91.56 347 LEU A O 1
ATOM 2716 N N . HIS A 1 348 ? 7.229 -5.622 -4.118 1.00 89.62 348 HIS A N 1
ATOM 2717 C CA . HIS A 1 348 ? 8.534 -5.876 -4.712 1.00 89.62 348 HIS A CA 1
ATOM 2718 C C . HIS A 1 348 ? 8.427 -6.825 -5.908 1.00 89.62 348 HIS A C 1
ATOM 2720 O O . HIS A 1 348 ? 9.015 -6.557 -6.950 1.00 89.62 348 HIS A O 1
ATOM 2726 N N . GLY A 1 349 ? 7.626 -7.890 -5.805 1.00 88.06 349 GLY A N 1
ATOM 2727 C CA . GLY A 1 349 ? 7.430 -8.825 -6.911 1.00 88.06 349 GLY A CA 1
ATOM 2728 C C . GLY A 1 349 ? 6.829 -8.168 -8.160 1.00 88.06 349 GLY A C 1
ATOM 2729 O O . GLY A 1 349 ? 7.294 -8.430 -9.267 1.00 88.06 349 GLY A O 1
ATOM 2730 N N . LEU A 1 350 ? 5.847 -7.273 -7.998 1.00 89.56 350 LEU A N 1
ATOM 2731 C CA . LEU A 1 350 ? 5.258 -6.517 -9.111 1.00 89.56 350 LEU A CA 1
ATOM 2732 C C . LEU A 1 350 ? 6.238 -5.498 -9.696 1.00 89.56 350 LEU A C 1
ATOM 2734 O O . LEU A 1 350 ? 6.291 -5.344 -10.917 1.00 89.56 350 LEU A O 1
ATOM 2738 N N . TYR A 1 351 ? 7.020 -4.826 -8.845 1.00 89.81 351 TYR A N 1
ATOM 2739 C CA . TYR A 1 351 ? 8.072 -3.914 -9.289 1.00 89.81 351 TYR A CA 1
ATOM 2740 C C . TYR A 1 351 ? 9.106 -4.654 -10.140 1.00 89.81 351 TYR A C 1
ATOM 2742 O O . TYR A 1 351 ? 9.317 -4.275 -11.288 1.00 89.81 351 TYR A O 1
ATOM 2750 N N . VAL A 1 352 ? 9.674 -5.749 -9.623 1.00 87.94 352 VAL A N 1
ATOM 2751 C CA . VAL A 1 352 ? 10.685 -6.549 -10.330 1.00 87.94 352 VAL A CA 1
ATOM 2752 C C . VAL A 1 352 ? 10.118 -7.091 -11.639 1.00 87.94 352 VAL A C 1
ATOM 2754 O O . VAL A 1 352 ? 10.754 -6.962 -12.678 1.00 87.94 352 VAL A O 1
ATOM 2757 N N . ALA A 1 353 ? 8.893 -7.625 -11.633 1.00 85.19 353 ALA A N 1
ATOM 2758 C CA . ALA A 1 353 ? 8.249 -8.113 -12.853 1.00 85.19 353 ALA A CA 1
ATOM 2759 C C . ALA A 1 353 ? 8.029 -7.009 -13.902 1.00 85.19 353 ALA A C 1
ATOM 2761 O O . ALA A 1 353 ? 8.089 -7.279 -15.102 1.00 85.19 353 ALA A O 1
ATOM 2762 N N . SER A 1 354 ? 7.778 -5.775 -13.461 1.00 87.94 354 SER A N 1
ATOM 2763 C CA . SER A 1 354 ? 7.556 -4.636 -14.351 1.00 87.94 354 SER A CA 1
ATOM 2764 C C . SER A 1 354 ? 8.869 -4.057 -14.871 1.00 87.94 354 SER A C 1
ATOM 2766 O O . SER A 1 354 ? 8.959 -3.789 -16.063 1.00 87.94 354 SER A O 1
ATOM 2768 N N . PHE A 1 355 ? 9.878 -3.868 -14.017 1.00 88.25 355 PHE A N 1
ATOM 2769 C CA . PHE A 1 355 ? 11.093 -3.093 -14.307 1.00 88.25 355 PHE A CA 1
ATOM 2770 C C . PHE A 1 355 ? 12.372 -3.929 -14.470 1.00 88.25 355 PHE A C 1
ATOM 2772 O O . PHE A 1 355 ? 13.466 -3.377 -14.523 1.00 88.25 355 PHE A O 1
ATOM 2779 N N . GLN A 1 356 ? 12.262 -5.254 -14.620 1.00 85.25 356 GLN A N 1
ATOM 2780 C CA . GLN A 1 356 ? 13.419 -6.149 -14.766 1.00 85.25 356 GLN A CA 1
ATOM 2781 C C . GLN A 1 356 ? 14.416 -5.710 -15.855 1.00 85.25 356 GLN A C 1
ATOM 2783 O O . GLN A 1 356 ? 15.625 -5.851 -15.687 1.00 85.25 356 GLN A O 1
ATOM 2788 N N . ARG A 1 357 ? 13.920 -5.208 -16.996 1.00 81.31 357 ARG A N 1
ATOM 2789 C CA . ARG A 1 357 ? 14.780 -4.778 -18.113 1.00 81.31 357 ARG A CA 1
ATOM 2790 C C . ARG A 1 357 ? 15.525 -3.494 -17.769 1.00 81.31 357 ARG A C 1
ATOM 2792 O O . ARG A 1 357 ? 16.701 -3.357 -18.091 1.00 81.31 357 ARG A O 1
ATOM 2799 N N . GLU A 1 358 ? 14.837 -2.564 -17.128 1.00 85.69 358 GLU A N 1
ATOM 2800 C CA . GLU A 1 358 ? 15.392 -1.304 -16.659 1.00 85.69 358 GLU A CA 1
ATOM 2801 C C . GLU A 1 358 ? 16.466 -1.537 -15.594 1.00 85.69 358 GLU A C 1
ATOM 2803 O O . GLU A 1 358 ? 17.565 -1.003 -15.732 1.00 85.69 358 GLU A O 1
ATOM 2808 N N . ASP A 1 359 ? 16.198 -2.410 -14.620 1.00 86.38 359 ASP A N 1
ATOM 2809 C CA . ASP A 1 359 ? 17.173 -2.802 -13.598 1.00 86.38 359 ASP A CA 1
ATOM 2810 C C . ASP A 1 359 ? 18.416 -3.450 -14.239 1.00 86.38 359 ASP A C 1
ATOM 2812 O O . ASP A 1 359 ? 19.536 -3.065 -13.915 1.00 86.38 359 ASP A O 1
ATOM 2816 N N . SER A 1 360 ? 18.249 -4.337 -15.234 1.00 84.25 360 SER A N 1
ATOM 2817 C CA . SER A 1 360 ? 19.396 -4.951 -15.930 1.00 84.25 360 SER A CA 1
ATOM 2818 C C . SER A 1 360 ? 20.274 -3.938 -16.674 1.00 84.25 360 SER A C 1
ATOM 2820 O O . SER A 1 360 ? 21.493 -4.072 -16.707 1.00 84.25 360 SER A O 1
ATOM 2822 N N . ILE A 1 361 ? 19.674 -2.882 -17.231 1.00 83.88 361 ILE A N 1
ATOM 2823 C CA . ILE A 1 361 ? 20.425 -1.830 -17.925 1.00 83.88 361 ILE A CA 1
ATOM 2824 C C . ILE A 1 361 ? 21.165 -0.944 -16.920 1.00 83.88 361 ILE A C 1
ATOM 2826 O O . ILE A 1 361 ? 22.279 -0.499 -17.199 1.00 83.88 361 ILE A O 1
ATOM 2830 N N . LEU A 1 362 ? 20.584 -0.699 -15.743 1.00 83.81 362 LEU A N 1
ATOM 2831 C CA . LEU A 1 362 ? 21.288 -0.017 -14.658 1.00 83.81 362 LEU A CA 1
ATOM 2832 C C . LEU A 1 362 ? 22.453 -0.859 -14.123 1.00 83.81 362 LEU A C 1
ATOM 2834 O O . LEU A 1 362 ? 23.510 -0.294 -13.837 1.00 83.81 362 LEU A O 1
ATOM 2838 N N . ASP A 1 363 ? 22.302 -2.182 -14.054 1.00 85.44 363 ASP A N 1
ATOM 2839 C CA . ASP A 1 363 ? 23.385 -3.100 -13.692 1.00 85.44 363 ASP A CA 1
ATOM 2840 C C . ASP A 1 363 ? 24.526 -3.076 -14.720 1.00 85.44 363 ASP A C 1
ATOM 2842 O O . ASP A 1 363 ? 25.688 -2.944 -14.326 1.00 85.44 363 ASP A O 1
ATOM 2846 N N . ASP A 1 364 ? 24.216 -3.087 -16.021 1.00 83.38 364 ASP A N 1
ATOM 2847 C CA . ASP A 1 364 ? 25.210 -2.940 -17.096 1.00 83.38 364 ASP A CA 1
ATOM 2848 C C . ASP A 1 364 ? 25.957 -1.597 -16.991 1.00 83.38 364 ASP A C 1
ATOM 2850 O O . ASP A 1 364 ? 27.181 -1.523 -17.138 1.00 83.38 364 ASP A O 1
ATOM 2854 N N . VAL A 1 365 ? 25.236 -0.506 -16.698 1.00 82.75 365 VAL A N 1
ATOM 2855 C CA . VAL A 1 365 ? 25.835 0.821 -16.469 1.00 82.75 365 VAL A CA 1
ATOM 2856 C C . VAL A 1 365 ? 26.726 0.812 -15.227 1.00 82.75 365 VAL A C 1
ATOM 2858 O O . VAL A 1 365 ? 27.812 1.397 -15.249 1.00 82.75 365 VAL A O 1
ATOM 2861 N N . ALA A 1 366 ? 26.310 0.139 -14.155 1.00 85.06 366 ALA A N 1
ATOM 2862 C CA . ALA A 1 366 ? 27.107 0.001 -12.944 1.00 85.06 366 ALA A CA 1
ATOM 2863 C C . ALA A 1 366 ? 28.370 -0.841 -13.186 1.00 85.06 366 ALA A C 1
ATOM 2865 O O . ALA A 1 366 ? 29.432 -0.509 -12.661 1.00 85.06 366 ALA A O 1
ATOM 2866 N N . GLU A 1 367 ? 28.295 -1.899 -13.994 1.00 84.50 367 GLU A N 1
ATOM 2867 C CA . GLU A 1 367 ? 29.463 -2.686 -14.391 1.00 84.50 367 GLU A CA 1
ATOM 2868 C C . GLU A 1 367 ? 30.431 -1.852 -15.235 1.00 84.50 367 GLU A C 1
ATOM 2870 O O . GLU A 1 367 ? 31.615 -1.771 -14.899 1.00 84.50 367 GLU A O 1
ATOM 2875 N N . LEU A 1 368 ? 29.921 -1.117 -16.229 1.00 79.50 368 LEU A N 1
ATOM 2876 C CA . LEU A 1 368 ? 30.707 -0.157 -17.008 1.00 79.50 368 LEU A CA 1
ATOM 2877 C C . LEU A 1 368 ? 31.373 0.901 -16.117 1.00 79.50 368 LEU A C 1
ATOM 2879 O O . LEU A 1 368 ? 32.504 1.305 -16.392 1.00 79.50 368 LEU A O 1
ATOM 2883 N N . ALA A 1 369 ? 30.707 1.352 -15.052 1.00 81.25 369 ALA A N 1
ATOM 2884 C CA . ALA A 1 369 ? 31.275 2.281 -14.075 1.00 81.25 369 ALA A CA 1
ATOM 2885 C C . ALA A 1 369 ? 32.420 1.678 -13.255 1.00 81.25 369 ALA A C 1
ATOM 2887 O O . ALA A 1 369 ? 33.348 2.397 -12.891 1.00 81.25 369 ALA A O 1
ATOM 2888 N N . ARG A 1 370 ? 32.394 0.367 -12.992 1.00 81.19 370 ARG A N 1
ATOM 2889 C CA . ARG A 1 370 ? 33.479 -0.329 -12.282 1.00 81.19 370 ARG A CA 1
ATOM 2890 C C . ARG A 1 370 ? 34.681 -0.609 -13.179 1.00 81.19 370 ARG A C 1
ATOM 2892 O O . ARG A 1 370 ? 35.805 -0.614 -12.685 1.00 81.19 370 ARG A O 1
ATOM 2899 N N . THR A 1 371 ? 34.461 -0.875 -14.465 1.00 81.50 371 THR A N 1
ATOM 2900 C CA . THR A 1 371 ? 35.531 -1.292 -15.384 1.00 81.50 371 THR A CA 1
ATOM 2901 C C . THR A 1 371 ? 36.218 -0.128 -16.092 1.00 81.50 371 THR A C 1
ATOM 2903 O O . THR A 1 371 ? 37.372 -0.267 -16.494 1.00 81.50 371 THR A O 1
ATOM 2906 N N . ASN A 1 372 ? 35.538 1.010 -16.273 1.00 78.81 372 ASN A N 1
ATOM 2907 C CA . ASN A 1 372 ? 36.092 2.144 -17.013 1.00 78.81 372 ASN A CA 1
ATOM 2908 C C . ASN A 1 372 ? 36.861 3.128 -16.112 1.00 78.81 372 ASN A C 1
ATOM 2910 O O . ASN A 1 372 ? 36.431 3.423 -14.996 1.00 78.81 372 ASN A O 1
ATOM 2914 N N . PRO A 1 373 ? 37.980 3.701 -16.597 1.00 76.31 373 PRO A N 1
ATOM 2915 C CA . PRO A 1 373 ? 38.726 4.711 -15.853 1.00 76.31 373 PRO A CA 1
ATOM 2916 C C . PRO A 1 373 ? 37.911 6.003 -15.703 1.00 76.31 373 PRO A C 1
ATOM 2918 O O . PRO A 1 373 ? 37.141 6.362 -16.587 1.00 76.31 373 PRO A O 1
ATOM 2921 N N . LEU A 1 374 ? 38.161 6.783 -14.644 1.00 73.69 374 LEU A N 1
ATOM 2922 C CA . LEU A 1 374 ? 37.465 8.058 -14.375 1.00 73.69 374 LEU A CA 1
ATOM 2923 C C . LEU A 1 374 ? 37.517 9.066 -15.541 1.00 73.69 374 LEU A C 1
ATOM 2925 O O . LEU A 1 374 ? 36.642 9.920 -15.667 1.00 73.69 374 LEU A O 1
ATOM 2929 N N . ALA A 1 375 ? 38.529 8.961 -16.409 1.00 71.75 375 ALA A N 1
ATOM 2930 C CA . ALA A 1 375 ? 38.643 9.757 -17.630 1.00 71.75 375 ALA A CA 1
ATOM 2931 C C . ALA A 1 375 ? 37.494 9.508 -18.625 1.00 71.75 375 ALA A C 1
ATOM 2933 O O . ALA A 1 375 ? 37.089 10.437 -19.314 1.00 71.75 375 ALA A O 1
ATOM 2934 N N . TYR A 1 376 ? 36.953 8.287 -18.665 1.00 75.56 376 TYR A N 1
ATOM 2935 C CA . TYR A 1 376 ? 35.796 7.919 -19.487 1.00 75.56 376 TYR A CA 1
ATOM 2936 C C . TYR A 1 376 ? 34.525 8.679 -19.075 1.00 75.56 376 TYR A C 1
ATOM 2938 O O . TYR A 1 376 ? 33.680 8.968 -19.911 1.00 75.56 376 TYR A O 1
ATOM 2946 N N . PHE A 1 377 ? 34.414 9.044 -17.796 1.00 78.44 377 PHE A N 1
ATOM 2947 C CA . PHE A 1 377 ? 33.291 9.807 -17.240 1.00 78.44 377 PHE A CA 1
ATOM 2948 C C . PHE A 1 377 ? 33.538 11.320 -17.235 1.00 78.44 377 PHE A C 1
ATOM 2950 O O . PHE A 1 377 ? 32.856 12.049 -16.521 1.00 78.44 377 PHE A O 1
ATOM 2957 N N . GLU A 1 378 ? 34.559 11.790 -17.961 1.00 78.69 378 GLU A N 1
ATOM 2958 C CA . GLU A 1 378 ? 34.958 13.204 -18.026 1.00 78.69 378 GLU A CA 1
ATOM 2959 C C . GLU A 1 378 ? 35.261 13.836 -16.654 1.00 78.69 378 GLU A C 1
ATOM 2961 O O . GLU A 1 378 ? 35.284 15.062 -16.492 1.00 78.69 378 GLU A O 1
ATOM 2966 N N . VAL A 1 379 ? 35.564 13.009 -15.646 1.00 72.69 379 VAL A N 1
ATOM 2967 C CA . VAL A 1 379 ? 35.948 13.494 -14.321 1.00 72.69 379 VAL A CA 1
ATOM 2968 C C . VAL A 1 379 ? 37.324 14.140 -14.435 1.00 72.69 379 VAL A C 1
ATOM 2970 O O . VAL A 1 379 ? 38.364 13.471 -14.566 1.00 72.69 379 VAL A O 1
ATOM 2973 N N . LYS A 1 380 ? 37.320 15.478 -14.398 1.00 72.81 380 LYS A N 1
ATOM 2974 C CA . LYS A 1 380 ? 38.540 16.284 -14.483 1.00 72.81 380 LYS A CA 1
ATOM 2975 C C . LYS A 1 380 ? 39.505 15.888 -13.362 1.00 72.81 380 LYS A C 1
ATOM 2977 O O . LYS A 1 380 ? 39.044 15.648 -12.246 1.00 72.81 380 LYS A O 1
ATOM 2982 N N . PRO A 1 381 ? 40.826 15.894 -13.615 1.00 69.69 381 PRO A N 1
ATOM 2983 C CA . PRO A 1 381 ? 41.841 15.542 -12.619 1.00 69.69 381 PRO A CA 1
ATOM 2984 C C . PRO A 1 381 ? 41.679 16.270 -11.280 1.00 69.69 381 PRO A C 1
ATOM 2986 O O . PRO A 1 381 ? 41.821 15.645 -10.237 1.00 69.69 381 PRO A O 1
ATOM 2989 N N . LEU A 1 382 ? 41.263 17.543 -11.313 1.00 68.38 382 LEU A N 1
ATOM 2990 C CA . LEU A 1 382 ? 40.976 18.332 -10.115 1.00 68.38 382 LEU A CA 1
ATOM 2991 C C . LEU A 1 382 ? 39.960 17.645 -9.187 1.00 68.38 382 LEU A C 1
ATOM 2993 O O . LEU A 1 382 ? 40.089 17.749 -7.983 1.00 68.38 382 LEU A O 1
ATOM 2997 N N . PHE A 1 383 ? 38.957 16.932 -9.697 1.00 68.62 383 PHE A N 1
ATOM 2998 C CA . PHE A 1 383 ? 37.918 16.307 -8.867 1.00 68.62 383 PHE A CA 1
ATOM 2999 C C . PHE A 1 383 ? 38.215 14.847 -8.501 1.00 68.62 383 PHE A C 1
ATOM 3001 O O . PHE A 1 383 ? 37.373 14.187 -7.892 1.00 68.62 383 PHE A O 1
ATOM 3008 N N . ARG A 1 384 ? 39.391 14.323 -8.865 1.00 68.31 384 ARG A N 1
ATOM 3009 C CA . ARG A 1 384 ? 39.759 12.934 -8.580 1.00 68.31 384 ARG A CA 1
ATOM 3010 C C . ARG A 1 384 ? 40.233 12.782 -7.136 1.00 68.31 384 ARG A C 1
ATOM 3012 O O . ARG A 1 384 ? 41.058 13.551 -6.651 1.00 68.31 384 ARG A O 1
ATOM 3019 N N . LEU A 1 385 ? 39.707 11.767 -6.453 1.00 67.50 385 LEU A N 1
ATOM 3020 C CA . LEU A 1 385 ? 40.054 11.423 -5.065 1.00 67.50 385 LEU A CA 1
ATOM 3021 C C . LEU A 1 385 ? 40.861 10.117 -4.963 1.00 67.50 385 LEU A C 1
ATOM 3023 O O . LEU A 1 385 ? 41.206 9.681 -3.867 1.00 67.50 385 LEU A O 1
ATOM 3027 N N . ASP A 1 386 ? 41.154 9.491 -6.102 1.00 62.53 386 ASP A N 1
ATOM 3028 C CA . ASP A 1 386 ? 41.841 8.202 -6.223 1.00 62.53 386 ASP A CA 1
ATOM 3029 C C . ASP A 1 386 ? 43.372 8.317 -6.097 1.00 62.53 386 ASP A C 1
ATOM 3031 O O . ASP A 1 386 ? 44.059 7.310 -5.943 1.00 62.53 386 ASP A O 1
ATOM 3035 N N . GLY A 1 387 ? 43.917 9.539 -6.121 1.00 54.97 387 GLY A N 1
ATOM 3036 C CA . GLY A 1 387 ? 45.356 9.789 -6.039 1.00 54.97 387 GLY A CA 1
ATOM 3037 C C . GLY A 1 387 ? 46.128 9.329 -7.279 1.00 54.97 387 GLY A C 1
ATOM 3038 O O . GLY A 1 387 ? 47.357 9.252 -7.224 1.00 54.97 387 GLY A O 1
ATOM 3039 N N . SER A 1 388 ? 45.439 9.025 -8.388 1.00 54.56 388 SER A N 1
ATOM 3040 C CA . SER A 1 388 ? 46.090 8.655 -9.640 1.00 54.56 388 SER A CA 1
ATOM 3041 C C . SER A 1 388 ? 46.706 9.905 -10.272 1.00 54.56 388 SER A C 1
ATOM 3043 O O . SER A 1 388 ? 46.054 10.727 -10.920 1.00 54.56 388 SER A O 1
ATOM 3045 N N . ARG A 1 389 ? 48.007 10.091 -10.030 1.00 51.16 389 ARG A N 1
ATOM 3046 C CA . ARG A 1 389 ? 48.811 11.078 -10.749 1.00 51.16 389 ARG A CA 1
ATOM 3047 C C . ARG A 1 389 ? 48.802 10.643 -12.211 1.00 51.16 389 ARG A C 1
ATOM 3049 O O . ARG A 1 389 ? 49.290 9.564 -12.518 1.00 51.16 389 ARG A O 1
ATOM 3056 N N . SER A 1 390 ? 48.212 11.441 -13.096 1.00 48.81 390 SER A N 1
ATOM 3057 C CA . SER A 1 390 ? 48.320 11.215 -14.538 1.00 48.81 390 SER A CA 1
ATOM 3058 C C . SER A 1 390 ? 49.798 11.062 -14.897 1.00 48.81 390 SER A C 1
ATOM 3060 O O . SER A 1 390 ? 50.587 11.972 -14.627 1.00 48.81 390 SER A O 1
ATOM 3062 N N . ASP A 1 391 ? 50.161 9.889 -15.417 1.00 42.09 391 ASP A N 1
ATOM 3063 C CA . ASP A 1 391 ? 51.542 9.502 -15.661 1.00 42.09 391 ASP A CA 1
ATOM 3064 C C . ASP A 1 391 ? 52.278 10.534 -16.526 1.00 42.09 391 ASP A C 1
ATOM 3066 O O . ASP A 1 391 ? 51.849 10.909 -17.615 1.00 42.09 391 ASP A O 1
ATOM 3070 N N . ALA A 1 392 ? 53.400 10.988 -15.967 1.00 48.47 392 ALA A N 1
ATOM 3071 C CA . ALA A 1 392 ? 54.645 11.344 -16.632 1.00 48.47 392 ALA A CA 1
ATOM 3072 C C . ALA A 1 392 ? 54.548 12.009 -18.021 1.00 48.47 392 ALA A C 1
ATOM 3074 O O . ALA A 1 392 ? 54.736 11.346 -19.035 1.00 48.47 392 ALA A O 1
ATOM 3075 N N . GLN A 1 393 ? 54.402 13.343 -18.044 1.00 43.53 393 GLN A N 1
ATOM 3076 C CA . GLN A 1 393 ? 55.190 14.216 -18.945 1.00 43.53 393 GLN A CA 1
ATOM 3077 C C . GLN A 1 393 ? 55.064 15.727 -18.680 1.00 43.53 393 GLN A C 1
ATOM 3079 O O . GLN A 1 393 ? 55.836 16.498 -19.238 1.00 43.53 393 GLN A O 1
ATOM 3084 N N . GLN A 1 394 ? 54.185 16.182 -17.783 1.00 43.09 394 GLN A N 1
ATOM 3085 C CA . GLN A 1 394 ? 54.176 17.580 -17.320 1.00 43.09 394 GLN A CA 1
ATOM 3086 C C . GLN A 1 394 ? 54.738 17.678 -15.907 1.00 43.09 394 GLN A C 1
ATOM 3088 O O . GLN A 1 394 ? 54.061 17.995 -14.932 1.00 43.09 394 GLN A O 1
ATOM 3093 N N . GLN A 1 395 ? 56.019 17.347 -15.808 1.00 44.75 395 GLN A N 1
ATOM 3094 C CA . GLN A 1 395 ? 56.812 17.501 -14.603 1.00 44.75 395 GLN A CA 1
ATOM 3095 C C . GLN A 1 395 ? 57.497 18.866 -14.626 1.00 44.75 395 GLN A C 1
ATOM 3097 O O . GLN A 1 395 ? 58.711 18.936 -14.593 1.00 44.75 395 GLN A O 1
ATOM 3102 N N . GLU A 1 396 ? 56.723 19.947 -14.708 1.00 43.41 396 GLU A N 1
ATOM 3103 C CA . GLU A 1 396 ? 57.213 21.294 -14.417 1.00 43.41 396 GLU A CA 1
ATOM 3104 C C . GLU A 1 396 ? 56.021 22.223 -14.119 1.00 43.41 396 GLU A C 1
ATOM 3106 O O . GLU A 1 396 ? 55.161 22.461 -14.959 1.00 43.41 396 GLU A O 1
ATOM 3111 N N 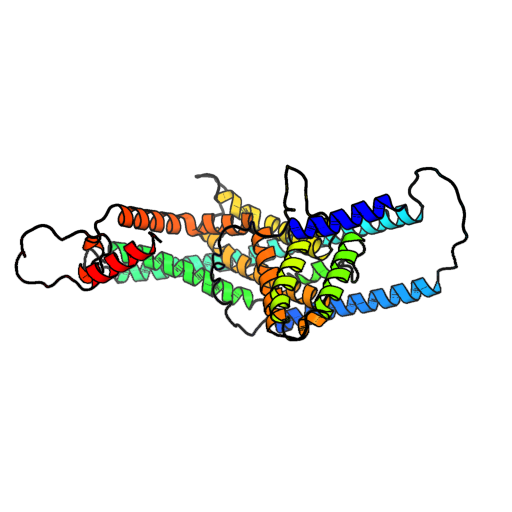. GLN A 1 397 ? 55.988 22.740 -12.885 1.00 41.69 397 GLN A N 1
ATOM 3112 C CA . GLN A 1 397 ? 55.258 23.951 -12.469 1.00 41.69 397 GLN A CA 1
ATOM 3113 C C . GLN A 1 397 ? 53.735 23.916 -12.233 1.00 41.69 397 GLN A C 1
ATOM 3115 O O . GLN A 1 397 ? 53.084 24.944 -12.402 1.00 41.69 397 GLN A O 1
ATOM 3120 N N . PHE A 1 398 ? 53.164 22.845 -11.675 1.00 41.38 398 PHE A N 1
ATOM 3121 C CA . PHE A 1 398 ? 51.910 23.003 -10.919 1.00 41.38 398 PHE A CA 1
ATOM 3122 C C . PHE A 1 398 ? 52.091 22.647 -9.443 1.00 41.38 398 PHE A C 1
ATOM 3124 O O . PHE A 1 398 ? 52.366 21.513 -9.058 1.00 41.38 398 PHE A O 1
ATOM 3131 N N . VAL A 1 399 ? 52.006 23.708 -8.639 1.00 45.50 399 VAL A N 1
ATOM 3132 C CA . VAL A 1 399 ? 51.945 23.750 -7.178 1.00 45.50 399 VAL A CA 1
ATOM 3133 C C . VAL A 1 399 ? 51.016 22.653 -6.666 1.00 45.50 399 VAL A C 1
ATOM 3135 O O . VAL A 1 399 ? 49.940 22.475 -7.227 1.00 45.50 399 VAL A O 1
ATOM 3138 N N . ALA A 1 400 ? 51.445 21.958 -5.605 1.00 46.78 400 ALA A N 1
ATOM 3139 C CA . ALA A 1 400 ? 50.675 20.956 -4.868 1.00 46.78 400 ALA A CA 1
ATOM 3140 C C . ALA A 1 400 ? 49.178 21.298 -4.866 1.00 46.78 400 ALA A C 1
ATOM 3142 O O . ALA A 1 400 ? 48.754 22.285 -4.255 1.00 46.78 400 ALA A O 1
ATOM 3143 N N . ASP A 1 401 ? 48.425 20.503 -5.622 1.00 53.28 401 ASP A N 1
ATOM 3144 C CA . ASP A 1 401 ? 47.021 20.726 -5.912 1.00 53.28 401 ASP A CA 1
ATOM 3145 C C . ASP A 1 401 ? 46.251 20.804 -4.584 1.00 53.28 401 ASP A C 1
ATOM 3147 O O . ASP A 1 401 ? 46.490 20.017 -3.661 1.00 53.28 401 ASP A O 1
ATOM 3151 N N . GLY A 1 402 ? 45.345 21.774 -4.437 1.00 54.16 402 GLY A N 1
ATOM 3152 C CA . GLY A 1 402 ? 44.636 22.031 -3.173 1.00 54.16 402 GLY A CA 1
ATOM 3153 C C . GLY A 1 402 ? 43.885 20.805 -2.632 1.00 54.16 402 GLY A C 1
ATOM 3154 O O . GLY A 1 402 ? 43.586 20.727 -1.437 1.00 54.16 402 GLY A O 1
ATOM 3155 N N . ASN A 1 403 ? 43.641 19.818 -3.496 1.00 53.56 403 ASN A N 1
ATOM 3156 C CA . ASN A 1 403 ? 43.015 18.551 -3.159 1.00 53.56 403 ASN A CA 1
ATOM 3157 C C . ASN A 1 403 ? 43.954 17.512 -2.533 1.00 53.56 403 ASN A C 1
ATOM 3159 O O . ASN A 1 403 ? 43.483 16.752 -1.691 1.00 53.56 403 ASN A O 1
ATOM 3163 N N . GLU A 1 404 ? 45.267 17.530 -2.793 1.00 52.66 404 GLU A N 1
ATOM 3164 C CA . GLU A 1 404 ? 46.223 16.689 -2.049 1.00 52.66 404 GLU A CA 1
ATOM 3165 C C . GLU A 1 404 ? 46.263 17.090 -0.569 1.00 52.66 404 GLU A C 1
ATOM 3167 O O . GLU A 1 404 ? 46.218 16.239 0.320 1.00 52.66 404 GLU A O 1
ATOM 3172 N N . ARG A 1 405 ? 46.248 18.401 -0.282 1.00 57.12 405 ARG A N 1
ATOM 3173 C CA . ARG A 1 405 ? 46.165 18.910 1.098 1.00 57.12 405 ARG A CA 1
ATOM 3174 C C . ARG A 1 405 ? 44.849 18.526 1.780 1.00 57.12 405 ARG A C 1
ATOM 3176 O O . ARG A 1 405 ? 44.868 18.203 2.969 1.00 57.12 405 ARG A O 1
ATOM 3183 N N . ARG A 1 406 ? 43.723 18.529 1.051 1.00 57.84 406 ARG A N 1
ATOM 3184 C CA . ARG A 1 406 ? 42.405 18.101 1.569 1.00 57.84 406 ARG A CA 1
ATOM 3185 C C . ARG A 1 406 ? 42.324 16.590 1.809 1.00 57.84 406 ARG A C 1
ATOM 3187 O O . ARG A 1 406 ? 41.783 16.164 2.822 1.00 57.84 406 ARG A O 1
ATOM 3194 N N . LEU A 1 407 ? 42.902 15.775 0.930 1.00 57.69 407 LEU A N 1
ATOM 3195 C CA . LEU A 1 407 ? 42.954 14.319 1.098 1.00 57.69 407 LEU A CA 1
ATOM 3196 C C . LEU A 1 407 ? 43.876 13.902 2.251 1.00 57.69 407 LEU A C 1
ATOM 3198 O O . LEU A 1 407 ? 43.533 12.995 3.006 1.00 57.69 407 LEU A O 1
ATOM 3202 N N . LEU A 1 408 ? 45.014 14.579 2.432 1.00 58.41 408 LEU A N 1
ATOM 3203 C CA . LEU A 1 408 ? 45.918 14.336 3.562 1.00 58.41 408 LEU A CA 1
ATOM 3204 C C . LEU A 1 408 ? 45.269 14.692 4.907 1.00 58.41 408 LEU A C 1
ATOM 3206 O O . LEU A 1 408 ? 45.381 13.923 5.858 1.00 58.41 408 LEU A O 1
ATOM 3210 N N . THR A 1 409 ? 44.532 15.805 4.975 1.00 58.84 409 THR A N 1
ATOM 3211 C CA . THR A 1 409 ? 43.794 16.195 6.191 1.00 58.84 409 THR A CA 1
ATOM 3212 C C . THR A 1 409 ? 42.642 15.242 6.513 1.00 58.84 409 THR A C 1
ATOM 3214 O O . THR A 1 409 ? 42.458 14.901 7.679 1.00 58.84 409 THR A O 1
ATOM 3217 N N . LEU A 1 410 ? 41.923 14.730 5.508 1.00 55.72 410 LEU A N 1
ATOM 3218 C CA . LEU A 1 410 ? 40.880 13.714 5.711 1.00 55.72 410 LEU A CA 1
ATOM 3219 C C . LEU A 1 410 ? 41.451 12.349 6.131 1.00 55.72 410 LEU A C 1
ATOM 3221 O O . LEU A 1 410 ? 40.883 11.688 6.996 1.00 55.72 410 LEU A O 1
ATOM 3225 N N . ARG A 1 411 ? 42.601 11.930 5.583 1.00 56.44 411 ARG A N 1
ATOM 3226 C CA . ARG A 1 411 ? 43.271 10.679 5.991 1.00 56.44 411 ARG A CA 1
ATOM 3227 C C . ARG A 1 411 ? 43.808 10.731 7.421 1.00 56.44 411 ARG A C 1
ATOM 3229 O O . ARG A 1 411 ? 43.838 9.698 8.078 1.00 56.44 411 ARG A O 1
ATOM 3236 N N . HIS A 1 412 ? 44.218 11.902 7.909 1.00 52.59 412 HIS A N 1
ATOM 3237 C CA . HIS A 1 412 ? 44.644 12.071 9.304 1.00 52.59 412 HIS A CA 1
ATOM 3238 C C . HIS A 1 412 ? 43.472 12.039 10.296 1.00 52.59 412 HIS A C 1
ATOM 3240 O O . HIS A 1 412 ? 43.674 11.652 11.441 1.00 52.59 412 HIS A O 1
ATOM 3246 N N . TYR A 1 413 ? 42.252 12.367 9.860 1.00 45.66 413 TYR A N 1
ATOM 3247 C CA . TYR A 1 413 ? 41.056 12.310 10.709 1.00 45.66 413 TYR A CA 1
ATOM 3248 C C . TYR A 1 413 ? 40.532 10.888 10.967 1.00 45.66 413 TYR A C 1
ATOM 3250 O O . TYR A 1 413 ? 39.852 10.681 11.960 1.00 45.66 413 TYR A O 1
ATOM 3258 N N . ASN A 1 414 ? 40.860 9.909 10.115 1.00 42.81 414 ASN A N 1
ATOM 3259 C CA . ASN A 1 414 ? 40.463 8.503 10.303 1.00 42.81 414 ASN A CA 1
ATOM 3260 C C . ASN A 1 414 ? 41.459 7.680 11.147 1.00 42.81 414 ASN A C 1
ATOM 3262 O O . ASN A 1 414 ? 41.246 6.486 11.341 1.00 42.81 414 ASN A O 1
ATOM 3266 N N . ALA A 1 415 ? 42.569 8.282 11.589 1.00 43.75 415 ALA A N 1
ATOM 3267 C CA . ALA A 1 415 ? 43.625 7.615 12.359 1.00 43.75 415 ALA A CA 1
ATOM 3268 C C . ALA A 1 415 ? 43.700 8.071 13.833 1.00 43.75 415 ALA A C 1
ATOM 3270 O O . ALA A 1 415 ? 44.649 7.710 14.530 1.00 43.75 415 ALA A O 1
ATOM 3271 N N . ALA A 1 416 ? 42.718 8.849 14.293 1.00 36.41 416 ALA A N 1
ATOM 3272 C CA . ALA A 1 416 ? 42.463 9.190 15.693 1.00 36.41 416 ALA A CA 1
ATOM 3273 C C . ALA A 1 416 ? 41.063 8.692 16.066 1.00 36.41 416 ALA A C 1
ATOM 3275 O O . ALA A 1 416 ? 40.867 8.362 17.257 1.00 36.41 416 ALA A O 1
#

Organism: NCBI:txid1317063

pLDDT: mean 72.47, std 18.62, range [26.69, 93.88]

Sequence (416 aa):
MDLDLEEELMDLASNELAYLPSSTASSPPPAFLNAPSSSAPTSTLAQQVTGQLLAQATQNATLQQERKQISPSPESSSSNKEQLTPEQLKFLAEEDARLERRNVVVKELTATRQDAIARRLDNLVLQFEQLQQRTTAQIGACGNNGDENEGRRSPGTQLMTAKLNFVVEQSALELQHVDGNVKWTRLLEELPIEERDYLGRAADEKFAEQMKYLRGERESEREALIQRHLHGILVLTAPHRNGQTVAKTSMHHSLRHLLQAFANIFRSCYADFLQYAGQGFGVRRDVSVDRVTCTLPLVAADVTQFAAVLTQVVVFKYPFLQSSEAQHNAVQRSVVAALFDALQPVLHGLYVASFQREDSILDDVAELARTNPLAYFEVKPLFRLDGSRSDAQQQEQFVADGNERRLLTLRHYNAA

Secondary structure (DSSP, 8-state):
-HHHHHHHHHHHHHHHHHTSPPS---PPPP---------SSHHHHHHHHHHHHHHHHHHHHHHHHHHHHHPPPPPP---------HHHHHHHHHHHHHHHHHHHHHHHHHHHHHHHHHHHHHHHHHHHHHHHHHHHHHHHHHTTSS-TTTTTTHHHHHHHHHHHHHHHHHHHHHHH---TT--GGGGGTT--SS--SHHHHHHHHHHHHHHHH--GGGGGHHHHHHHHHHHHHH-SS--EETTEE--HHHHT-HHHHHHHHHHHHHHHHHHHHHGGGS-S----TT--HHHHHTTHHHHHHHHHHHHHHHHHHHHHH-GGGGG-HHHHHHHHHHHHHHHHHHHHHHHHHHHHHHHHHHHHHHHHHHHHHHHS-GGGGT--GGG--S-----SS--S-----HHHHHHHHHHHHTT-